Protein 7Y9O (pdb70)

Solvent-accessible surface area: 17390 Å² total; per-residue (Å²): 183,60,75,14,8,66,9,0,12,26,12,11,37,175,47,83,53,18,63,0,19,83,34,0,85,112,14,11,121,124,30,34,19,88,68,11,136,92,8,129,2,24,8,0,0,19,23,95,8,0,55,64,0,7,32,32,102,92,48,3,6,12,88,83,160,63,86,92,2,11,86,29,12,34,57,123,68,5,79,95,2,45,61,10,0,40,162,16,8,51,91,206,70,1,135,126,51,32,86,95,0,88,67,1,0,97,85,20,4,34,168,3,112,74,86,98,74,1,7,0,2,98,31,1,0,7,4,0,0,0,40,0,3,0,49,8,0,23,8,64,25,131,59,51,97,98,0,26,84,21,0,42,36,5,14,18,4,1,143,38,42,141,122,84,17,15,121,105,39,72,89,100,38,73,116,3,55,117,46,0,24,47,33,0,103,80,13,9,126,124,26,61,192,112,80,38,157,24,10,0,2,64,0,1,80,0,26,70,120,44,130,108,2,41,92,78,3,3,17,24,3,0,7,18,12,0,2,39,12,0,0,39,3,0,0,4,0,0,0,0,3,52,0,2,41,90,72,128,44,2,21,79,67,0,35,127,83,42,102,14,0,63,74,0,1,39,0,0,3,2,10,17,10,11,34,1,18,43,27,8,19,2,88,85,69,24,43,8,133,73,48,91,0,99,132,51,44,8,0,0,0,2,8,9,0,0,1,18,4,84,100,44,16,140,107,5,138,53,6,17,6,78,21,166,84,34,181,26,4,7,25,14,73,38,55,32,72,44,24,23,0,28,6,9,86,20,0,0,47,2,0,2,25,20,1,13,123,20,1,48,49,14,113,58,86,54,50,75,41,19,49,57,5,70,15,4,0,0,106,63,0,88,0,80,5,92,48,20,156,172

InterPro domains:
  IPR001128 Cytochrome P450 [PF00067] (19-375)
  IPR002397 Cytochrome P450, B-class [PR00359] (86-97)
  IPR002397 Cytochrome P450, B-class [PR00359] (132-148)
  IPR002397 Cytochrome P450, B-class [PR00359] (149-164)
  IPR002397 Cytochrome P450, B-class [PR00359] (195-217)
  IPR002397 Cytochrome P450, B-class [PR00359] (276-287)
  IPR002397 Cytochrome P450, B-class [PR00359] (293-320)
  IPR002397 Cytochrome P450, B-class [PR00359] (321-336)
  IPR002397 Cytochrome P450, B-class [PR00359] (342-351)
  IPR002397 Cytochrome P450, B-class [PR00359] (351-362)
  IPR017972 Cytochrome P450, conserved site [PS00086] (344-353)
  IPR036396 Cytochrome P450 superfamily [G3DSA:1.10.630.10] (1-402)
  IPR036396 Cytochrome P450 superfamily [SSF48264] (23-398)

Secondary structure (DSSP, 8-state):
--HHHHHHHHTGGGS-TT--HHHHHHHHHH-SEEEETTTTEEEE-SHHHHHHHHH-TTTEES----TTSGGG--TTHHHHHHHHHTGGGSHHHHHTTHHHHHHHHHHHHHHHTT-SEEEHIIIIITHHHHHHHHHHHTS-GGGHHHHHHHHHHHTB--SSSSHHHHHHHHHHHHHHHHHHHHHHHHHHHHHHTS--SSHHHHHHHHHHSSSSS-GGGHHHHHHHHHHHHHHHHHHHHHHHHHHHHHSTTHHHHHHH-GGGHHHHHHHHHHHH-S---EEEEESS-EEETTEEE-TT-EEEE-HHHHTT-TTTSTTTTS--TT-SS----TT-SSTT--TTHHHHHHHHHHHHHHHHHHEEEEEEEEEEE--SBSS-SEEEEEEEEEEPP-

Structure (mmCIF, N/CA/C/O backbone):
data_7Y9O
#
_entry.id   7Y9O
#
_cell.length_a   47.870
_cell.length_b   62.602
_cell.length_c   140.526
_cell.angle_alpha   90.000
_cell.angle_beta   90.000
_cell.angle_gamma   90.000
#
_symmetry.space_group_name_H-M   'P 21 21 21'
#
loop_
_entity.id
_entity.type
_entity.pdbx_description
1 polymer 'Cytochrome P450 monooxygenase YjiB'
2 non-polymer 'PROTOPORPHYRIN IX CONTAINING FE'
3 non-polymer IMIDAZOLE
4 non-polymer 'CALCIUM ION'
5 water water
#
loop_
_atom_site.group_PDB
_atom_site.id
_atom_site.type_symbol
_atom_site.label_atom_id
_atom_site.label_alt_id
_atom_site.label_comp_id
_atom_site.label_asym_id
_atom_site.label_entity_id
_atom_site.label_seq_id
_atom_site.pdbx_PDB_ins_code
_atom_site.Cartn_x
_atom_site.Cartn_y
_atom_site.Cartn_z
_atom_site.occupancy
_atom_site.B_iso_or_equiv
_atom_site.auth_seq_id
_atom_site.auth_comp_id
_atom_site.auth_asym_id
_atom_site.auth_atom_id
_atom_site.pdbx_PDB_model_num
ATOM 1 N N . GLN A 1 8 ? -7.728 -21.633 -25.540 1.00 66.14 7 GLN A N 1
ATOM 2 C CA . GLN A 1 8 ? -8.799 -22.471 -24.898 1.00 62.99 7 GLN A CA 1
ATOM 3 C C . GLN A 1 8 ? -9.662 -21.629 -23.938 1.00 57.36 7 GLN A C 1
ATOM 4 O O . GLN A 1 8 ? -10.546 -22.211 -23.275 1.00 58.77 7 GLN A O 1
ATOM 10 N N . ASN A 1 9 ? -9.396 -20.325 -23.819 1.00 49.02 8 ASN A N 1
ATOM 11 C CA . ASN A 1 9 ? -10.251 -19.351 -23.100 1.00 42.88 8 ASN A CA 1
ATOM 12 C C . ASN A 1 9 ? -11.229 -18.812 -24.135 1.00 38.46 8 ASN A C 1
ATOM 13 O O . ASN A 1 9 ? -10.814 -18.083 -25.017 1.00 31.17 8 ASN A O 1
ATOM 18 N N . PRO A 1 10 ? -12.534 -19.149 -24.084 1.00 33.19 9 PRO A N 1
ATOM 19 C CA . PRO A 1 10 ? -13.470 -18.644 -25.086 1.00 31.39 9 PRO A CA 1
ATOM 20 C C . PRO A 1 10 ? -13.491 -17.107 -25.141 1.00 30.73 9 PRO A C 1
ATOM 21 O O . PRO A 1 10 ? -13.466 -16.608 -26.235 1.00 27.40 9 PRO A O 1
ATOM 25 N N . ILE A 1 11 ? -13.426 -16.387 -24.017 1.00 26.66 10 ILE A N 1
ATOM 26 C CA . ILE A 1 11 ? -13.450 -14.891 -24.013 1.00 28.98 10 ILE A CA 1
ATOM 27 C C . ILE A 1 11 ? -12.223 -14.373 -24.743 1.00 28.51 10 ILE A C 1
ATOM 28 O O . ILE A 1 11 ? -12.357 -13.456 -25.534 1.00 25.20 10 ILE A O 1
ATOM 33 N N . GLN A 1 12 ? -11.073 -14.962 -24.470 1.00 31.31 11 GLN A N 1
ATOM 34 C CA . GLN A 1 12 ? -9.813 -14.586 -25.150 1.00 30.75 11 GLN A CA 1
ATOM 35 C C . GLN A 1 12 ? -9.984 -14.838 -26.655 1.00 28.93 11 GLN A C 1
ATOM 36 O O . GLN A 1 12 ? -9.639 -13.941 -27.465 1.00 24.67 11 GLN A O 1
ATOM 42 N N . LYS A 1 13 ? -10.483 -16.008 -27.051 1.00 28.75 12 LYS A N 1
ATOM 43 C CA . LYS A 1 13 ? -10.643 -16.287 -28.504 1.00 27.03 12 LYS A CA 1
ATOM 44 C C . LYS A 1 13 ? -11.524 -15.211 -29.143 1.00 25.33 12 LYS A C 1
ATOM 45 O O . LYS A 1 13 ? -11.214 -14.756 -30.261 1.00 25.49 12 LYS A O 1
ATOM 51 N N . ALA A 1 14 ? -12.647 -14.858 -28.501 1.00 26.07 13 ALA A N 1
ATOM 52 C CA . ALA A 1 14 ? -13.639 -13.887 -29.018 1.00 23.65 13 ALA A CA 1
ATOM 53 C C . ALA A 1 14 ? -12.988 -12.518 -29.236 1.00 23.77 13 ALA A C 1
ATOM 54 O O . ALA A 1 14 ? -13.276 -11.882 -30.264 1.00 22.42 13 ALA A O 1
ATOM 56 N N . LEU A 1 15 ? -12.110 -12.084 -28.321 1.00 23.77 14 LEU A N 1
ATOM 57 C CA . LEU A 1 15 ? -11.334 -10.820 -28.473 1.00 23.89 14 LEU A CA 1
ATOM 58 C C . LEU A 1 15 ? -10.351 -10.961 -29.660 1.00 25.84 14 LEU A C 1
ATOM 59 O O . LEU A 1 15 ? -10.296 -10.037 -30.489 1.00 26.03 14 LEU A O 1
ATOM 64 N N . LEU A 1 16 ? -9.635 -12.089 -29.758 1.00 26.30 15 LEU A N 1
ATOM 65 C CA . LEU A 1 16 ? -8.676 -12.372 -30.872 1.00 28.45 15 LEU A CA 1
ATOM 66 C C . LEU A 1 16 ? -9.441 -12.420 -32.201 1.00 30.26 15 LEU A C 1
ATOM 67 O O . LEU A 1 16 ? -8.904 -11.923 -33.216 1.00 28.32 15 LEU A O 1
ATOM 72 N N . ASN A 1 17 ? -10.694 -12.893 -32.197 1.00 34.51 16 ASN A N 1
ATOM 73 C CA . ASN A 1 17 ? -11.534 -12.968 -33.425 1.00 31.26 16 ASN A CA 1
ATOM 74 C C . ASN A 1 17 ? -12.165 -11.637 -33.798 1.00 29.42 16 ASN A C 1
ATOM 75 O O . ASN A 1 17 ? -12.699 -11.560 -34.936 1.00 28.85 16 ASN A O 1
ATOM 80 N N . GLY A 1 18 ? -12.197 -10.644 -32.908 1.00 27.57 17 GLY A N 1
ATOM 81 C CA . GLY A 1 18 ? -12.964 -9.413 -33.182 1.00 28.55 17 GLY A CA 1
ATOM 82 C C . GLY A 1 18 ? -12.189 -8.150 -32.872 1.00 29.73 17 GLY A C 1
ATOM 83 O O . GLY A 1 18 ? -11.462 -7.626 -33.756 1.00 31.04 17 GLY A O 1
ATOM 84 N N . LYS A 1 19 ? -12.357 -7.671 -31.646 1.00 26.98 18 LYS A N 1
ATOM 85 C CA . LYS A 1 19 ? -11.672 -6.480 -31.096 1.00 27.23 18 LYS A CA 1
ATOM 86 C C . LYS A 1 19 ? -10.217 -6.430 -31.592 1.00 25.07 18 LYS A C 1
ATOM 87 O O . LYS A 1 19 ? -9.792 -5.358 -32.132 1.00 23.19 18 LYS A O 1
ATOM 93 N N . ASN A 1 20 ? -9.496 -7.534 -31.421 1.00 23.36 19 ASN A N 1
ATOM 94 C CA . ASN A 1 20 ? -8.011 -7.558 -31.521 1.00 27.74 19 ASN A CA 1
ATOM 95 C C . ASN A 1 20 ? -7.571 -7.635 -32.993 1.00 28.57 19 ASN A C 1
ATOM 96 O O . ASN A 1 20 ? -6.391 -7.424 -33.263 1.00 28.88 19 ASN A O 1
ATOM 101 N N . ARG A 1 21 ? -8.505 -7.854 -33.910 1.00 31.96 20 ARG A N 1
ATOM 102 C CA . ARG A 1 21 ? -8.278 -7.772 -35.376 1.00 30.48 20 ARG A CA 1
ATOM 103 C C . ARG A 1 21 ? -8.376 -6.339 -35.875 1.00 30.33 20 ARG A C 1
ATOM 104 O O . ARG A 1 21 ? -8.026 -6.120 -37.062 1.00 33.53 20 ARG A O 1
ATOM 112 N N . GLN A 1 22 ? -8.803 -5.390 -35.036 1.00 29.39 21 GLN A N 1
ATOM 113 C CA . GLN A 1 22 ? -8.949 -3.968 -35.439 1.00 27.94 21 GLN A CA 1
ATOM 114 C C . GLN A 1 22 ? -7.676 -3.195 -35.103 1.00 31.88 21 GLN A C 1
ATOM 115 O O . GLN A 1 22 ? -6.918 -3.641 -34.208 1.00 30.06 21 GLN A O 1
ATOM 121 N N . ASP A 1 23 ? -7.502 -2.022 -35.723 1.00 26.49 22 ASP A N 1
ATOM 122 C CA . ASP A 1 23 ? -6.418 -1.075 -35.370 1.00 30.97 22 ASP A CA 1
ATOM 123 C C . ASP A 1 23 ? -6.364 -0.973 -33.846 1.00 27.22 22 ASP A C 1
ATOM 124 O O . ASP A 1 23 ? -7.374 -0.677 -33.220 1.00 24.24 22 ASP A O 1
ATOM 129 N N . PRO A 1 24 ? -5.210 -1.226 -33.203 1.00 29.88 23 PRO A N 1
ATOM 130 C CA . PRO A 1 24 ? -5.151 -1.246 -31.735 1.00 28.09 23 PRO A CA 1
ATOM 131 C C . PRO A 1 24 ? -5.552 0.085 -31.079 1.00 27.83 23 PRO A C 1
ATOM 132 O O . PRO A 1 24 ? -6.086 0.019 -29.993 1.00 28.89 23 PRO A O 1
ATOM 136 N N . TYR A 1 25 ? -5.268 1.237 -31.706 1.00 22.10 24 TYR A N 1
ATOM 137 C CA . TYR A 1 25 ? -5.631 2.562 -31.155 1.00 20.93 24 TYR A CA 1
ATOM 138 C C . TYR A 1 25 ? -6.873 3.135 -31.855 1.00 23.29 24 TYR A C 1
ATOM 139 O O . TYR A 1 25 ? -7.339 4.192 -31.449 1.00 19.41 24 TYR A O 1
ATOM 148 N N . ASP A 1 26 ? -7.448 2.424 -32.821 1.00 25.61 25 ASP A N 1
ATOM 149 C CA . ASP A 1 26 ? -8.691 2.923 -33.469 1.00 26.48 25 ASP A CA 1
ATOM 150 C C . ASP A 1 26 ? -9.651 1.778 -33.759 1.00 27.15 25 ASP A C 1
ATOM 151 O O . ASP A 1 26 ? -9.915 1.443 -34.920 1.00 22.74 25 ASP A O 1
ATOM 156 N N . PRO A 1 27 ? -10.239 1.188 -32.685 1.00 25.08 26 PRO A N 1
ATOM 157 C CA . PRO A 1 27 ? -11.340 0.211 -32.802 1.00 24.25 26 PRO A CA 1
ATOM 158 C C . PRO A 1 27 ? -12.731 0.818 -33.075 1.00 22.93 26 PRO A C 1
ATOM 159 O O . PRO A 1 27 ? -13.712 0.088 -33.211 1.00 23.07 26 PRO A O 1
ATOM 163 N N . PHE A 1 28 ? -12.809 2.140 -33.156 1.00 21.64 27 PHE A N 1
ATOM 164 C CA . PHE A 1 28 ? -14.079 2.898 -33.071 1.00 23.99 27 PHE A CA 1
ATOM 165 C C . PHE A 1 28 ? -14.924 2.747 -34.333 1.00 26.41 27 PHE A C 1
ATOM 166 O O . PHE A 1 28 ? -16.130 2.585 -34.186 1.00 28.02 27 PHE A O 1
ATOM 174 N N . PRO A 1 29 ? -14.371 2.777 -35.571 1.00 29.17 28 PRO A N 1
ATOM 175 C CA . PRO A 1 29 ? -15.148 2.435 -36.763 1.00 30.01 28 PRO A CA 1
ATOM 176 C C . PRO A 1 29 ? -15.702 1.011 -36.655 1.00 27.91 28 PRO A C 1
ATOM 177 O O . PRO A 1 29 ? -16.821 0.796 -37.114 1.00 26.90 28 PRO A O 1
ATOM 181 N N . TRP A 1 30 ? -14.944 0.087 -36.065 1.00 25.64 29 TRP A N 1
ATOM 182 C CA . TRP A 1 30 ? -15.399 -1.315 -35.915 1.00 26.09 29 TRP A CA 1
ATOM 183 C C . TRP A 1 30 ? -16.579 -1.356 -34.959 1.00 24.91 29 TRP A C 1
ATOM 184 O O . TRP A 1 30 ? -17.587 -2.024 -35.302 1.00 23.11 29 TRP A O 1
ATOM 195 N N . TYR A 1 31 ? -16.457 -0.695 -33.808 1.00 25.78 30 TYR A N 1
ATOM 196 C CA . TYR A 1 31 ? -17.592 -0.575 -32.853 1.00 24.49 30 TYR A CA 1
ATOM 197 C C . TYR A 1 31 ? -18.825 0.020 -33.540 1.00 23.92 30 TYR A C 1
ATOM 198 O O . TYR A 1 31 ? -19.956 -0.375 -33.253 1.00 21.13 30 TYR A O 1
ATOM 207 N N . GLU A 1 32 ? -18.644 1.088 -34.312 1.00 26.51 31 GLU A N 1
ATOM 208 C CA . GLU A 1 32 ? -19.777 1.706 -35.056 1.00 27.17 31 GLU A CA 1
ATOM 209 C C . GLU A 1 32 ? -20.435 0.682 -35.989 1.00 25.82 31 GLU A C 1
ATOM 210 O O . GLU A 1 32 ? -21.720 0.613 -36.013 1.00 27.01 31 GLU A O 1
ATOM 216 N N . LYS A 1 33 ? -19.615 -0.032 -36.769 1.00 25.41 32 LYS A N 1
ATOM 217 C CA . LYS A 1 33 ? -20.059 -1.089 -37.710 1.00 30.24 32 LYS A CA 1
ATOM 218 C C . LYS A 1 33 ? -20.873 -2.129 -36.925 1.00 30.92 32 LYS A C 1
ATOM 219 O O . LYS A 1 33 ? -21.943 -2.543 -37.406 1.00 32.03 32 LYS A O 1
ATOM 225 N N . MET A 1 34 ? -20.423 -2.509 -35.729 1.00 27.22 33 MET A N 1
ATOM 226 C CA . MET A 1 34 ? -21.118 -3.553 -34.938 1.00 27.00 33 MET A CA 1
ATOM 227 C C . MET A 1 34 ? -22.423 -2.996 -34.358 1.00 22.31 33 MET A C 1
ATOM 228 O O . MET A 1 34 ? -23.443 -3.730 -34.353 1.00 24.38 33 MET A O 1
ATOM 233 N N . ARG A 1 35 ? -22.406 -1.755 -33.88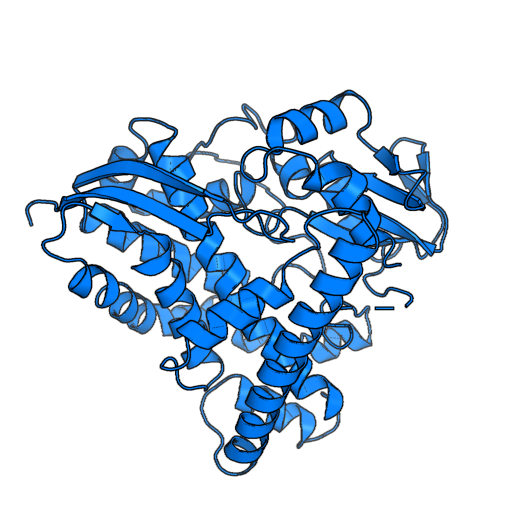7 1.00 20.15 34 ARG A N 1
ATOM 234 C CA . ARG A 1 35 ? -23.588 -1.079 -33.331 1.00 22.79 34 ARG A CA 1
ATOM 235 C C . ARG A 1 35 ? -24.693 -1.123 -34.383 1.00 26.65 34 ARG A C 1
ATOM 236 O O . ARG A 1 35 ? -25.875 -1.267 -33.991 1.00 26.06 34 ARG A O 1
ATOM 244 N N . LYS A 1 36 ? -24.323 -0.862 -35.639 1.00 27.12 35 LYS A N 1
ATOM 245 C CA . LYS A 1 36 ? -25.284 -0.525 -36.720 1.00 31.17 35 LYS A CA 1
ATOM 246 C C . LYS A 1 36 ? -25.774 -1.814 -37.360 1.00 27.99 35 LYS A C 1
ATOM 247 O O . LYS A 1 36 ? -26.960 -1.865 -37.677 1.00 32.52 35 LYS A O 1
ATOM 253 N N . GLU A 1 37 ? -24.906 -2.815 -37.476 1.00 26.78 36 GLU A N 1
ATOM 254 C CA . GLU A 1 37 ? -25.147 -4.032 -38.284 1.00 31.50 36 GLU A CA 1
ATOM 255 C C . GLU A 1 37 ? -25.381 -5.244 -37.387 1.00 32.99 36 GLU A C 1
ATOM 256 O O . GLU A 1 37 ? -26.156 -6.100 -37.828 1.00 30.92 36 GLU A O 1
ATOM 262 N N . SER A 1 38 ? -24.681 -5.375 -36.241 1.00 31.19 37 SER A N 1
ATOM 263 C CA . SER A 1 38 ? -24.757 -6.585 -35.378 1.00 32.21 37 SER A CA 1
ATOM 264 C C . SER A 1 38 ? -24.540 -6.198 -33.913 1.00 30.60 37 SER A C 1
ATOM 265 O O . SER A 1 38 ? -23.519 -6.544 -33.311 1.00 28.99 37 SER A O 1
ATOM 268 N N . PRO A 1 39 ? -25.473 -5.405 -33.338 1.00 30.98 38 PRO A N 1
ATOM 269 C CA . PRO A 1 39 ? -25.327 -4.907 -31.976 1.00 27.62 38 PRO A CA 1
ATOM 270 C C . PRO A 1 39 ? -25.323 -6.041 -30.949 1.00 26.58 38 PRO A C 1
ATOM 271 O O . PRO A 1 39 ? -24.761 -5.815 -29.885 1.00 24.42 38 PRO A O 1
ATOM 275 N N . VAL A 1 40 ? -25.922 -7.190 -31.270 1.00 23.34 39 VAL A N 1
ATOM 276 C CA . VAL A 1 40 ? -25.846 -8.418 -30.427 1.00 25.29 39 VAL A CA 1
ATOM 277 C C . VAL A 1 40 ? -25.329 -9.568 -31.271 1.00 28.11 39 VAL A C 1
ATOM 278 O O . VAL A 1 40 ? -26.122 -10.166 -32.016 1.00 30.59 39 VAL A O 1
ATOM 282 N N . TYR A 1 41 ? -24.042 -9.863 -31.127 1.00 24.96 40 TYR A N 1
ATOM 283 C CA . TYR A 1 41 ? -23.250 -10.609 -32.116 1.00 26.51 40 TYR A CA 1
ATOM 284 C C . TYR A 1 41 ? -22.801 -11.915 -31.467 1.00 27.16 40 TYR A C 1
ATOM 285 O O . TYR A 1 41 ? -22.139 -11.901 -30.407 1.00 23.15 40 TYR A O 1
ATOM 294 N N . TYR A 1 42 ? -23.112 -13.025 -32.107 1.00 26.64 41 TYR A N 1
ATOM 295 C CA . TYR A 1 42 ? -22.578 -14.346 -31.723 1.00 28.79 41 TYR A CA 1
ATOM 296 C C . TYR A 1 42 ? -21.337 -14.640 -32.562 1.00 33.55 41 TYR A C 1
ATOM 297 O O . TYR A 1 42 ? -21.441 -14.728 -33.829 1.00 35.95 41 TYR A O 1
ATOM 306 N N . ASP A 1 43 ? -20.192 -14.796 -31.881 1.00 32.69 42 ASP A N 1
ATOM 307 C CA . ASP A 1 43 ? -18.961 -15.354 -32.478 1.00 31.96 42 ASP A CA 1
ATOM 308 C C . ASP A 1 43 ? -19.083 -16.871 -32.478 1.00 34.17 42 ASP A C 1
ATOM 309 O O . ASP A 1 43 ? -18.938 -17.469 -31.425 1.00 36.46 42 ASP A O 1
ATOM 314 N N . GLU A 1 44 ? -19.296 -17.468 -33.645 1.00 41.04 43 GLU A N 1
ATOM 315 C CA . GLU A 1 44 ? -19.543 -18.920 -33.778 1.00 42.00 43 GLU A CA 1
ATOM 316 C C . GLU A 1 44 ? -18.255 -19.671 -33.480 1.00 44.85 43 GLU A C 1
ATOM 317 O O . GLU A 1 44 ? -18.317 -20.804 -32.946 1.00 46.10 43 GLU A O 1
ATOM 323 N N . ASP A 1 45 ? -17.127 -19.072 -33.825 1.00 38.46 44 ASP A N 1
ATOM 324 C CA . ASP A 1 45 ? -15.823 -19.714 -33.555 1.00 41.17 44 ASP A CA 1
ATOM 325 C C . ASP A 1 45 ? -15.646 -19.894 -32.039 1.00 36.75 44 ASP A C 1
ATOM 326 O O . ASP A 1 45 ? -15.328 -20.987 -31.589 1.00 36.55 44 ASP A O 1
ATOM 331 N N . SER A 1 46 ? -15.856 -18.837 -31.266 1.00 32.18 45 SER A N 1
ATOM 332 C CA . SER A 1 46 ? -15.517 -18.801 -29.824 1.00 33.54 45 SER A CA 1
ATOM 333 C C . SER A 1 46 ? -16.716 -19.244 -28.979 1.00 33.87 45 SER A C 1
ATOM 334 O O . SER A 1 46 ? -16.507 -19.601 -27.799 1.00 33.11 45 SER A O 1
ATOM 337 N N . LYS A 1 47 ? -17.928 -19.222 -29.541 1.00 32.80 46 LYS A N 1
ATOM 338 C CA . LYS A 1 47 ? -19.175 -19.469 -28.770 1.00 36.07 46 LYS A CA 1
ATOM 339 C C . LYS A 1 47 ? -19.443 -18.309 -27.791 1.00 29.98 46 LYS A C 1
ATOM 340 O O . LYS A 1 47 ? -20.004 -18.570 -26.754 1.00 33.92 46 LYS A O 1
ATOM 346 N N . VAL A 1 48 ? -19.123 -17.061 -28.126 1.00 27.82 47 VAL A N 1
ATOM 347 C CA . VAL A 1 48 ? -19.219 -15.914 -27.180 1.00 23.30 47 VAL A CA 1
ATOM 348 C C . VAL A 1 48 ? -20.004 -14.811 -27.837 1.00 20.92 47 VAL A C 1
ATOM 349 O O . VAL A 1 48 ? -19.736 -14.509 -28.991 1.00 21.58 47 VAL A O 1
ATOM 353 N N . TRP A 1 49 ? -20.881 -14.184 -27.069 1.00 19.47 48 TRP A N 1
ATOM 354 C CA . TRP A 1 49 ? -21.681 -13.018 -27.479 1.00 20.72 48 TRP A CA 1
ATOM 355 C C . TRP A 1 49 ? -20.857 -11.776 -27.259 1.00 21.47 48 TRP A C 1
ATOM 356 O O . TRP A 1 49 ? -20.184 -11.719 -26.242 1.00 19.81 48 TRP A O 1
ATOM 367 N N . SER A 1 50 ? -21.083 -10.780 -28.111 1.00 20.23 49 SER A N 1
ATOM 368 C CA . SER A 1 50 ? -20.608 -9.395 -27.907 1.00 21.19 49 SER A CA 1
ATOM 369 C C . SER A 1 50 ? -21.787 -8.458 -28.015 1.00 21.65 49 SER A C 1
ATOM 370 O O . SER A 1 50 ? -22.616 -8.686 -28.910 1.00 25.29 49 SER A O 1
ATOM 373 N N . VAL A 1 51 ? -21.875 -7.461 -27.133 1.00 22.05 50 VAL A N 1
ATOM 374 C CA . VAL A 1 51 ? -22.933 -6.415 -27.176 1.00 23.17 50 VAL A CA 1
ATOM 375 C C . VAL A 1 51 ? -22.253 -5.050 -27.246 1.00 20.45 50 VAL A C 1
ATOM 376 O O . VAL A 1 51 ? -21.203 -4.832 -26.598 1.00 20.27 50 VAL A O 1
ATOM 380 N N . PHE A 1 52 ? -22.848 -4.152 -28.030 1.00 20.53 51 PHE A N 1
ATOM 381 C CA . PHE A 1 52 ? -22.192 -2.909 -28.501 1.00 19.94 51 PHE A CA 1
ATOM 382 C C . PHE A 1 52 ? -23.005 -1.692 -28.104 1.00 19.50 51 PHE A C 1
ATOM 383 O O . PHE A 1 52 ? -22.434 -0.581 -28.073 1.00 21.21 51 PHE A O 1
ATOM 391 N N . LEU A 1 53 ? -24.316 -1.831 -27.924 1.00 19.20 52 LEU A N 1
ATOM 392 C CA . LEU A 1 53 ? -25.196 -0.652 -27.692 1.00 20.66 52 LEU A CA 1
ATOM 393 C C . LEU A 1 53 ? -25.277 -0.366 -26.198 1.00 22.93 52 LEU A C 1
ATOM 394 O O . LEU A 1 53 ? -25.120 -1.325 -25.424 1.00 22.15 52 LEU A O 1
ATOM 399 N N . TYR A 1 54 ? -25.458 0.908 -25.841 1.00 20.79 53 TYR A N 1
ATOM 400 C CA . TYR A 1 54 ? -25.364 1.447 -24.479 1.00 20.30 53 TYR A CA 1
ATOM 401 C C . TYR A 1 54 ? -26.310 0.665 -23.566 1.00 23.84 53 TYR A C 1
ATOM 402 O O . TYR A 1 54 ? -25.909 0.290 -22.487 1.00 18.76 53 TYR A O 1
ATOM 411 N N . ASP A 1 55 ? -27.565 0.496 -23.960 1.00 21.73 54 ASP A N 1
ATOM 412 C CA . ASP A 1 55 ? -28.568 -0.094 -23.051 1.00 23.50 54 ASP A CA 1
ATOM 413 C C . ASP A 1 55 ? -28.213 -1.561 -22.825 1.00 19.36 54 ASP A C 1
ATOM 414 O O . ASP A 1 55 ? -28.493 -2.077 -21.696 1.00 21.61 54 ASP A O 1
ATOM 419 N N . ASP A 1 56 ? -27.658 -2.239 -23.816 1.00 19.46 55 ASP A N 1
ATOM 420 C CA . ASP A 1 56 ? -27.454 -3.705 -23.723 1.00 19.56 55 ASP A CA 1
ATOM 421 C C . ASP A 1 56 ? -26.152 -3.963 -22.942 1.00 20.04 55 ASP A C 1
ATOM 422 O O . ASP A 1 56 ? -26.158 -4.812 -22.033 1.00 18.30 55 ASP A O 1
ATOM 427 N N . VAL A 1 57 ? -25.125 -3.157 -23.182 1.00 20.22 56 VAL A N 1
ATOM 428 C CA . VAL A 1 57 ? -23.869 -3.210 -22.393 1.00 19.68 56 VAL A CA 1
ATOM 429 C C . VAL A 1 57 ? -24.190 -2.876 -20.943 1.00 21.99 56 VAL A C 1
ATOM 430 O O . VAL A 1 57 ? -23.814 -3.667 -20.051 1.00 18.85 56 VAL A O 1
ATOM 434 N N . LYS A 1 58 ? -24.905 -1.780 -20.715 1.00 21.59 57 LYS A N 1
ATOM 435 C CA . LYS A 1 58 ? -25.260 -1.348 -19.350 1.00 21.52 57 LYS A CA 1
ATOM 436 C C . LYS A 1 58 ? -26.006 -2.481 -18.637 1.00 21.22 57 LYS A C 1
ATOM 437 O O . LYS A 1 58 ? -25.729 -2.713 -17.449 1.00 19.95 57 LYS A O 1
ATOM 443 N N . ARG A 1 59 ? -26.925 -3.161 -19.322 1.00 19.15 58 ARG A N 1
ATOM 444 C CA . ARG A 1 59 ? -27.711 -4.282 -18.724 1.00 20.65 58 ARG A CA 1
ATOM 445 C C . ARG A 1 59 ? -26.803 -5.480 -18.426 1.00 17.73 58 ARG A C 1
ATOM 446 O O . ARG A 1 59 ? -26.903 -6.071 -17.343 1.00 18.96 58 ARG A O 1
ATOM 454 N N . VAL A 1 60 ? -26.009 -5.878 -19.369 1.00 16.48 59 VAL A N 1
ATOM 455 C CA . VAL A 1 60 ? -25.099 -7.041 -19.194 1.00 17.54 59 VAL A CA 1
ATOM 456 C C . VAL A 1 60 ? -24.196 -6.800 -17.968 1.00 15.09 59 VAL A C 1
ATOM 457 O O . VAL A 1 60 ? -23.990 -7.752 -17.197 1.00 15.26 59 VAL A O 1
ATOM 461 N N . ILE A 1 61 ? -23.585 -5.643 -17.826 1.00 14.67 60 ILE A N 1
ATOM 462 C CA . ILE A 1 61 ? -22.608 -5.426 -16.700 1.00 16.67 60 ILE A CA 1
ATOM 463 C C . ILE A 1 61 ? -23.326 -5.273 -15.343 1.00 16.45 60 ILE A C 1
ATOM 464 O O . ILE A 1 61 ? -22.659 -5.423 -14.325 1.00 14.76 60 ILE A O 1
ATOM 469 N N . SER A 1 62 ? -24.618 -4.910 -15.307 1.00 16.19 61 SER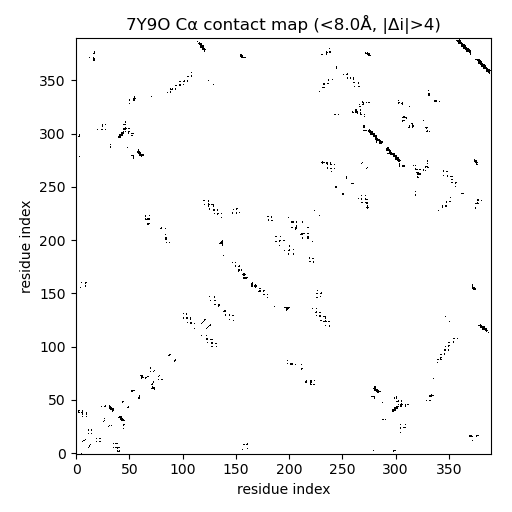 A N 1
ATOM 470 C CA . SER A 1 62 ? -25.298 -4.505 -14.046 1.00 16.70 61 SER A CA 1
ATOM 471 C C . SER A 1 62 ? -26.398 -5.510 -13.674 1.00 18.17 61 SER A C 1
ATOM 472 O O . SER A 1 62 ? -26.721 -5.616 -12.465 1.00 18.61 61 SER A O 1
ATOM 475 N N . ASP A 1 63 ? -26.923 -6.256 -14.642 1.00 17.80 62 ASP A N 1
ATOM 476 C CA . ASP A 1 63 ? -28.106 -7.116 -14.375 1.00 17.58 62 ASP A CA 1
ATOM 477 C C . ASP A 1 63 ? -27.603 -8.449 -13.823 1.00 16.55 62 ASP A C 1
ATOM 478 O O . ASP A 1 63 ? -27.570 -9.421 -14.546 1.00 15.64 62 ASP A O 1
ATOM 483 N N . LYS A 1 64 ? -27.153 -8.437 -12.576 1.00 19.04 63 LYS A N 1
ATOM 484 C CA . LYS A 1 64 ? -26.505 -9.602 -11.919 1.00 20.15 63 LYS A CA 1
ATOM 485 C C . LYS A 1 64 ? -27.470 -10.778 -11.760 1.00 19.89 63 LYS A C 1
ATOM 486 O O . LYS A 1 64 ? -26.979 -11.886 -11.609 1.00 17.12 63 LYS A O 1
ATOM 492 N N . ASP A 1 65 ? -28.790 -10.543 -11.801 1.00 22.53 64 ASP A N 1
ATOM 493 C CA . ASP A 1 65 ? -29.805 -11.627 -11.814 1.00 22.94 64 ASP A CA 1
ATOM 494 C C . ASP A 1 65 ? -29.558 -12.550 -13.001 1.00 21.43 64 ASP A C 1
ATOM 495 O O . ASP A 1 65 ? -29.865 -13.718 -12.880 1.00 18.54 64 ASP A O 1
ATOM 500 N N . PHE A 1 66 ? -29.039 -12.036 -14.123 1.00 20.34 65 PHE A N 1
ATOM 501 C CA . PHE A 1 66 ? -28.874 -12.816 -15.374 1.00 19.18 65 PHE A CA 1
ATOM 502 C C . PHE A 1 66 ? -27.393 -12.960 -15.738 1.00 18.24 65 PHE A C 1
ATOM 503 O O . PHE A 1 66 ? -27.047 -13.970 -16.340 1.00 18.40 65 PHE A O 1
ATOM 511 N N . PHE A 1 67 ? -26.545 -11.999 -15.362 1.00 16.30 66 PHE A N 1
ATOM 512 C CA . PHE A 1 67 ? -25.139 -11.942 -15.852 1.00 16.33 66 PHE A CA 1
ATOM 513 C C . PHE A 1 67 ? -24.153 -11.937 -14.685 1.00 14.50 66 PHE A C 1
ATOM 514 O O . PHE A 1 67 ? -24.060 -10.942 -13.965 1.00 15.33 66 PHE A O 1
ATOM 522 N N . SER A 1 68 ? -23.468 -13.063 -14.573 1.00 14.22 67 SER A N 1
ATOM 523 C CA . SER A 1 68 ? -22.524 -13.443 -13.493 1.00 15.43 67 SER A CA 1
ATOM 524 C C . SER A 1 68 ? -21.103 -13.034 -13.881 1.00 15.11 67 SER A C 1
ATOM 525 O O . SER A 1 68 ? -20.743 -12.975 -15.128 1.00 14.05 67 SER A O 1
ATOM 528 N N . ASN A 1 69 ? -20.309 -12.738 -12.858 1.00 14.47 68 ASN A N 1
ATOM 529 C CA . ASN A 1 69 ? -18.859 -12.482 -13.011 1.00 15.97 68 ASN A CA 1
ATOM 530 C C . ASN A 1 69 ? -17.997 -13.743 -12.900 1.00 16.74 68 ASN A C 1
ATOM 531 O O . ASN A 1 69 ? -16.777 -13.581 -12.975 1.00 18.25 68 ASN A O 1
ATOM 536 N N . GLN A 1 70 ? -18.569 -14.935 -12.745 1.00 20.64 69 GLN A N 1
ATOM 537 C CA . GLN A 1 70 ? -17.824 -16.144 -12.324 1.00 23.99 69 GLN A CA 1
ATOM 538 C C . GLN A 1 70 ? -17.829 -17.152 -13.441 1.00 28.28 69 GLN A C 1
ATOM 539 O O . GLN A 1 70 ? -18.876 -17.702 -13.651 1.00 28.95 69 GLN A O 1
ATOM 545 N N . PHE A 1 71 ? -16.668 -17.392 -14.063 1.00 36.91 70 PHE A N 1
ATOM 546 C CA . PHE A 1 71 ? -16.443 -18.320 -15.207 1.00 34.39 70 PHE A CA 1
ATOM 547 C C . PHE A 1 71 ? -15.955 -19.679 -14.697 1.00 38.01 70 PHE A C 1
ATOM 548 O O . PHE A 1 71 ? -15.418 -19.802 -13.596 1.00 37.14 70 PHE A O 1
ATOM 556 N N . PRO A 1 72 ? -16.288 -20.780 -15.406 1.00 38.37 71 PRO A N 1
ATOM 557 C CA . PRO A 1 72 ? -15.641 -22.072 -15.156 1.00 40.42 71 PRO A CA 1
ATOM 558 C C . PRO A 1 72 ? -14.108 -21.955 -15.260 1.00 45.01 71 PRO A C 1
ATOM 559 O O . PRO A 1 72 ? -13.659 -21.098 -16.020 1.00 47.43 71 PRO A O 1
ATOM 563 N N . PHE A 1 80 ? -6.256 -13.437 -10.688 1.00 32.70 79 PHE A N 1
ATOM 564 C CA . PHE A 1 80 ? -7.438 -12.556 -10.974 1.00 32.83 79 PHE A CA 1
ATOM 565 C C . PHE A 1 80 ? -8.748 -13.340 -10.825 1.00 25.99 79 PHE A C 1
ATOM 566 O O . PHE A 1 80 ? -9.746 -12.729 -10.393 1.00 20.82 79 PHE A O 1
ATOM 574 N N . ALA A 1 81 ? -8.725 -14.647 -11.118 1.00 23.16 80 ALA A N 1
ATOM 575 C CA . ALA A 1 81 ? -9.788 -15.631 -10.806 1.00 28.36 80 ALA A CA 1
ATOM 576 C C . ALA A 1 81 ? -10.157 -15.640 -9.309 1.00 29.10 80 ALA A C 1
ATOM 577 O O . ALA A 1 81 ? -11.279 -16.078 -8.949 1.00 34.46 80 ALA A O 1
ATOM 579 N N . LYS A 1 82 ? -9.222 -15.292 -8.441 1.00 23.31 81 LYS A N 1
ATOM 580 C CA . LYS A 1 82 ? -9.418 -15.334 -6.968 1.00 22.16 81 LYS A CA 1
ATOM 581 C C . LYS A 1 82 ? -9.459 -13.888 -6.463 1.00 19.21 81 LYS A C 1
ATOM 582 O O . LYS A 1 82 ? -9.014 -13.646 -5.345 1.00 18.06 81 LYS A O 1
ATOM 588 N N . THR A 1 83 ? -10.129 -13.028 -7.207 1.00 17.17 82 THR A N 1
ATOM 589 C CA . THR A 1 83 ? -10.333 -11.623 -6.828 1.00 16.95 82 THR A CA 1
ATOM 590 C C . THR A 1 83 ? -11.809 -11.275 -6.947 1.00 15.45 82 THR A C 1
ATOM 591 O O . THR A 1 83 ? -12.518 -12.002 -7.656 1.00 14.42 82 THR A O 1
ATOM 595 N N . MET A 1 84 ? -12.180 -10.106 -6.427 1.00 14.09 83 MET A N 1
ATOM 596 C CA . MET A 1 84 ? -13.605 -9.660 -6.402 1.00 15.99 83 MET A CA 1
ATOM 597 C C . MET A 1 84 ? -14.118 -9.564 -7.854 1.00 16.95 83 MET A C 1
ATOM 598 O O . MET A 1 84 ? -15.328 -9.828 -8.127 1.00 16.18 83 MET A O 1
ATOM 603 N N . LEU A 1 85 ? -13.221 -9.347 -8.801 1.00 16.98 84 LEU A N 1
ATOM 604 C CA . LEU A 1 85 ? -13.597 -9.180 -10.230 1.00 18.57 84 LEU A CA 1
ATOM 605 C C . LEU A 1 85 ? -14.303 -10.448 -10.725 1.00 18.70 84 LEU A C 1
ATOM 606 O O . LEU A 1 85 ? -15.130 -10.305 -11.632 1.00 17.54 84 LEU A O 1
ATOM 611 N N . SER A 1 86 ? -13.913 -11.638 -10.250 1.00 16.26 85 SER A N 1
ATOM 612 C CA . SER A 1 86 ? -14.436 -12.944 -10.724 1.00 18.57 85 SER A CA 1
ATOM 613 C C . SER A 1 86 ? -15.390 -13.547 -9.697 1.00 19.25 85 SER A C 1
ATOM 614 O O . SER A 1 86 ? -15.557 -14.782 -9.709 1.00 18.49 85 SER A O 1
ATOM 617 N N . MET A 1 87 ? -15.984 -12.727 -8.846 1.00 15.64 86 MET A N 1
ATOM 618 C CA . MET A 1 87 ? -16.853 -13.259 -7.778 1.00 15.74 86 MET A CA 1
ATOM 619 C C . MET A 1 87 ? -18.253 -12.640 -7.864 1.00 15.19 86 MET A C 1
ATOM 620 O O . MET A 1 87 ? -18.400 -11.445 -8.234 1.00 12.69 86 MET A O 1
ATOM 625 N N . ASP A 1 88 ? -19.239 -13.414 -7.433 1.00 15.13 87 ASP A N 1
ATOM 626 C CA . ASP A 1 88 ? -20.646 -12.975 -7.261 1.00 16.07 87 ASP A CA 1
ATOM 627 C C . ASP A 1 88 ? -20.935 -12.905 -5.769 1.00 17.40 87 ASP A C 1
ATOM 628 O O . ASP A 1 88 ? -20.253 -13.596 -4.991 1.00 15.94 87 ASP A O 1
ATOM 633 N N . PRO A 1 89 ? -21.935 -12.091 -5.363 1.00 17.95 88 PRO A N 1
ATOM 634 C CA . PRO A 1 89 ? -22.477 -12.164 -4.003 1.00 16.26 88 PRO A CA 1
ATOM 635 C C . PRO A 1 89 ? -22.850 -13.617 -3.726 1.00 16.00 88 PRO A C 1
ATOM 636 O O . PRO A 1 89 ? -23.138 -14.375 -4.635 1.00 16.85 88 PRO A O 1
ATOM 640 N N . PRO A 1 90 ? -22.877 -14.041 -2.449 1.00 14.33 89 PRO A N 1
ATOM 641 C CA . PRO A 1 90 ? -22.545 -13.162 -1.313 1.00 15.10 89 PRO A CA 1
ATOM 642 C C . PRO A 1 90 ? -21.035 -12.900 -1.086 1.00 15.21 89 PRO A C 1
ATOM 643 O O . PRO A 1 90 ? -20.673 -11.891 -0.493 1.00 16.95 89 PRO A O 1
ATOM 647 N N . LYS A 1 91 ? -20.174 -13.816 -1.526 1.00 14.23 90 LYS A N 1
ATOM 648 C CA . LYS A 1 91 ? -18.721 -13.648 -1.286 1.00 14.97 90 LYS A CA 1
ATOM 649 C C . LYS A 1 91 ? -18.185 -12.315 -1.851 1.00 14.69 90 LYS A C 1
ATOM 650 O O . LYS A 1 91 ? -17.383 -11.675 -1.173 1.00 14.23 90 LYS A O 1
ATOM 656 N N . HIS A 1 92 ? -18.618 -11.908 -3.044 1.00 15.94 91 HIS A N 1
ATOM 657 C CA . HIS A 1 92 ? -18.164 -10.607 -3.605 1.00 14.32 91 HIS A CA 1
ATOM 658 C C . HIS A 1 92 ? -18.322 -9.475 -2.586 1.00 13.97 91 HIS A C 1
ATOM 659 O O . HIS A 1 92 ? -17.377 -8.691 -2.428 1.00 13.95 91 HIS A O 1
ATOM 666 N N . THR A 1 93 ? -19.476 -9.401 -1.924 1.00 14.78 92 THR A N 1
ATOM 667 C CA . THR A 1 93 ? -19.743 -8.257 -1.019 1.00 15.07 92 THR A CA 1
ATOM 668 C C . THR A 1 93 ? -18.727 -8.230 0.127 1.00 15.46 92 THR A C 1
ATOM 669 O O . THR A 1 93 ? -18.243 -7.141 0.459 1.00 13.44 92 THR A O 1
ATOM 673 N N . ARG A 1 94 ? -18.427 -9.395 0.703 1.00 15.07 93 ARG A N 1
ATOM 674 C CA . ARG A 1 94 ? -17.464 -9.465 1.835 1.00 16.96 93 ARG A CA 1
ATOM 675 C C . ARG A 1 94 ? -16.062 -9.043 1.389 1.00 14.49 93 ARG A C 1
ATOM 676 O O . ARG A 1 94 ? -15.412 -8.291 2.126 1.00 16.65 93 ARG A O 1
ATOM 684 N N . ILE A 1 95 ? -15.641 -9.484 0.206 1.00 14.60 94 ILE A N 1
ATOM 685 C CA . ILE A 1 95 ? -14.245 -9.217 -0.244 1.00 14.75 94 ILE A CA 1
ATOM 686 C C . ILE A 1 95 ? -14.110 -7.728 -0.556 1.00 15.67 94 ILE A C 1
ATOM 687 O O . ILE A 1 95 ? -13.146 -7.113 -0.092 1.00 15.36 94 ILE A O 1
ATOM 692 N N . ARG A 1 96 ? -15.063 -7.195 -1.313 1.00 17.34 95 ARG A N 1
ATOM 693 C CA . ARG A 1 96 ? -15.035 -5.764 -1.689 1.00 17.97 95 ARG A CA 1
ATOM 694 C C . ARG A 1 96 ? -15.088 -4.888 -0.419 1.00 16.71 95 ARG A C 1
ATOM 695 O O . ARG A 1 96 ? -14.337 -3.880 -0.356 1.00 17.15 95 ARG A O 1
ATOM 703 N N . SER A 1 97 ? -15.877 -5.266 0.591 1.00 18.37 96 SER A N 1
ATOM 704 C CA A SER A 1 97 ? -16.048 -4.457 1.832 0.53 17.57 96 SER A CA 1
ATOM 705 C CA B SER A 1 97 ? -16.048 -4.456 1.831 0.47 16.85 96 SER A CA 1
ATOM 706 C C . SER A 1 97 ? -14.729 -4.383 2.600 1.00 17.98 96 SER A C 1
ATOM 707 O O . SER A 1 97 ? -14.594 -3.476 3.447 1.00 16.59 96 SER A O 1
ATOM 712 N N . ILE A 1 98 ? -13.785 -5.271 2.309 1.00 16.82 97 ILE A N 1
ATOM 713 C CA . ILE A 1 98 ? -12.474 -5.236 3.004 1.00 16.74 97 ILE A CA 1
ATOM 714 C C . ILE A 1 98 ? -11.813 -3.901 2.681 1.00 17.43 97 ILE A C 1
ATOM 715 O O . ILE A 1 98 ? -11.264 -3.317 3.600 1.00 16.72 97 ILE A O 1
ATOM 720 N N . VAL A 1 99 ? -11.920 -3.424 1.434 1.00 18.21 98 VAL A N 1
ATOM 721 C CA . VAL A 1 99 ? -11.200 -2.215 0.981 1.00 19.35 98 VAL A CA 1
ATOM 722 C C . VAL A 1 99 ? -12.156 -1.093 0.552 1.00 19.87 98 VAL A C 1
ATOM 723 O O . VAL A 1 99 ? -11.599 -0.049 0.178 1.00 19.41 98 VAL A O 1
ATOM 727 N N . SER A 1 100 ? -13.480 -1.289 0.550 1.00 22.07 99 SER A N 1
ATOM 728 C CA . SER A 1 100 ? -14.442 -0.276 0.048 1.00 23.92 99 SER A CA 1
ATOM 729 C C . SER A 1 100 ? -14.142 1.074 0.713 1.00 22.53 99 SER A C 1
ATOM 730 O O . SER A 1 100 ? -13.962 2.056 -0.013 1.00 24.28 99 SER A O 1
ATOM 733 N N . LYS A 1 101 ? -14.080 1.119 2.042 1.00 26.15 100 LYS A N 1
ATOM 734 C CA . LYS A 1 101 ? -13.869 2.384 2.803 1.00 27.71 100 LYS A CA 1
ATOM 735 C C . LYS A 1 101 ? -12.549 3.052 2.389 1.00 26.43 100 LYS A C 1
ATOM 736 O O . LYS A 1 101 ? -12.531 4.272 2.243 1.00 27.00 100 LYS A O 1
ATOM 742 N N . ALA A 1 102 ? -11.498 2.261 2.183 1.00 24.13 101 ALA A N 1
ATOM 743 C CA . ALA A 1 102 ? -10.130 2.731 1.895 1.00 23.89 101 ALA A CA 1
ATOM 744 C C . ALA A 1 102 ? -10.045 3.448 0.540 1.00 22.22 101 ALA A C 1
ATOM 745 O O . ALA A 1 102 ? -9.057 4.137 0.348 1.00 22.83 101 ALA A O 1
ATOM 747 N N . PHE A 1 103 ? -11.017 3.269 -0.368 1.00 19.57 102 PHE A N 1
ATOM 748 C CA . PHE A 1 103 ? -10.951 3.776 -1.759 1.00 19.82 102 PHE A CA 1
ATOM 749 C C . PHE A 1 103 ? -11.995 4.870 -1.985 1.00 19.34 102 PHE A C 1
ATOM 750 O O . PHE A 1 103 ? -12.160 5.265 -3.165 1.00 19.05 102 PHE A O 1
ATOM 758 N N . THR A 1 104 ? -12.649 5.340 -0.918 1.00 18.95 103 THR A N 1
ATOM 759 C CA . THR A 1 104 ? -13.734 6.349 -1.024 1.00 21.21 103 THR A CA 1
ATOM 760 C C . THR A 1 104 ? -13.129 7.666 -1.504 1.00 20.44 103 THR A C 1
ATOM 761 O O . THR A 1 104 ? -11.934 7.931 -1.309 1.00 22.38 103 THR A O 1
ATOM 765 N N . PRO A 1 105 ? -13.919 8.538 -2.154 1.00 21.13 104 PRO A N 1
ATOM 766 C CA . PRO A 1 105 ? -13.403 9.849 -2.539 1.00 22.81 104 PRO A CA 1
ATOM 767 C C . PRO A 1 105 ? -12.725 10.567 -1.369 1.00 21.36 104 PRO A C 1
ATOM 768 O O . PRO A 1 105 ? -11.681 11.140 -1.581 1.00 23.58 104 PRO A O 1
ATOM 772 N N . ARG A 1 106 ? -13.317 10.511 -0.180 1.00 22.57 105 ARG A N 1
ATOM 773 C CA . ARG A 1 106 ? -12.854 11.307 0.979 1.00 27.00 105 ARG A CA 1
ATOM 774 C C . ARG A 1 106 ? -11.506 10.796 1.471 1.00 28.14 105 ARG A C 1
ATOM 775 O O . ARG A 1 106 ? -10.680 11.639 1.817 1.00 22.91 105 ARG A O 1
ATOM 783 N N . ILE A 1 107 ? -11.281 9.471 1.469 1.00 25.70 106 ILE A N 1
ATOM 784 C CA . ILE A 1 107 ? -9.949 8.927 1.845 1.00 23.85 106 ILE A CA 1
ATOM 785 C C . ILE A 1 107 ? -8.953 9.245 0.729 1.00 22.28 106 ILE A C 1
ATOM 786 O O . ILE A 1 107 ? -7.838 9.668 1.040 1.00 22.88 106 ILE A O 1
ATOM 791 N N . MET A 1 108 ? -9.315 9.044 -0.533 1.00 22.92 107 MET A N 1
ATOM 792 C CA . MET A 1 108 ? -8.355 9.315 -1.623 1.00 23.49 107 MET A CA 1
ATOM 793 C C . MET A 1 108 ? -8.042 10.818 -1.601 1.00 26.74 107 MET A C 1
ATOM 794 O O . MET A 1 108 ? -6.890 11.156 -1.836 1.00 26.48 107 MET A O 1
ATOM 799 N N . LYS A 1 109 ? -8.975 11.691 -1.219 1.00 27.11 108 LYS A N 1
ATOM 800 C CA . LYS A 1 109 ? -8.668 13.156 -1.172 1.00 29.67 108 LYS A CA 1
ATOM 801 C C . LYS A 1 109 ? -7.454 13.440 -0.288 1.00 31.59 108 LYS A C 1
ATOM 802 O O . LYS A 1 109 ? -6.750 14.430 -0.592 1.00 28.45 108 LYS A O 1
ATOM 808 N N . GLU A 1 110 ? -7.215 12.645 0.769 1.00 28.65 109 GLU A N 1
ATOM 809 C CA . GLU A 1 110 ? -6.032 12.842 1.656 1.00 30.38 109 GLU A CA 1
ATOM 810 C C . GLU A 1 110 ? -4.726 12.682 0.872 1.00 24.98 109 GLU A C 1
ATOM 811 O O . GLU A 1 110 ? -3.689 13.146 1.321 1.00 27.06 109 GLU A O 1
ATOM 817 N N . TRP A 1 111 ? -4.757 12.002 -0.260 1.00 26.19 110 TRP A N 1
ATOM 818 C CA . TRP A 1 111 ? -3.553 11.786 -1.101 1.00 24.26 110 TRP A CA 1
ATOM 819 C C . TRP A 1 111 ? -3.279 12.949 -2.070 1.00 22.15 110 TRP A C 1
ATOM 820 O O . TRP A 1 111 ? -2.205 12.932 -2.679 1.00 21.58 110 TRP A O 1
ATOM 831 N N . GLU A 1 112 ? -4.205 13.892 -2.257 1.00 25.78 111 GLU A N 1
ATOM 832 C CA . GLU A 1 112 ? -4.082 14.956 -3.307 1.00 26.71 111 GLU A CA 1
ATOM 833 C C . GLU A 1 112 ? -2.728 15.673 -3.153 1.00 25.04 111 GLU A C 1
ATOM 834 O O . GLU A 1 112 ? -2.022 15.892 -4.138 1.00 25.97 111 GLU A O 1
ATOM 840 N N . PRO A 1 113 ? -2.298 16.053 -1.928 1.00 25.52 112 PRO A N 1
ATOM 841 C CA . PRO A 1 113 ? -0.988 16.676 -1.733 1.00 26.85 112 PRO A CA 1
ATOM 842 C C . PRO A 1 113 ? 0.191 15.824 -2.224 1.00 24.82 112 PRO A C 1
ATOM 843 O O . PRO A 1 113 ? 1.034 16.337 -2.909 1.00 23.04 112 PRO A O 1
ATOM 847 N N . ARG A 1 114 ? 0.209 14.539 -1.862 1.00 22.99 113 ARG A N 1
ATOM 848 C CA . ARG A 1 114 ? 1.294 13.611 -2.223 1.00 21.77 113 ARG A CA 1
ATOM 849 C C . ARG A 1 114 ? 1.280 13.406 -3.736 1.00 20.94 113 ARG A C 1
ATOM 850 O O . ARG A 1 114 ? 2.351 13.401 -4.296 1.00 22.16 113 ARG A O 1
ATOM 858 N N . ILE A 1 115 ? 0.108 13.239 -4.356 1.00 21.85 114 ILE A N 1
ATOM 859 C CA . ILE A 1 115 ? -0.028 13.034 -5.834 1.00 22.39 114 ILE A CA 1
ATOM 860 C C . ILE A 1 115 ? 0.466 14.301 -6.564 1.00 21.77 114 ILE A C 1
ATOM 861 O O . ILE A 1 115 ? 1.136 14.164 -7.601 1.00 19.41 114 ILE A O 1
ATOM 866 N N . ARG A 1 116 ? 0.144 15.491 -6.047 1.00 21.03 115 ARG A N 1
ATOM 867 C CA . ARG A 1 116 ? 0.694 16.775 -6.592 1.00 22.32 115 ARG A CA 1
ATOM 868 C C . ARG A 1 116 ? 2.229 16.779 -6.565 1.00 22.45 115 ARG A C 1
ATOM 869 O O . ARG A 1 116 ? 2.874 17.131 -7.596 1.00 26.54 115 ARG A O 1
ATOM 877 N N . VAL A 1 117 ? 2.823 16.400 -5.446 1.00 22.04 116 VAL A N 1
ATOM 878 C CA . VAL A 1 117 ? 4.301 16.336 -5.279 1.00 23.06 116 VAL A CA 1
ATOM 879 C C . VAL A 1 117 ? 4.908 15.339 -6.288 1.00 23.53 116 VAL A C 1
ATOM 880 O O . VAL A 1 117 ? 5.879 15.673 -7.005 1.00 20.25 116 VAL A O 1
ATOM 884 N N . LEU A 1 118 ? 4.356 14.136 -6.374 1.00 22.35 117 LEU A N 1
ATOM 885 C CA . LEU A 1 118 ? 4.870 13.086 -7.300 1.00 23.44 117 LEU A CA 1
ATOM 886 C C . LEU A 1 118 ? 4.803 13.577 -8.751 1.00 23.73 117 LEU A C 1
ATOM 887 O O . LEU A 1 118 ? 5.795 13.362 -9.475 1.00 22.75 117 LEU A O 1
ATOM 892 N N . THR A 1 119 ? 3.690 14.216 -9.116 1.00 23.83 118 THR A N 1
ATOM 893 C CA . THR A 1 119 ? 3.387 14.787 -10.455 1.00 24.14 118 THR A CA 1
ATOM 894 C C . THR A 1 119 ? 4.398 15.911 -10.720 1.00 22.98 118 THR A C 1
ATOM 895 O O . THR A 1 119 ? 4.985 15.951 -11.799 1.00 24.66 118 THR A O 1
ATOM 899 N N . ASP A 1 120 ? 4.619 16.768 -9.734 1.00 23.05 119 ASP A N 1
ATOM 900 C CA A ASP A 1 120 ? 5.579 17.911 -9.784 0.51 25.42 119 ASP A CA 1
ATOM 901 C CA B ASP A 1 120 ? 5.554 17.913 -9.885 0.49 22.98 119 ASP A CA 1
ATOM 902 C C . ASP A 1 120 ? 6.991 17.393 -10.039 1.00 24.87 119 ASP A C 1
ATOM 903 O O . ASP A 1 120 ? 7.687 17.917 -10.903 1.00 27.16 119 ASP A O 1
ATOM 912 N N . GLU A 1 121 ? 7.390 16.387 -9.262 1.00 26.50 120 GLU A N 1
ATOM 913 C CA . GLU A 1 121 ? 8.744 15.790 -9.330 1.00 27.73 120 GLU A CA 1
ATOM 914 C C . GLU A 1 121 ? 8.996 15.220 -10.719 1.00 27.67 120 GLU A C 1
ATOM 915 O O . GLU A 1 121 ? 10.122 15.422 -11.261 1.00 25.51 120 GLU A O 1
ATOM 921 N N . LEU A 1 122 ? 8.010 14.528 -11.275 1.00 24.50 121 LEU A N 1
ATOM 922 C CA . LEU A 1 122 ? 8.163 13.960 -12.634 1.00 26.25 121 LEU A CA 1
ATOM 923 C C . LEU A 1 122 ? 8.335 15.087 -13.665 1.00 25.65 121 LEU A C 1
ATOM 924 O O . LEU A 1 122 ? 9.254 14.972 -14.521 1.00 27.51 121 LEU A O 1
ATOM 929 N N . LEU A 1 123 ? 7.487 16.112 -13.639 1.00 27.21 122 LEU A N 1
ATOM 930 C CA . LEU A 1 123 ? 7.581 17.190 -14.660 1.00 28.95 122 LEU A CA 1
ATOM 931 C C . LEU A 1 123 ? 8.861 17.987 -14.381 1.00 29.26 122 LEU A C 1
ATOM 932 O O . LEU A 1 123 ? 9.502 18.407 -15.328 1.00 31.38 122 LEU A O 1
ATOM 937 N N . GLY A 1 124 ? 9.238 18.108 -13.113 1.00 29.98 123 GLY A N 1
ATOM 938 C CA . GLY A 1 124 ? 10.557 18.606 -12.692 1.00 33.65 123 GLY A CA 1
ATOM 939 C C . GLY A 1 124 ? 11.680 17.995 -13.516 1.00 34.13 123 GLY A C 1
ATOM 940 O O . GLY A 1 124 ? 12.490 18.774 -14.026 1.00 30.54 123 GLY A O 1
ATOM 941 N N . LYS A 1 125 ? 11.732 16.658 -13.638 1.00 32.17 124 LYS A N 1
ATOM 942 C CA . LYS A 1 125 ? 12.863 15.898 -14.245 1.00 36.12 124 LYS A CA 1
ATOM 943 C C . LYS A 1 125 ? 12.824 16.026 -15.765 1.00 37.53 124 LYS A C 1
ATOM 944 O O . LYS A 1 125 ? 13.892 15.932 -16.379 1.00 35.09 124 LYS A O 1
ATOM 950 N N . ALA A 1 126 ? 11.630 16.240 -16.319 1.00 37.04 125 ALA A N 1
ATOM 951 C CA . ALA A 1 126 ? 11.396 16.524 -17.754 1.00 39.61 125 ALA A CA 1
ATOM 952 C C . ALA A 1 126 ? 11.860 17.945 -18.123 1.00 38.12 125 ALA A C 1
ATOM 953 O O . ALA A 1 126 ? 12.064 18.171 -19.329 1.00 38.19 125 ALA A O 1
ATOM 955 N N . ARG A 1 127 ? 12.009 18.864 -17.154 1.00 38.46 126 ARG A N 1
ATOM 956 C CA . ARG A 1 127 ? 12.364 20.300 -17.386 1.00 42.02 126 ARG A CA 1
ATOM 957 C C . ARG A 1 127 ? 13.549 20.429 -18.349 1.00 41.75 126 ARG A C 1
ATOM 958 O O . ARG A 1 127 ? 14.498 19.623 -18.256 1.00 40.85 126 ARG A O 1
ATOM 966 N N . GLY A 1 128 ? 13.484 21.415 -19.250 1.00 45.18 127 GLY A N 1
ATOM 967 C CA . GLY A 1 128 ? 14.582 21.745 -20.177 1.00 45.54 127 GLY A CA 1
ATOM 968 C C . GLY A 1 128 ? 14.602 20.844 -21.399 1.00 44.51 127 GLY A C 1
ATOM 969 O O . GLY A 1 128 ? 15.539 20.981 -22.196 1.00 48.85 127 GLY A O 1
ATOM 970 N N . ARG A 1 129 ? 13.612 19.961 -21.570 1.00 35.70 128 ARG A N 1
ATOM 971 C CA . ARG A 1 129 ? 13.551 19.060 -22.755 1.00 39.28 128 ARG A CA 1
ATOM 972 C C . ARG A 1 129 ? 12.511 19.582 -23.759 1.00 35.97 128 ARG A C 1
ATOM 973 O O . ARG A 1 129 ? 11.435 19.979 -23.320 1.00 39.55 128 ARG A O 1
ATOM 981 N N . ASP A 1 130 ? 12.813 19.553 -25.063 1.00 36.72 129 ASP A N 1
ATOM 982 C CA . ASP A 1 130 ? 11.869 19.958 -26.153 1.00 37.38 129 ASP A CA 1
ATOM 983 C C . ASP A 1 130 ? 11.026 18.760 -26.631 1.00 34.28 129 ASP A C 1
ATOM 984 O O . ASP A 1 130 ? 10.022 18.995 -27.320 1.00 31.56 129 ASP A O 1
ATOM 989 N N . GLU A 1 131 ? 11.401 17.520 -26.294 1.00 32.95 130 GLU A N 1
ATOM 990 C CA . GLU A 1 131 ? 10.565 16.313 -26.543 1.00 34.42 130 GLU A CA 1
ATOM 991 C C . GLU A 1 131 ? 10.487 15.460 -25.265 1.00 36.04 130 GLU A C 1
ATOM 992 O O . GLU A 1 131 ? 11.527 15.224 -24.656 1.00 32.33 130 GLU A O 1
ATOM 998 N N . ILE A 1 132 ? 9.290 14.975 -24.927 1.00 34.39 131 ILE A N 1
ATOM 999 C CA . ILE A 1 132 ? 9.057 14.005 -23.819 1.00 31.53 131 ILE A CA 1
ATOM 1000 C C . ILE A 1 132 ? 8.330 12.767 -24.357 1.00 27.89 131 ILE A C 1
ATOM 1001 O O . ILE A 1 132 ? 7.662 12.869 -25.448 1.00 24.76 131 ILE A O 1
ATOM 1006 N N . ASP A 1 133 ? 8.557 11.622 -23.705 1.00 23.62 132 ASP A N 1
ATOM 1007 C CA . ASP A 1 133 ? 7.713 10.413 -23.920 1.00 24.96 132 ASP A CA 1
ATOM 1008 C C . ASP A 1 133 ? 6.719 10.463 -22.773 1.00 22.31 132 ASP A C 1
ATOM 1009 O O . ASP A 1 133 ? 7.131 10.212 -21.618 1.00 23.15 132 ASP A O 1
ATOM 1014 N N . LEU A 1 134 ? 5.508 10.904 -23.055 1.00 20.22 133 LEU A N 1
ATOM 1015 C CA . LEU A 1 134 ? 4.504 11.066 -21.985 1.00 20.00 133 LEU A CA 1
ATOM 1016 C C . LEU A 1 134 ? 4.421 9.808 -21.134 1.00 18.66 133 LEU A C 1
ATOM 1017 O O . LEU A 1 134 ? 4.259 9.938 -19.923 1.00 21.08 133 LEU A O 1
ATOM 1022 N N . VAL A 1 135 ? 4.462 8.649 -21.764 1.00 18.71 134 VAL A N 1
ATOM 1023 C CA . VAL A 1 135 ? 4.203 7.380 -21.038 1.00 20.76 134 VAL A CA 1
ATOM 1024 C C . VAL A 1 135 ? 5.409 7.081 -20.143 1.00 22.70 134 VAL A C 1
ATOM 1025 O O . VAL A 1 135 ? 5.210 6.908 -18.924 1.00 24.40 134 VAL A O 1
ATOM 1029 N N . GLN A 1 136 ? 6.619 7.035 -20.708 1.00 21.87 135 GLN A N 1
ATOM 1030 C CA . GLN A 1 136 ? 7.871 6.718 -19.952 1.00 25.46 135 GLN A CA 1
ATOM 1031 C C . GLN A 1 136 ? 8.147 7.777 -18.878 1.00 22.82 135 GLN A C 1
ATOM 1032 O O . GLN A 1 136 ? 8.537 7.383 -17.738 1.00 23.04 135 GLN A O 1
ATOM 1038 N N . ASP A 1 137 ? 7.983 9.067 -19.224 1.00 23.24 136 ASP A N 1
ATOM 1039 C CA . ASP A 1 137 ? 8.414 10.233 -18.395 1.00 24.63 136 ASP A CA 1
ATOM 1040 C C . ASP A 1 137 ? 7.367 10.634 -17.362 1.00 25.33 136 ASP A C 1
ATOM 1041 O O . ASP A 1 137 ? 7.699 11.495 -16.500 1.00 25.91 136 ASP A O 1
ATOM 1046 N N . PHE A 1 138 ? 6.130 10.139 -17.457 1.00 20.65 137 PHE A N 1
ATOM 1047 C CA . PHE A 1 138 ? 5.020 10.806 -16.728 1.00 23.27 137 PHE A CA 1
ATOM 1048 C C . PHE A 1 138 ? 3.828 9.874 -16.460 1.00 22.85 137 PHE A C 1
ATOM 1049 O O . PHE A 1 138 ? 3.484 9.673 -15.288 1.00 22.27 137 PHE A O 1
ATOM 1057 N N . SER A 1 139 ? 3.120 9.424 -17.488 1.00 20.84 138 SER A N 1
ATOM 1058 C CA . SER A 1 139 ? 1.779 8.811 -17.277 1.00 21.24 138 SER A CA 1
ATOM 1059 C C . SER A 1 139 ? 1.918 7.382 -16.697 1.00 19.78 138 SER A C 1
ATOM 1060 O O . SER A 1 139 ? 0.986 6.987 -15.993 1.00 21.15 138 SER A O 1
ATOM 1063 N N . TYR A 1 140 ? 3.035 6.701 -16.913 1.00 18.85 139 TYR A N 1
ATOM 1064 C CA . TYR A 1 140 ? 3.334 5.380 -16.287 1.00 21.43 139 TYR A CA 1
ATOM 1065 C C . TYR A 1 140 ? 3.885 5.630 -14.876 1.00 21.45 139 TYR A C 1
ATOM 1066 O O . TYR A 1 140 ? 3.352 5.082 -13.932 1.00 20.74 139 TYR A O 1
ATOM 1075 N N . PRO A 1 141 ? 4.961 6.418 -14.643 1.00 22.46 140 PRO A N 1
ATOM 1076 C CA . PRO A 1 141 ? 5.547 6.494 -13.300 1.00 21.24 140 PRO A CA 1
ATOM 1077 C C . PRO A 1 141 ? 4.595 7.023 -12.209 1.00 24.51 140 PRO A C 1
ATOM 1078 O O . PRO A 1 141 ? 4.576 6.434 -11.132 1.00 20.47 140 PRO A O 1
ATOM 1082 N N . LEU A 1 142 ? 3.762 8.031 -12.500 1.00 20.82 141 LEU A N 1
ATOM 1083 C CA . LEU A 1 142 ? 2.924 8.651 -11.453 1.00 20.00 141 LEU A CA 1
ATOM 1084 C C . LEU A 1 142 ? 1.931 7.630 -10.866 1.00 18.13 141 LEU A C 1
ATOM 1085 O O . LEU A 1 142 ? 1.866 7.469 -9.663 1.00 16.34 141 LEU A O 1
ATOM 1090 N N . PRO A 1 143 ? 1.067 6.963 -11.660 1.00 17.96 142 PRO A N 1
ATOM 1091 C CA . PRO A 1 143 ? 0.137 5.973 -11.099 1.00 17.41 142 PRO A CA 1
ATOM 1092 C C . PRO A 1 143 ? 0.803 4.760 -10.411 1.00 17.33 142 PRO A C 1
ATOM 1093 O O . PRO A 1 143 ? 0.249 4.297 -9.396 1.00 16.28 142 PRO A O 1
ATOM 1097 N N . VAL A 1 144 ? 1.981 4.319 -10.905 1.00 19.29 143 VAL A N 1
ATOM 1098 C CA . VAL A 1 144 ? 2.737 3.168 -10.335 1.00 18.78 143 VAL A CA 1
ATOM 1099 C C . VAL A 1 144 ? 3.262 3.630 -8.978 1.00 18.61 143 VAL A C 1
ATOM 1100 O O . VAL A 1 144 ? 3.169 2.874 -8.012 1.00 15.67 143 VAL A O 1
ATOM 1104 N N . MET A 1 145 ? 3.688 4.896 -8.870 1.00 20.90 144 MET A N 1
ATOM 1105 C CA . MET A 1 145 ? 4.238 5.404 -7.602 1.00 19.86 144 MET A CA 1
ATOM 1106 C C . MET A 1 145 ? 3.122 5.588 -6.582 1.00 18.46 144 MET A C 1
ATOM 1107 O O . MET A 1 145 ? 3.310 5.190 -5.431 1.00 19.38 144 MET A O 1
ATOM 1112 N N . VAL A 1 146 ? 2.008 6.184 -6.969 1.00 19.37 145 VAL A N 1
ATOM 1113 C CA . VAL A 1 146 ? 0.839 6.377 -6.063 1.00 17.99 145 VAL A CA 1
ATOM 1114 C C . VAL A 1 146 ? 0.344 5.001 -5.577 1.00 16.70 145 VAL A C 1
ATOM 1115 O O . VAL A 1 146 ? 0.145 4.851 -4.345 1.00 16.10 145 VAL A O 1
ATOM 1119 N N . ILE A 1 147 ? 0.184 4.044 -6.486 1.00 17.18 146 ILE A N 1
ATOM 1120 C CA . ILE A 1 147 ? -0.407 2.718 -6.114 1.00 17.32 146 ILE A CA 1
ATOM 1121 C C . ILE A 1 147 ? 0.585 1.943 -5.227 1.00 16.60 146 ILE A C 1
ATOM 1122 O O . ILE A 1 147 ? 0.135 1.316 -4.241 1.00 16.77 146 ILE A O 1
ATOM 1127 N N . SER A 1 148 ? 1.883 2.044 -5.502 1.00 16.43 147 SER A N 1
ATOM 1128 C CA . SER A 1 148 ? 2.971 1.528 -4.628 1.00 18.18 147 SER A CA 1
ATOM 1129 C C . SER A 1 148 ? 2.863 2.115 -3.221 1.00 16.64 147 SER A C 1
ATOM 1130 O O . SER A 1 148 ? 2.906 1.352 -2.237 1.00 14.83 147 SER A O 1
ATOM 1133 N N . GLU A 1 149 ? 2.728 3.429 -3.092 1.00 18.05 148 GLU A N 1
ATOM 1134 C CA . GLU A 1 149 ? 2.655 4.048 -1.744 1.00 17.83 148 GLU A CA 1
ATOM 1135 C C . GLU A 1 149 ? 1.346 3.653 -1.039 1.00 19.32 148 GLU A C 1
ATOM 1136 O O . GLU A 1 149 ? 1.344 3.549 0.191 1.00 19.33 148 GLU A O 1
ATOM 1142 N N . LEU A 1 150 ? 0.235 3.531 -1.758 1.00 18.09 149 LEU A N 1
ATOM 1143 C CA . LEU A 1 150 ? -1.055 3.179 -1.131 1.00 18.98 149 LEU A CA 1
ATOM 1144 C C . LEU A 1 150 ? -0.971 1.735 -0.645 1.00 17.95 149 LEU A C 1
ATOM 1145 O O . LEU A 1 150 ? -1.430 1.467 0.459 1.00 17.50 149 LEU A O 1
ATOM 1150 N N . LEU A 1 151 ? -0.458 0.848 -1.479 1.00 17.88 150 LEU A N 1
ATOM 1151 C CA . LEU A 1 151 ? -0.380 -0.591 -1.139 1.00 18.85 150 LEU A CA 1
ATOM 1152 C C . LEU A 1 151 ? 0.601 -0.778 0.007 1.00 21.16 150 LEU A C 1
ATOM 1153 O O . LEU A 1 151 ? 0.324 -1.624 0.871 1.00 19.35 150 LEU A O 1
ATOM 1158 N N . GLY A 1 152 ? 1.729 -0.062 -0.040 1.00 21.31 151 GLY A N 1
ATOM 1159 C CA . GLY A 1 152 ? 2.809 -0.221 0.943 1.00 20.56 151 GLY A CA 1
ATOM 1160 C C . GLY A 1 152 ? 3.979 -1.020 0.431 1.00 21.93 151 GLY A C 1
ATOM 1161 O O . GLY A 1 152 ? 4.614 -1.698 1.279 1.00 23.24 151 GLY A O 1
ATOM 1162 N N . VAL A 1 153 ? 4.333 -0.873 -0.847 1.00 22.07 152 VAL A N 1
ATOM 1163 C CA . VAL A 1 153 ? 5.543 -1.481 -1.460 1.00 21.80 152 VAL A CA 1
ATOM 1164 C C . VAL A 1 153 ? 6.445 -0.356 -1.925 1.00 26.02 152 VAL A C 1
ATOM 1165 O O . VAL A 1 153 ? 5.969 0.745 -2.233 1.00 24.16 152 VAL A O 1
ATOM 1169 N N . PRO A 1 154 ? 7.765 -0.621 -2.041 1.00 27.10 153 PRO A N 1
ATOM 1170 C CA . PRO A 1 154 ? 8.695 0.379 -2.568 1.00 28.29 153 PRO A CA 1
ATOM 1171 C C . PRO A 1 154 ? 8.395 0.722 -4.033 1.00 25.59 153 PRO A C 1
ATOM 1172 O O . PRO A 1 154 ? 8.358 -0.160 -4.831 1.00 24.30 153 PRO A O 1
ATOM 1176 N N . SER A 1 155 ? 8.263 2.004 -4.368 1.00 28.37 154 SER A N 1
ATOM 1177 C CA . SER A 1 155 ? 8.006 2.459 -5.764 1.00 29.80 154 SER A CA 1
ATOM 1178 C C . SER A 1 155 ? 9.276 2.377 -6.620 1.00 27.37 154 SER A C 1
ATOM 1179 O O . SER A 1 155 ? 9.167 2.543 -7.870 1.00 27.68 154 SER A O 1
ATOM 1182 N N . GLU A 1 156 ? 10.422 2.071 -6.002 1.00 28.40 155 GLU A N 1
ATOM 1183 C CA . GLU A 1 156 ? 11.702 1.901 -6.748 1.00 30.31 155 GLU A CA 1
ATOM 1184 C C . GLU A 1 156 ? 11.595 0.695 -7.684 1.00 27.55 155 GLU A C 1
ATOM 1185 O O . GLU A 1 156 ? 12.476 0.540 -8.541 1.00 25.25 155 GLU A O 1
ATOM 1191 N N . HIS A 1 157 ? 10.531 -0.089 -7.551 1.00 26.57 156 HIS A N 1
ATOM 1192 C CA . HIS A 1 157 ? 10.331 -1.321 -8.360 1.00 26.93 156 HIS A CA 1
ATOM 1193 C C . HIS A 1 157 ? 9.399 -1.003 -9.533 1.00 22.38 156 HIS A C 1
ATOM 1194 O O . HIS A 1 157 ? 8.964 -1.952 -10.208 1.00 21.77 156 HIS A O 1
ATOM 1201 N N . LYS A 1 158 ? 9.152 0.277 -9.808 1.00 21.92 157 LYS A N 1
ATOM 1202 C CA . LYS A 1 158 ? 8.113 0.638 -10.810 1.00 23.62 157 LYS A CA 1
ATOM 1203 C C . LYS A 1 158 ? 8.435 0.035 -12.184 1.00 21.90 157 LYS A C 1
ATOM 1204 O O . LYS A 1 158 ? 7.484 -0.406 -12.843 1.00 19.27 157 LYS A O 1
ATOM 1210 N N . GLU A 1 159 ? 9.693 0.013 -12.613 1.00 21.42 158 GLU A N 1
ATOM 1211 C CA . GLU A 1 159 ? 9.962 -0.518 -13.972 1.00 23.71 158 GLU A CA 1
ATOM 1212 C C . GLU A 1 159 ? 9.550 -1.997 -14.044 1.00 20.95 158 GLU A C 1
ATOM 1213 O O . GLU A 1 159 ? 8.925 -2.389 -15.038 1.00 18.78 158 GLU A O 1
ATOM 1219 N N . LYS A 1 160 ? 9.849 -2.773 -13.001 1.00 22.57 159 LYS A N 1
ATOM 1220 C CA . LYS A 1 160 ? 9.435 -4.201 -12.979 1.00 20.23 159 LYS A CA 1
ATOM 1221 C C . LYS A 1 160 ? 7.912 -4.278 -12.835 1.00 17.98 159 LYS A C 1
ATOM 1222 O O . LYS A 1 160 ? 7.306 -5.173 -13.440 1.00 17.33 159 LYS A O 1
ATOM 1228 N N . PHE A 1 161 ? 7.335 -3.368 -12.049 1.00 16.75 160 PHE A N 1
ATOM 1229 C CA . PHE A 1 161 ? 5.863 -3.356 -11.840 1.00 17.93 160 PHE A CA 1
ATOM 1230 C C . PHE A 1 161 ? 5.196 -3.173 -13.206 1.00 20.14 160 PHE A C 1
ATOM 1231 O O . PHE A 1 161 ? 4.232 -3.890 -13.579 1.00 20.17 160 PHE A O 1
ATOM 1239 N N . LYS A 1 162 ? 5.708 -2.208 -13.961 1.00 20.11 161 LYS A N 1
ATOM 1240 C CA . LYS A 1 162 ? 5.194 -1.887 -15.296 1.00 21.41 161 LYS A CA 1
ATOM 1241 C C . LYS A 1 162 ? 5.324 -3.111 -16.210 1.00 20.32 161 LYS A C 1
ATOM 1242 O O . LYS A 1 162 ? 4.378 -3.424 -16.929 1.00 19.78 161 LYS A O 1
ATOM 1248 N N . GLU A 1 163 ? 6.475 -3.783 -16.196 1.00 19.44 162 GLU A N 1
ATOM 1249 C CA . GLU A 1 163 ? 6.731 -4.954 -17.052 1.00 18.40 162 GLU A CA 1
ATOM 1250 C C . GLU A 1 163 ? 5.703 -6.064 -16.734 1.00 16.99 162 GLU A C 1
ATOM 1251 O O . GLU A 1 163 ? 5.119 -6.674 -17.674 1.00 15.92 162 GLU A O 1
ATOM 1257 N N . TRP A 1 164 ? 5.549 -6.388 -15.459 1.00 16.68 163 TRP A N 1
ATOM 1258 C CA . TRP A 1 164 ? 4.586 -7.410 -14.979 1.00 16.79 163 TRP A CA 1
ATOM 1259 C C . TRP A 1 164 ? 3.136 -7.021 -15.291 1.00 16.87 163 TRP A C 1
ATOM 1260 O O . TRP A 1 164 ? 2.372 -7.912 -15.707 1.00 17.24 163 TRP A O 1
ATOM 1271 N N . SER A 1 165 ? 2.783 -5.754 -15.073 1.00 16.67 164 SER A N 1
ATOM 1272 C CA . SER A 1 165 ? 1.400 -5.239 -15.263 1.00 17.53 164 SER A CA 1
ATOM 1273 C C . SER A 1 165 ? 1.040 -5.397 -16.742 1.00 16.83 164 SER A C 1
ATOM 1274 O O . SER A 1 165 ? -0.083 -5.868 -17.039 1.00 17.64 164 SER A O 1
ATOM 1277 N N . ASP A 1 166 ? 1.972 -5.030 -17.631 1.00 16.94 165 ASP A N 1
ATOM 1278 C CA . ASP A 1 166 ? 1.766 -5.054 -19.094 1.00 18.72 165 ASP A CA 1
ATOM 1279 C C . ASP A 1 166 ? 1.545 -6.502 -19.541 1.00 20.58 165 ASP A C 1
ATOM 1280 O O . ASP A 1 166 ? 0.695 -6.736 -20.410 1.00 22.00 165 ASP A O 1
ATOM 1285 N N . LEU A 1 167 ? 2.243 -7.460 -18.947 1.00 20.18 166 LEU A N 1
ATOM 1286 C CA . LEU A 1 167 ? 2.036 -8.891 -19.209 1.00 21.43 166 LEU A CA 1
ATOM 1287 C C . LEU A 1 167 ? 0.681 -9.366 -18.703 1.00 19.45 166 LEU A C 1
ATOM 1288 O O . LEU A 1 167 ? 0.014 -10.105 -19.417 1.00 17.59 166 LEU A O 1
ATOM 1293 N N . LEU A 1 168 ? 0.310 -9.002 -17.483 1.00 19.27 167 LEU A N 1
ATOM 1294 C CA . LEU A 1 168 ? -0.919 -9.529 -16.848 1.00 22.96 167 LEU A CA 1
ATOM 1295 C C . LEU A 1 168 ? -2.186 -9.002 -17.558 1.00 21.09 167 LEU A C 1
ATOM 1296 O O . LEU A 1 168 ? -3.205 -9.649 -17.441 1.00 23.33 167 LEU A O 1
ATOM 1301 N N . VAL A 1 169 ? -2.105 -7.930 -18.329 1.00 19.66 168 VAL A N 1
ATOM 1302 C CA . VAL A 1 169 ? -3.278 -7.438 -19.115 1.00 20.66 168 VAL A CA 1
ATOM 1303 C C . VAL A 1 169 ? -3.049 -7.678 -20.619 1.00 20.81 168 VAL A C 1
ATOM 1304 O O . VAL A 1 169 ? -3.852 -7.171 -21.407 1.00 19.92 168 VAL A O 1
ATOM 1308 N N . SER A 1 170 ? -2.036 -8.444 -21.006 1.00 19.88 169 SER A N 1
ATOM 1309 C CA . SER A 1 170 ? -1.712 -8.697 -22.443 1.00 21.00 169 SER A CA 1
ATOM 1310 C C . SER A 1 170 ? -2.593 -9.824 -22.988 1.00 19.31 169 SER A C 1
ATOM 1311 O O . SER A 1 170 ? -3.216 -10.566 -22.221 1.00 17.75 169 SER A O 1
ATOM 1314 N N . LEU A 1 171 ? -2.617 -9.929 -24.300 1.00 20.60 170 LEU A N 1
ATOM 1315 C CA . LEU A 1 171 ? -3.291 -11.011 -25.039 1.00 24.50 170 LEU A CA 1
ATOM 1316 C C . LEU A 1 171 ? -2.284 -11.546 -26.034 1.00 22.93 170 LEU A C 1
ATOM 1317 O O . LEU A 1 171 ? -1.372 -10.820 -26.399 1.00 25.82 170 LEU A O 1
ATOM 1322 N N . PRO A 1 172 ? -2.427 -12.804 -26.494 1.00 24.32 171 PRO A N 1
ATOM 1323 C CA . PRO A 1 172 ? -1.519 -13.351 -27.491 1.00 23.72 171 PRO A CA 1
ATOM 1324 C C . PRO A 1 172 ? -1.614 -12.476 -28.744 1.00 24.26 171 PRO A C 1
ATOM 1325 O O . PRO A 1 172 ? -2.613 -11.810 -28.925 1.00 21.83 171 PRO A O 1
ATOM 1329 N N . LYS A 1 173 ? -0.585 -12.513 -29.595 1.00 24.27 172 LYS A N 1
ATOM 1330 C CA . LYS A 1 173 ? -0.498 -11.610 -30.781 1.00 28.51 172 LYS A CA 1
ATOM 1331 C C . LYS A 1 173 ? -1.492 -12.095 -31.844 1.00 27.24 172 LYS A C 1
ATOM 1332 O O . LYS A 1 173 ? -1.850 -11.314 -32.703 1.00 25.75 172 LYS A O 1
ATOM 1338 N N . SER A 1 174 ? -1.984 -13.330 -31.726 1.00 28.19 173 SER A N 1
ATOM 1339 C CA . SER A 1 174 ? -2.973 -13.905 -32.664 1.00 28.60 173 SER A CA 1
ATOM 1340 C C . SER A 1 174 ? -3.609 -15.134 -32.053 1.00 28.57 173 SER A C 1
ATOM 1341 O O . SER A 1 174 ? -3.101 -15.646 -31.036 1.00 29.45 173 SER A O 1
ATOM 1344 N N . ALA A 1 175 ? -4.588 -15.665 -32.765 1.00 29.55 174 ALA A N 1
ATOM 1345 C CA . ALA A 1 175 ? -5.329 -16.881 -32.389 1.00 27.74 174 ALA A CA 1
ATOM 1346 C C . ALA A 1 175 ? -4.487 -18.120 -32.683 1.00 29.54 174 ALA A C 1
ATOM 1347 O O . ALA A 1 175 ? -4.912 -19.227 -32.252 1.00 35.07 174 ALA A O 1
ATOM 1349 N N . TYR A 1 176 ? -3.336 -17.972 -33.349 1.00 31.18 175 TYR A N 1
ATOM 1350 C CA . TYR A 1 176 ? -2.477 -19.116 -33.766 1.00 32.43 175 TYR A CA 1
ATOM 1351 C C . TYR A 1 176 ? -1.886 -19.824 -32.531 1.00 34.53 175 TYR A C 1
ATOM 1352 O O . TYR A 1 176 ? -1.364 -19.151 -31.620 1.00 29.35 175 TYR A O 1
ATOM 1361 N N . GLU A 1 177 ? -1.952 -21.162 -32.501 1.00 34.80 176 GLU A N 1
ATOM 1362 C CA . GLU A 1 177 ? -1.689 -21.951 -31.267 1.00 41.04 176 GLU A CA 1
ATOM 1363 C C . GLU A 1 177 ? -0.273 -21.638 -30.755 1.00 37.06 176 GLU A C 1
ATOM 1364 O O . GLU A 1 177 ? -0.113 -21.580 -29.518 1.00 31.62 176 GLU A O 1
ATOM 1370 N N . GLU A 1 178 ? 0.700 -21.415 -31.652 1.00 34.00 177 GLU A N 1
ATOM 1371 C CA . GLU A 1 178 ? 2.127 -21.167 -31.286 1.00 33.19 177 GLU A CA 1
ATOM 1372 C C . GLU A 1 178 ? 2.240 -19.801 -30.578 1.00 31.83 177 GLU A C 1
ATOM 1373 O O . GLU A 1 178 ? 2.951 -19.708 -29.551 1.00 29.24 177 GLU A O 1
ATOM 1379 N N . ASP A 1 179 ? 1.578 -18.775 -31.109 1.00 31.81 178 ASP A N 1
ATOM 1380 C CA . ASP A 1 179 ? 1.527 -17.414 -30.510 1.00 29.55 178 ASP A CA 1
ATOM 1381 C C . ASP A 1 179 ? 0.848 -17.512 -29.130 1.00 29.61 178 ASP A C 1
ATOM 1382 O O . ASP A 1 179 ? 1.395 -16.990 -28.159 1.00 26.07 178 ASP A O 1
ATOM 1387 N N . VAL A 1 180 ? -0.294 -18.193 -29.052 1.00 28.62 179 VAL A N 1
ATOM 1388 C CA . VAL A 1 180 ? -1.023 -18.429 -27.767 1.00 32.71 179 VAL A CA 1
ATOM 1389 C C . VAL A 1 180 ? -0.101 -19.143 -26.766 1.00 32.77 179 VAL A C 1
ATOM 1390 O O . VAL A 1 180 ? -0.123 -18.757 -25.590 1.00 31.17 179 VAL A O 1
ATOM 1394 N N . MET A 1 181 ? 0.603 -20.212 -27.167 1.00 31.50 180 MET A N 1
ATOM 1395 C CA . MET A 1 181 ? 1.511 -20.961 -26.253 1.00 35.46 180 MET A CA 1
ATOM 1396 C C . MET A 1 181 ? 2.666 -20.062 -25.808 1.00 31.14 180 MET A C 1
ATOM 1397 O O . MET A 1 181 ? 2.933 -20.034 -24.598 1.00 35.80 180 MET A O 1
ATOM 1402 N N . GLU A 1 182 ? 3.357 -19.412 -26.745 1.00 29.27 181 GLU A N 1
ATOM 1403 C CA . GLU A 1 182 ? 4.436 -18.428 -26.462 1.00 33.29 181 GLU A CA 1
ATOM 1404 C C . GLU A 1 182 ? 3.911 -17.426 -25.430 1.00 32.13 181 GLU A C 1
ATOM 1405 O O . GLU A 1 182 ? 4.597 -17.155 -24.419 1.00 27.45 181 GLU A O 1
ATOM 1411 N N . TRP A 1 183 ? 2.706 -16.932 -25.658 1.00 28.67 182 TRP A N 1
ATOM 1412 C CA . TRP A 1 183 ? 2.113 -15.880 -24.814 1.00 29.20 182 TRP A CA 1
ATOM 1413 C C . TRP A 1 183 ? 1.834 -16.461 -23.419 1.00 32.00 182 TRP A C 1
ATOM 1414 O O . TRP A 1 183 ? 2.212 -15.807 -22.424 1.00 27.16 182 TRP A O 1
ATOM 1425 N N . ARG A 1 184 ? 1.246 -17.660 -23.353 1.00 28.28 183 ARG A N 1
ATOM 1426 C CA . ARG A 1 184 ? 0.940 -18.308 -22.064 1.00 30.38 183 ARG A CA 1
ATOM 1427 C C . ARG A 1 184 ? 2.222 -18.435 -21.241 1.00 31.53 183 ARG A C 1
ATOM 1428 O O . ARG A 1 184 ? 2.153 -18.145 -20.026 1.00 28.64 183 ARG A O 1
ATOM 1436 N N . THR A 1 185 ? 3.333 -18.816 -21.871 1.00 29.51 184 THR A N 1
ATOM 1437 C CA . THR A 1 185 ? 4.606 -19.084 -21.166 1.00 31.30 184 THR A CA 1
ATOM 1438 C C . THR A 1 185 ? 5.065 -17.787 -20.515 1.00 31.13 184 THR A C 1
ATOM 1439 O O . THR A 1 185 ? 5.351 -17.815 -19.305 1.00 29.46 184 THR A O 1
ATOM 1443 N N . ILE A 1 186 ? 5.137 -16.713 -21.301 1.00 28.29 185 ILE A N 1
ATOM 1444 C CA . ILE A 1 186 ? 5.702 -15.417 -20.852 1.00 30.93 185 ILE A CA 1
ATOM 1445 C C . ILE A 1 186 ? 4.769 -14.850 -19.787 1.00 26.05 185 ILE A C 1
ATOM 1446 O O . ILE A 1 186 ? 5.288 -14.355 -18.786 1.00 28.43 185 ILE A O 1
ATOM 1451 N N . ARG A 1 187 ? 3.462 -14.879 -20.007 1.00 24.83 186 ARG A N 1
ATOM 1452 C CA . ARG A 1 187 ? 2.496 -14.271 -19.052 1.00 25.83 186 ARG A CA 1
ATOM 1453 C C . ARG A 1 187 ? 2.572 -15.030 -17.722 1.00 24.79 186 ARG A C 1
ATOM 1454 O O . ARG A 1 187 ? 2.574 -14.382 -16.643 1.00 20.30 186 ARG A O 1
ATOM 1462 N N . ASN A 1 188 ? 2.588 -16.359 -17.794 1.00 24.99 187 ASN A N 1
ATOM 1463 C CA . ASN A 1 188 ? 2.615 -17.232 -16.585 1.00 27.10 187 ASN A CA 1
ATOM 1464 C C . ASN A 1 188 ? 3.851 -16.915 -15.756 1.00 25.35 187 ASN A C 1
ATOM 1465 O O . ASN A 1 188 ? 3.737 -16.811 -14.535 1.00 25.35 187 ASN A O 1
ATOM 1470 N N . LYS A 1 189 ? 4.986 -16.692 -16.411 1.00 25.60 188 LYS A N 1
ATOM 1471 C CA . LYS A 1 189 ? 6.253 -16.384 -15.730 1.00 24.07 188 LYS A CA 1
ATOM 1472 C C . LYS A 1 189 ? 6.132 -15.017 -15.049 1.00 21.24 188 LYS A C 1
ATOM 1473 O O . LYS A 1 189 ? 6.608 -14.893 -13.898 1.00 20.36 188 LYS A O 1
ATOM 1479 N N . GLY A 1 190 ? 5.514 -14.031 -15.702 1.00 19.20 189 GLY A N 1
ATOM 1480 C CA . GLY A 1 190 ? 5.234 -12.711 -15.086 1.00 19.29 189 GLY A CA 1
ATOM 1481 C C . GLY A 1 190 ? 4.375 -12.859 -13.855 1.00 18.10 189 GLY A C 1
ATOM 1482 O O . GLY A 1 190 ? 4.700 -12.281 -12.763 1.00 18.17 189 GLY A O 1
ATOM 1483 N N . GLU A 1 191 ? 3.334 -13.661 -13.980 1.00 19.56 190 GLU A N 1
ATOM 1484 C CA . GLU A 1 191 ? 2.365 -13.872 -12.895 1.00 22.14 190 GLU A CA 1
ATOM 1485 C C . GLU A 1 191 ? 3.083 -14.545 -11.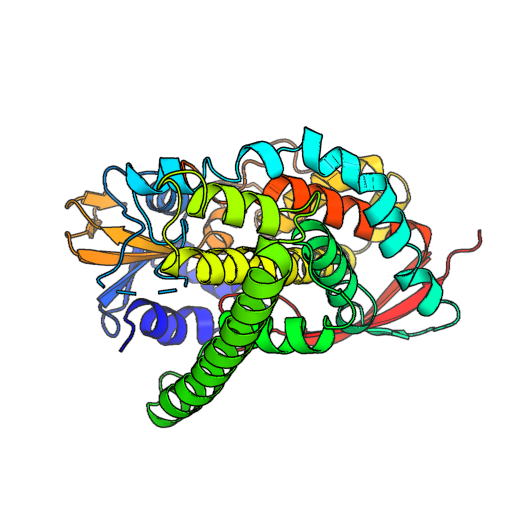715 1.00 21.93 190 GLU A C 1
ATOM 1486 O O . GLU A 1 191 ? 2.901 -14.058 -10.559 1.00 18.75 190 GLU A O 1
ATOM 1492 N N . GLU A 1 192 ? 3.862 -15.607 -11.968 1.00 23.35 191 GLU A N 1
ATOM 1493 C CA . GLU A 1 192 ? 4.672 -16.279 -10.906 1.00 22.94 191 GLU A CA 1
ATOM 1494 C C . GLU A 1 192 ? 5.575 -15.280 -10.156 1.00 19.85 191 GLU A C 1
ATOM 1495 O O . GLU A 1 192 ? 5.659 -15.379 -8.944 1.00 19.15 191 GLU A O 1
ATOM 1501 N N . ASP A 1 193 ? 6.326 -14.421 -10.855 1.00 20.03 192 ASP A N 1
ATOM 1502 C CA . ASP A 1 193 ? 7.374 -13.557 -10.269 1.00 18.17 192 ASP A CA 1
ATOM 1503 C C . ASP A 1 193 ? 6.701 -12.409 -9.510 1.00 17.06 192 ASP A C 1
ATOM 1504 O O . ASP A 1 193 ? 7.141 -12.104 -8.395 1.00 14.42 192 ASP A O 1
ATOM 1509 N N . LEU A 1 194 ? 5.614 -11.847 -10.052 1.00 15.50 193 LEU A N 1
ATOM 1510 C CA . LEU A 1 194 ? 4.870 -10.790 -9.345 1.00 16.48 193 LEU A CA 1
ATOM 1511 C C . LEU A 1 194 ? 4.250 -11.398 -8.087 1.00 14.98 193 LEU A C 1
ATOM 1512 O O . LEU A 1 194 ? 4.263 -10.738 -7.031 1.00 15.25 193 LEU A O 1
ATOM 1517 N N . SER A 1 195 ? 3.747 -12.626 -8.196 1.00 13.75 194 SER A N 1
ATOM 1518 C CA . SER A 1 195 ? 3.098 -13.276 -7.035 1.00 16.06 194 SER A CA 1
ATOM 1519 C C . SER A 1 195 ? 4.150 -13.524 -5.950 1.00 14.84 194 SER A C 1
ATOM 1520 O O . SER A 1 195 ? 3.817 -13.323 -4.775 1.00 13.79 194 SER A O 1
ATOM 1523 N N . ALA A 1 196 ? 5.321 -14.060 -6.312 1.00 15.30 195 ALA A N 1
ATOM 1524 C CA . ALA A 1 196 ? 6.455 -14.288 -5.374 1.00 15.09 195 ALA A CA 1
ATOM 1525 C C . ALA A 1 196 ? 6.817 -12.984 -4.660 1.00 14.89 195 ALA A C 1
ATOM 1526 O O . ALA A 1 196 ? 6.924 -12.951 -3.413 1.00 13.04 195 ALA A O 1
ATOM 1528 N N . PHE A 1 197 ? 6.879 -11.898 -5.416 1.00 16.10 196 PHE A N 1
ATOM 1529 C CA . PHE A 1 197 ? 7.125 -10.537 -4.911 1.00 14.59 196 PHE A CA 1
ATOM 1530 C C . PHE A 1 197 ? 6.142 -10.240 -3.789 1.00 14.92 196 PHE A C 1
ATOM 1531 O O . PHE A 1 197 ? 6.562 -9.874 -2.704 1.00 13.11 196 PHE A O 1
ATOM 1539 N N . PHE A 1 198 ? 4.834 -10.375 -4.054 1.00 15.23 197 PHE A N 1
ATOM 1540 C CA . PHE A 1 198 ? 3.830 -9.965 -3.053 1.00 14.12 197 PHE A CA 1
ATOM 1541 C C . PHE A 1 198 ? 3.893 -10.929 -1.871 1.00 13.29 197 PHE A C 1
ATOM 1542 O O . PHE A 1 198 ? 3.684 -10.467 -0.739 1.00 14.52 197 PHE A O 1
ATOM 1550 N N . GLU A 1 199 ? 4.138 -12.218 -2.127 1.00 13.48 198 GLU A N 1
ATOM 1551 C CA . GLU A 1 199 ? 4.297 -13.212 -1.043 1.00 14.60 198 GLU A CA 1
ATOM 1552 C C . GLU A 1 199 ? 5.420 -12.718 -0.112 1.00 14.30 198 GLU A C 1
ATOM 1553 O O . GLU A 1 199 ? 5.293 -12.747 1.166 1.00 13.13 198 GLU A O 1
ATOM 1559 N N . ASN A 1 200 ? 6.514 -12.243 -0.696 1.00 14.24 199 ASN A N 1
ATOM 1560 C CA . ASN A 1 200 ? 7.669 -11.732 0.110 1.00 16.89 199 ASN A CA 1
ATOM 1561 C C . ASN A 1 200 ? 7.226 -10.496 0.888 1.00 16.18 199 ASN A C 1
ATOM 1562 O O . ASN A 1 200 ? 7.526 -10.384 2.095 1.00 15.76 199 ASN A O 1
ATOM 1567 N N . VAL A 1 201 ? 6.474 -9.624 0.237 1.00 17.05 200 VAL A N 1
ATOM 1568 C CA . VAL A 1 201 ? 6.011 -8.366 0.893 1.00 17.81 200 VAL A CA 1
ATOM 1569 C C . VAL A 1 201 ? 5.110 -8.702 2.082 1.00 15.76 200 VAL A C 1
ATOM 1570 O O . VAL A 1 201 ? 5.265 -8.088 3.166 1.00 16.09 200 VAL A O 1
ATOM 1574 N N . ILE A 1 202 ? 4.161 -9.612 1.874 1.00 18.30 201 ILE A N 1
ATOM 1575 C CA . ILE A 1 202 ? 3.188 -10.042 2.920 1.00 17.03 201 ILE A CA 1
ATOM 1576 C C . ILE A 1 202 ? 3.974 -10.578 4.125 1.00 18.10 201 ILE A C 1
ATOM 1577 O O . ILE A 1 202 ? 3.702 -10.168 5.296 1.00 14.73 201 ILE A O 1
ATOM 1582 N N . GLU A 1 203 ? 4.899 -11.487 3.852 1.00 20.07 202 GLU A N 1
ATOM 1583 C CA . GLU A 1 203 ? 5.708 -12.163 4.902 1.00 22.96 202 GLU A CA 1
ATOM 1584 C C . GLU A 1 203 ? 6.369 -11.061 5.716 1.00 21.51 202 GLU A C 1
ATOM 1585 O O . GLU A 1 203 ? 6.315 -11.144 6.954 1.00 21.28 202 GLU A O 1
ATOM 1591 N N . GLU A 1 204 ? 6.931 -10.045 5.063 1.00 20.43 203 GLU A N 1
ATOM 1592 C CA . GLU A 1 204 ? 7.609 -8.932 5.754 1.00 24.14 203 GLU A CA 1
ATOM 1593 C C . GLU A 1 204 ? 6.570 -8.111 6.534 1.00 24.20 203 GLU A C 1
ATOM 1594 O O . GLU A 1 204 ? 6.796 -7.798 7.724 1.00 24.27 203 GLU A O 1
ATOM 1600 N N . LYS A 1 205 ? 5.444 -7.790 5.922 1.00 19.60 204 LYS A N 1
ATOM 1601 C CA . LYS A 1 205 ? 4.475 -6.867 6.551 1.00 21.41 204 LYS A CA 1
ATOM 1602 C C . LYS A 1 205 ? 3.730 -7.511 7.740 1.00 19.10 204 LYS A C 1
ATOM 1603 O O . LYS A 1 205 ? 3.209 -6.740 8.562 1.00 17.30 204 LYS A O 1
ATOM 1609 N N . ARG A 1 206 ? 3.645 -8.854 7.867 1.00 17.43 205 ARG A N 1
ATOM 1610 C CA . ARG A 1 206 ? 2.813 -9.480 8.919 1.00 19.08 205 ARG A CA 1
ATOM 1611 C C . ARG A 1 206 ? 3.245 -8.959 10.304 1.00 21.94 205 ARG A C 1
ATOM 1612 O O . ARG A 1 206 ? 2.354 -8.583 11.083 1.00 23.27 205 ARG A O 1
ATOM 1620 N N . ARG A 1 207 ? 4.532 -8.789 10.573 1.00 22.06 206 ARG A N 1
ATOM 1621 C CA . ARG A 1 207 ? 4.921 -8.246 11.903 1.00 26.97 206 ARG A CA 1
ATOM 1622 C C . ARG A 1 207 ? 5.512 -6.850 11.772 1.00 27.95 206 ARG A C 1
ATOM 1623 O O . ARG A 1 207 ? 6.212 -6.419 12.679 1.00 27.98 206 ARG A O 1
ATOM 1631 N N . ASN A 1 208 ? 5.126 -6.122 10.737 1.00 28.67 207 ASN A N 1
ATOM 1632 C CA . ASN A 1 208 ? 5.582 -4.726 10.562 1.00 33.18 207 ASN A CA 1
ATOM 1633 C C . ASN A 1 208 ? 4.504 -4.019 9.759 1.00 32.59 207 ASN A C 1
ATOM 1634 O O . ASN A 1 208 ? 4.792 -3.590 8.645 1.00 34.13 207 ASN A O 1
ATOM 1639 N N . LEU A 1 209 ? 3.290 -3.987 10.300 1.00 28.89 208 LEU A N 1
ATOM 1640 C CA . LEU A 1 209 ? 2.130 -3.401 9.604 1.00 33.06 208 LEU A CA 1
ATOM 1641 C C . LEU A 1 209 ? 2.410 -1.915 9.364 1.00 37.89 208 LEU A C 1
ATOM 1642 O O . LEU A 1 209 ? 3.234 -1.323 10.109 1.00 42.00 208 LEU A O 1
ATOM 1647 N N . GLY A 1 210 ? 1.798 -1.356 8.326 1.00 34.78 209 GLY A N 1
ATOM 1648 C CA . GLY A 1 210 ? 1.809 0.091 8.068 1.00 34.23 209 GLY A CA 1
ATOM 1649 C C . GLY A 1 210 ? 0.400 0.638 7.966 1.00 37.61 209 GLY A C 1
ATOM 1650 O O . GLY A 1 210 ? -0.581 -0.136 8.105 1.00 33.71 209 GLY A O 1
ATOM 1651 N N . ASP A 1 211 ? 0.315 1.946 7.727 1.00 37.54 210 ASP A N 1
ATOM 1652 C CA . ASP A 1 211 ? -0.899 2.669 7.280 1.00 34.51 210 ASP A CA 1
ATOM 1653 C C . ASP A 1 211 ? -0.992 2.444 5.780 1.00 30.42 210 ASP A C 1
ATOM 1654 O O . ASP A 1 211 ? -0.537 3.323 4.984 1.00 30.28 210 ASP A O 1
ATOM 1659 N N . ASP A 1 212 ? -1.405 1.249 5.383 1.00 23.30 211 ASP A N 1
ATOM 1660 C CA . ASP A 1 212 ? -1.388 0.912 3.945 1.00 20.56 211 ASP A CA 1
ATOM 1661 C C . ASP A 1 212 ? -2.364 -0.235 3.671 1.00 18.36 211 ASP A C 1
ATOM 1662 O O . ASP A 1 212 ? -2.776 -0.916 4.609 1.00 18.25 211 ASP A O 1
ATOM 1667 N N . ILE A 1 213 ? -2.673 -0.443 2.399 1.00 18.40 212 ILE A N 1
ATOM 1668 C CA . ILE A 1 213 ? -3.775 -1.358 1.990 1.00 18.89 212 ILE A CA 1
ATOM 1669 C C . ILE A 1 213 ? -3.301 -2.802 2.203 1.00 16.39 212 ILE A C 1
ATOM 1670 O O . ILE A 1 213 ? -4.100 -3.588 2.599 1.00 15.10 212 ILE A O 1
ATOM 1675 N N . ILE A 1 214 ? -2.046 -3.130 1.933 1.00 16.86 213 ILE A N 1
ATOM 1676 C CA . ILE A 1 214 ? -1.604 -4.554 2.149 1.00 16.32 213 ILE A CA 1
ATOM 1677 C C . ILE A 1 214 ? -1.769 -4.866 3.645 1.00 16.45 213 ILE A C 1
ATOM 1678 O O . ILE A 1 214 ? -2.233 -5.959 3.957 1.00 16.70 213 ILE A O 1
ATOM 1683 N N . SER A 1 215 ? -1.541 -3.904 4.534 1.00 16.27 214 SER A N 1
ATOM 1684 C CA . SER A 1 215 ? -1.689 -4.156 5.993 1.00 17.56 214 SER A CA 1
ATOM 1685 C C . SER A 1 215 ? -3.158 -4.446 6.304 1.00 19.07 214 SER A C 1
ATOM 1686 O O . SER A 1 215 ? -3.472 -5.390 7.057 1.00 19.66 214 SER A O 1
ATOM 1689 N N . LEU A 1 216 ? -4.050 -3.671 5.695 1.00 18.20 215 LEU A N 1
ATOM 1690 C CA . LEU A 1 216 ? -5.503 -3.854 5.800 1.00 19.39 215 LEU A CA 1
ATOM 1691 C C . LEU A 1 216 ? -5.853 -5.281 5.344 1.00 19.09 215 LEU A C 1
ATOM 1692 O O . LEU A 1 216 ? -6.594 -5.979 6.050 1.00 19.13 215 LEU A O 1
ATOM 1697 N N . LEU A 1 217 ? -5.362 -5.717 4.187 1.00 15.96 216 LEU A N 1
ATOM 1698 C CA . LEU A 1 217 ? -5.649 -7.084 3.708 1.00 15.51 216 LEU A CA 1
ATOM 1699 C C . LEU A 1 217 ? -5.135 -8.130 4.713 1.00 17.25 216 LEU A C 1
ATOM 1700 O O . LEU A 1 217 ? -5.838 -9.111 4.962 1.00 16.04 216 LEU A O 1
ATOM 1705 N N . ILE A 1 218 ? -3.878 -8.024 5.152 1.00 17.59 217 ILE A N 1
ATOM 1706 C CA . ILE A 1 218 ? -3.285 -9.002 6.085 1.00 17.85 217 ILE A CA 1
ATOM 1707 C C . ILE A 1 218 ? -4.176 -9.083 7.336 1.00 18.88 217 ILE A C 1
ATOM 1708 O O . ILE A 1 218 ? -4.457 -10.233 7.782 1.00 15.97 217 ILE A O 1
ATOM 1713 N N . GLN A 1 219 ? -4.603 -7.932 7.854 1.00 18.04 218 GLN A N 1
ATOM 1714 C CA . GLN A 1 219 ? -5.462 -7.915 9.063 1.00 19.63 218 GLN A CA 1
ATOM 1715 C C . GLN A 1 219 ? -6.747 -8.694 8.765 1.00 18.19 218 GLN A C 1
ATOM 1716 O O . GLN A 1 219 ? -7.184 -9.471 9.622 1.00 18.08 218 GLN A O 1
ATOM 1722 N N . ALA A 1 220 ? -7.319 -8.478 7.582 1.00 18.32 219 ALA A N 1
ATOM 1723 C CA . ALA A 1 220 ? -8.540 -9.223 7.225 1.00 18.56 219 ALA A CA 1
ATOM 1724 C C . ALA A 1 220 ? -8.266 -10.734 7.147 1.00 18.77 219 ALA A C 1
ATOM 1725 O O . ALA A 1 220 ? -9.156 -11.498 7.532 1.00 17.30 219 ALA A O 1
ATOM 1727 N N . GLU A 1 221 ? -7.156 -11.161 6.538 1.00 17.52 220 GLU A N 1
ATOM 1728 C CA . GLU A 1 221 ? -6.864 -12.621 6.558 1.00 20.02 220 GLU A CA 1
ATOM 1729 C C . GLU A 1 221 ? -6.508 -13.169 7.955 1.00 18.78 220 GLU A C 1
ATOM 1730 O O . GLU A 1 221 ? -7.011 -14.245 8.297 1.00 18.36 220 GLU A O 1
ATOM 1736 N N . GLU A 1 222 ? -5.623 -12.487 8.695 1.00 18.80 221 GLU A N 1
ATOM 1737 C CA . GLU A 1 222 ? -5.211 -12.906 10.070 1.00 19.39 221 GLU A CA 1
ATOM 1738 C C . GLU A 1 222 ? -6.299 -12.773 11.139 1.00 20.59 221 GLU A C 1
ATOM 1739 O O . GLU A 1 222 ? -6.455 -13.708 11.937 1.00 21.62 221 GLU A O 1
ATOM 1745 N N . ASP A 1 223 ? -7.032 -11.660 11.125 1.00 18.71 222 ASP A N 1
ATOM 1746 C CA . ASP A 1 223 ? -8.005 -11.386 12.217 1.00 21.79 222 ASP A CA 1
ATOM 1747 C C . ASP A 1 223 ? -9.371 -11.845 11.732 1.00 21.02 222 ASP A C 1
ATOM 1748 O O . ASP A 1 223 ? -10.180 -10.993 11.346 1.00 21.50 222 ASP A O 1
ATOM 1753 N N . GLY A 1 224 ? -9.589 -13.146 11.786 1.00 21.29 223 GLY A N 1
ATOM 1754 C CA . GLY A 1 224 ? -10.830 -13.772 11.289 1.00 23.30 223 GLY A CA 1
ATOM 1755 C C . GLY A 1 224 ? -10.660 -14.372 9.908 1.00 21.65 223 GLY A C 1
ATOM 1756 O O . GLY A 1 224 ? -9.484 -14.698 9.512 1.00 19.49 223 GLY A O 1
ATOM 1757 N N . ASP A 1 225 ? -11.781 -14.541 9.200 1.00 20.51 224 ASP A N 1
ATOM 1758 C CA . ASP A 1 225 ? -11.820 -15.258 7.903 1.00 21.29 224 ASP A CA 1
ATOM 1759 C C . ASP A 1 225 ? -12.440 -14.426 6.784 1.00 18.14 224 ASP A C 1
ATOM 1760 O O . ASP A 1 225 ? -12.868 -15.033 5.785 1.00 19.30 224 ASP A O 1
ATOM 1765 N N . ARG A 1 226 ? -12.407 -13.099 6.885 1.00 18.85 225 ARG A N 1
ATOM 1766 C CA . ARG A 1 226 ? -12.863 -12.208 5.785 1.00 19.28 225 ARG A CA 1
ATOM 1767 C C . ARG A 1 226 ? -12.108 -12.510 4.498 1.00 16.87 225 ARG A C 1
ATOM 1768 O O . ARG A 1 226 ? -12.715 -12.437 3.398 1.00 15.48 225 ARG A O 1
ATOM 1776 N N . LEU A 1 227 ? -10.819 -12.835 4.586 1.00 17.45 226 LEU A N 1
ATOM 1777 C CA . LEU A 1 227 ? -9.955 -13.052 3.388 1.00 17.52 226 LEU A CA 1
ATOM 1778 C C . LEU A 1 227 ? -9.132 -14.323 3.585 1.00 17.17 226 LEU A C 1
ATOM 1779 O O . LEU A 1 227 ? -8.537 -14.453 4.647 1.00 16.72 226 LEU A O 1
ATOM 1784 N N . SER A 1 228 ? -9.098 -15.196 2.595 1.00 19.81 227 SER A N 1
ATOM 1785 C CA . SER A 1 228 ? -8.280 -16.438 2.624 1.00 22.61 227 SER A CA 1
ATOM 1786 C C . SER A 1 228 ? -6.816 -16.089 2.392 1.00 21.27 227 SER A C 1
ATOM 1787 O O . SER A 1 228 ? -6.507 -15.195 1.602 1.00 19.12 227 SER A O 1
ATOM 1790 N N . PRO A 1 229 ? -5.872 -16.830 3.011 1.00 18.67 228 PRO A N 1
ATOM 1791 C CA . PRO A 1 229 ? -4.461 -16.712 2.636 1.00 19.94 228 PRO A CA 1
ATOM 1792 C C . PRO A 1 229 ? -4.136 -16.815 1.136 1.00 20.60 228 PRO A C 1
ATOM 1793 O O . PRO A 1 229 ? -3.209 -16.111 0.722 1.00 24.77 228 PRO A O 1
ATOM 1797 N N . ASP A 1 230 ? -4.861 -17.634 0.367 1.00 19.72 229 ASP A N 1
ATOM 1798 C CA . ASP A 1 230 ? -4.651 -17.770 -1.100 1.00 20.18 229 ASP A CA 1
ATOM 1799 C C . ASP A 1 230 ? -5.313 -16.628 -1.893 1.00 18.78 229 ASP A C 1
ATOM 1800 O O . ASP A 1 230 ? -5.197 -16.666 -3.127 1.00 16.52 229 ASP A O 1
ATOM 1805 N N . GLU A 1 231 ? -5.939 -15.653 -1.233 1.00 17.61 230 GLU A N 1
ATOM 1806 C CA . GLU A 1 231 ? -6.546 -14.469 -1.900 1.00 16.45 230 GLU A CA 1
ATOM 1807 C C . GLU A 1 231 ? -5.787 -13.194 -1.600 1.00 16.08 230 GLU A C 1
ATOM 1808 O O . GLU A 1 231 ? -6.149 -12.197 -2.216 1.00 16.12 230 GLU A O 1
ATOM 1814 N N . LEU A 1 232 ? -4.777 -13.199 -0.722 1.00 17.16 231 LEU A N 1
ATOM 1815 C CA . LEU A 1 232 ? -3.947 -12.004 -0.469 1.00 16.53 231 LEU A CA 1
ATOM 1816 C C . LEU A 1 232 ? -3.219 -11.617 -1.729 1.00 16.24 231 LEU A C 1
ATOM 1817 O O . LEU A 1 232 ? -3.295 -10.447 -2.106 1.00 15.52 231 LEU A O 1
ATOM 1822 N N . VAL A 1 233 ? -2.468 -12.543 -2.329 1.00 16.86 232 VAL A N 1
ATOM 1823 C CA . VAL A 1 233 ? -1.603 -12.142 -3.469 1.00 16.81 232 VAL A CA 1
ATOM 1824 C C . VAL A 1 233 ? -2.476 -11.787 -4.671 1.00 14.49 232 VAL A C 1
ATOM 1825 O O . VAL A 1 233 ? -2.293 -10.740 -5.280 1.00 14.93 232 VAL A O 1
ATOM 1829 N N . PRO A 1 234 ? -3.525 -12.562 -5.003 1.00 14.50 233 PRO A N 1
ATOM 1830 C CA . PRO A 1 234 ? -4.467 -12.099 -6.044 1.00 13.92 233 PRO A CA 1
ATOM 1831 C C . PRO A 1 234 ? -4.944 -10.645 -5.840 1.00 12.82 233 PRO A C 1
ATOM 1832 O O . PRO A 1 234 ? -4.962 -9.840 -6.746 1.00 12.09 233 PRO A O 1
ATOM 1836 N N . PHE A 1 235 ? -5.329 -10.326 -4.623 1.00 14.58 234 PHE A N 1
ATOM 1837 C CA . PHE A 1 235 ? -5.820 -8.981 -4.242 1.00 13.78 234 PHE A CA 1
ATOM 1838 C C . PHE A 1 235 ? -4.754 -7.935 -4.526 1.00 13.81 234 PHE A C 1
ATOM 1839 O O . PHE A 1 235 ? -5.086 -6.897 -5.117 1.00 14.10 234 PHE A O 1
ATOM 1847 N N . CYS A 1 236 ? -3.527 -8.181 -4.082 1.00 13.61 235 CYS A N 1
ATOM 1848 C CA . CYS A 1 236 ? -2.365 -7.317 -4.363 1.00 14.47 235 CYS A CA 1
ATOM 1849 C C . CYS A 1 236 ? -2.180 -7.177 -5.855 1.00 14.40 235 CYS A C 1
ATOM 1850 O O . CYS A 1 236 ? -1.950 -6.015 -6.312 1.00 12.66 235 CYS A O 1
ATOM 1853 N N . ASN A 1 237 ? -2.187 -8.295 -6.591 1.00 14.02 236 ASN A N 1
ATOM 1854 C CA . ASN A 1 237 ? -1.933 -8.256 -8.066 1.00 15.57 236 ASN A CA 1
ATOM 1855 C C . ASN A 1 237 ? -2.988 -7.386 -8.732 1.00 15.24 236 ASN A C 1
ATOM 1856 O O . ASN A 1 237 ? -2.636 -6.486 -9.571 1.00 15.82 236 ASN A O 1
ATOM 1861 N N . LEU A 1 238 ? -4.237 -7.560 -8.321 1.00 14.85 237 LEU A N 1
ATOM 1862 C CA . LEU A 1 238 ? -5.353 -6.808 -8.945 1.00 16.38 237 LEU A CA 1
ATOM 1863 C C . LEU A 1 238 ? -5.195 -5.306 -8.658 1.00 15.92 237 LEU A C 1
ATOM 1864 O O . LEU A 1 238 ? -5.304 -4.503 -9.612 1.00 13.27 237 LEU A O 1
ATOM 1869 N N . LEU A 1 239 ? -4.936 -4.912 -7.418 1.00 14.13 238 LEU A N 1
ATOM 1870 C CA . LEU A 1 239 ? -4.855 -3.467 -7.118 1.00 15.04 238 LEU A CA 1
ATOM 1871 C C . LEU A 1 239 ? -3.599 -2.883 -7.777 1.00 15.48 238 LEU A C 1
ATOM 1872 O O . LEU A 1 239 ? -3.684 -1.703 -8.248 1.00 15.64 238 LEU A O 1
ATOM 1877 N N . LEU A 1 240 ? -2.462 -3.597 -7.750 1.00 13.49 239 LEU A N 1
ATOM 1878 C CA . LEU A 1 240 ? -1.215 -3.054 -8.368 1.00 15.39 239 LEU A CA 1
ATOM 1879 C C . LEU A 1 240 ? -1.496 -2.819 -9.861 1.00 15.17 239 LEU A C 1
ATOM 1880 O O . LEU A 1 240 ? -1.237 -1.713 -10.399 1.00 15.80 239 LEU A O 1
ATOM 1885 N N . VAL A 1 241 ? -1.974 -3.843 -10.526 1.00 16.21 240 VAL A N 1
ATOM 1886 C CA . VAL A 1 241 ? -2.063 -3.851 -12.010 1.00 16.64 240 VAL A CA 1
ATOM 1887 C C . VAL A 1 241 ? -3.146 -2.889 -12.490 1.00 16.70 240 VAL A C 1
ATOM 1888 O O . VAL A 1 241 ? -2.839 -2.056 -13.382 1.00 16.24 240 VAL A O 1
ATOM 1892 N N . ALA A 1 242 ? -4.357 -2.993 -11.952 1.00 17.23 241 ALA A N 1
ATOM 1893 C CA . ALA A 1 242 ? -5.450 -2.049 -12.259 1.00 18.20 241 ALA A CA 1
ATOM 1894 C C . ALA A 1 242 ? -4.996 -0.610 -11.913 1.00 18.13 241 ALA A C 1
ATOM 1895 O O . ALA A 1 242 ? -5.246 0.305 -12.718 1.00 18.29 241 ALA A O 1
ATOM 1897 N N . GLY A 1 243 ? -4.316 -0.439 -10.787 1.00 17.08 242 GLY A N 1
ATOM 1898 C CA . GLY A 1 243 ? -3.956 0.865 -10.208 1.00 18.07 242 GLY A CA 1
ATOM 1899 C C . GLY A 1 243 ? -3.066 1.665 -11.125 1.00 20.01 242 GLY A C 1
ATOM 1900 O O . GLY A 1 243 ? -3.146 2.925 -11.077 1.00 23.63 242 GLY A O 1
ATOM 1901 N N . ASN A 1 244 ? -2.271 0.985 -11.946 1.00 19.22 243 ASN A N 1
ATOM 1902 C CA . ASN A 1 244 ? -1.392 1.684 -12.906 1.00 21.11 243 ASN A CA 1
ATOM 1903 C C . ASN A 1 244 ? -1.911 1.518 -14.337 1.00 20.73 243 ASN A C 1
ATOM 1904 O O . ASN A 1 244 ? -1.906 2.539 -15.016 1.00 20.58 243 ASN A O 1
ATOM 1909 N N . GLU A 1 245 ? -2.311 0.323 -14.801 1.00 18.98 244 GLU A N 1
ATOM 1910 C CA . GLU A 1 245 ? -2.633 0.127 -16.233 1.00 17.47 244 GLU A CA 1
ATOM 1911 C C . GLU A 1 245 ? -3.800 1.034 -16.637 1.00 18.30 244 GLU A C 1
ATOM 1912 O O . GLU A 1 245 ? -3.812 1.489 -17.802 1.00 21.79 244 GLU A O 1
ATOM 1918 N N . THR A 1 246 ? -4.758 1.281 -15.740 1.00 16.25 245 THR A N 1
ATOM 1919 C CA . THR A 1 246 ? -5.957 2.093 -16.026 1.00 16.21 245 THR A CA 1
ATOM 1920 C C . THR A 1 246 ? -5.545 3.561 -16.094 1.00 16.25 245 THR A C 1
ATOM 1921 O O . THR A 1 246 ? -5.691 4.153 -17.186 1.00 16.72 245 THR A O 1
ATOM 1925 N N . THR A 1 247 ? -5.043 4.112 -14.997 1.00 16.07 246 THR A N 1
ATOM 1926 C CA . THR A 1 247 ? -4.739 5.554 -14.869 1.00 17.24 246 THR A CA 1
ATOM 1927 C C . THR A 1 247 ? -3.630 5.965 -15.850 1.00 18.09 246 THR A C 1
ATOM 1928 O O . THR A 1 247 ? -3.746 7.071 -16.405 1.00 19.13 246 THR A O 1
ATOM 1932 N N . THR A 1 248 ? -2.628 5.107 -16.103 1.00 18.05 247 THR A N 1
ATOM 1933 C CA . THR A 1 248 ? -1.553 5.417 -17.100 1.00 17.85 247 THR A CA 1
ATOM 1934 C C . THR A 1 248 ? -2.209 5.765 -18.442 1.00 17.39 247 THR A C 1
ATOM 1935 O O . THR A 1 248 ? -1.970 6.875 -19.022 1.00 16.73 247 THR A O 1
ATOM 1939 N N . ASN A 1 249 ? -3.044 4.845 -18.899 1.00 17.11 248 ASN A N 1
ATOM 1940 C CA . ASN A 1 249 ? -3.675 4.879 -20.238 1.00 17.26 248 ASN A CA 1
ATOM 1941 C C . ASN A 1 249 ? -4.767 5.936 -20.247 1.00 16.99 248 ASN A C 1
ATOM 1942 O O . ASN A 1 249 ? -4.951 6.507 -21.330 1.00 19.53 248 ASN A O 1
ATOM 1947 N N . LEU A 1 250 ? -5.466 6.189 -19.136 1.00 15.34 249 LEU A N 1
ATOM 1948 C CA . LEU A 1 250 ? -6.467 7.296 -19.092 1.00 16.76 249 LEU A CA 1
ATOM 1949 C C . LEU A 1 250 ? -5.779 8.675 -19.227 1.00 17.03 249 LEU A C 1
ATOM 1950 O O . LEU A 1 250 ? -6.326 9.578 -19.977 1.00 17.48 249 LEU A O 1
ATOM 1955 N N . ILE A 1 251 ? -4.659 8.906 -18.567 1.00 18.68 250 ILE A N 1
ATOM 1956 C CA . ILE A 1 251 ? -3.883 10.179 -18.746 1.00 18.62 250 ILE A CA 1
ATOM 1957 C C . ILE A 1 251 ? -3.437 10.309 -20.210 1.00 19.26 250 ILE A C 1
ATOM 1958 O O . ILE A 1 251 ? -3.776 11.346 -20.876 1.00 18.65 250 ILE A O 1
ATOM 1963 N N . SER A 1 252 ? -2.727 9.306 -20.720 1.00 18.67 251 SER A N 1
ATOM 1964 C CA . SER A 1 252 ? -2.219 9.293 -22.111 1.00 21.61 251 SER A CA 1
ATOM 1965 C C . SER A 1 252 ? -3.362 9.520 -23.096 1.00 20.90 251 SER A C 1
ATOM 1966 O O . SER A 1 252 ? -3.223 10.350 -24.025 1.00 19.88 251 SER A O 1
ATOM 1969 N N . ASN A 1 253 ? -4.454 8.788 -22.901 1.00 20.95 252 ASN A N 1
ATOM 1970 C CA . ASN A 1 253 ? -5.572 8.793 -23.863 1.00 19.36 252 ASN A CA 1
ATOM 1971 C C . ASN A 1 253 ? -6.242 10.145 -23.819 1.00 19.57 252 ASN A C 1
ATOM 1972 O O . ASN A 1 253 ? -6.769 10.580 -24.863 1.00 19.59 252 ASN A O 1
ATOM 1977 N N . MET A 1 254 ? -6.306 10.720 -22.629 1.00 20.76 253 MET A N 1
ATOM 1978 C CA . MET A 1 254 ? -6.946 12.039 -22.427 1.00 21.80 253 MET A CA 1
ATOM 1979 C C . MET A 1 254 ? -6.117 13.138 -23.131 1.00 21.83 253 MET A C 1
ATOM 1980 O O . MET A 1 254 ? -6.695 13.995 -23.845 1.00 22.05 253 MET A O 1
ATOM 1985 N N . VAL A 1 255 ? -4.812 13.169 -22.899 1.00 22.01 254 VAL A N 1
ATOM 1986 C CA . VAL A 1 255 ? -3.918 14.157 -23.582 1.00 23.11 254 VAL A CA 1
ATOM 1987 C C . VAL A 1 255 ? -4.067 13.957 -25.099 1.00 21.93 254 VAL A C 1
ATOM 1988 O O . VAL A 1 255 ? -4.346 14.934 -25.793 1.00 25.69 254 VAL A O 1
ATOM 1992 N N . TYR A 1 256 ? -4.033 12.732 -25.601 1.00 20.81 255 TYR A N 1
ATOM 1993 C CA . TYR A 1 256 ? -4.213 12.436 -27.036 1.00 22.99 255 TYR A CA 1
ATOM 1994 C C . TYR A 1 256 ? -5.554 12.993 -27.517 1.00 23.97 255 TYR A C 1
ATOM 1995 O O . TYR A 1 256 ? -5.533 13.640 -28.597 1.00 22.94 255 TYR A O 1
ATOM 2004 N N . SER A 1 257 ? -6.642 12.757 -26.759 1.00 22.11 256 SER A N 1
ATOM 2005 C CA . SER A 1 257 ? -8.019 13.232 -27.095 1.00 22.74 256 SER A CA 1
ATOM 2006 C C . SER A 1 257 ? -8.036 14.760 -27.186 1.00 26.00 256 SER A C 1
ATOM 2007 O O . SER A 1 257 ? -8.570 15.300 -28.208 1.00 29.11 256 SER A O 1
ATOM 2010 N N . ILE A 1 258 ? -7.414 15.416 -26.209 1.00 25.52 257 ILE A N 1
ATOM 2011 C CA . ILE A 1 258 ? -7.270 16.904 -26.156 1.00 27.41 257 ILE A CA 1
ATOM 2012 C C . ILE A 1 258 ? -6.536 17.417 -27.407 1.00 26.16 257 ILE A C 1
ATOM 2013 O O . ILE A 1 258 ? -7.050 18.356 -28.057 1.00 27.74 257 ILE A O 1
ATOM 2018 N N . LEU A 1 259 ? -5.367 16.857 -27.724 1.00 25.42 258 LEU A N 1
ATOM 2019 C CA . LEU A 1 259 ? -4.511 17.363 -28.829 1.00 28.74 258 LEU A CA 1
ATOM 2020 C C . LEU A 1 259 ? -5.124 17.026 -30.196 1.00 32.31 258 LEU A C 1
ATOM 2021 O O . LEU A 1 259 ? -4.820 17.768 -31.174 1.00 29.62 258 LEU A O 1
ATOM 2026 N N . GLU A 1 260 ? -5.959 15.978 -30.260 1.00 26.01 259 GLU A N 1
ATOM 2027 C CA . GLU A 1 260 ? -6.724 15.579 -31.465 1.00 29.11 259 GLU A CA 1
ATOM 2028 C C . GLU A 1 260 ? -7.742 16.654 -31.863 1.00 26.78 259 GLU A C 1
ATOM 2029 O O . GLU A 1 260 ? -8.152 16.655 -33.009 1.00 24.38 259 GLU A O 1
ATOM 2035 N N . LYS A 1 261 ? -8.184 17.477 -30.923 1.00 31.37 260 LYS A N 1
ATOM 2036 C CA . LYS A 1 261 ? -9.264 18.467 -31.138 1.00 32.66 260 LYS A CA 1
ATOM 2037 C C . LYS A 1 261 ? -8.637 19.836 -30.899 1.00 36.18 260 LYS A C 1
ATOM 2038 O O . LYS A 1 261 ? -8.510 20.269 -29.756 1.00 31.36 260 LYS A O 1
ATOM 2044 N N . PRO A 1 262 ? -8.202 20.536 -31.977 1.00 40.10 261 PRO A N 1
ATOM 2045 C CA . PRO A 1 262 ? -7.438 21.778 -31.839 1.00 40.72 261 PRO A CA 1
ATOM 2046 C C . PRO A 1 262 ? -8.156 22.799 -30.953 1.00 38.36 261 PRO A C 1
ATOM 2047 O O . PRO A 1 262 ? -9.353 22.916 -31.063 1.00 38.62 261 PRO A O 1
ATOM 2051 N N . GLY A 1 263 ? -7.415 23.488 -30.085 1.00 37.22 262 GLY A N 1
ATOM 2052 C CA . GLY A 1 263 ? -7.976 24.480 -29.152 1.00 35.43 262 GLY A CA 1
ATOM 2053 C C . GLY A 1 263 ? -8.389 23.901 -27.810 1.00 35.43 262 GLY A C 1
ATOM 2054 O O . GLY A 1 263 ? -8.632 24.698 -26.883 1.00 31.00 262 GLY A O 1
ATOM 2055 N N . THR A 1 264 ? -8.550 22.574 -27.693 1.00 32.86 263 THR A N 1
ATOM 2056 C CA . THR A 1 264 ? -9.013 21.958 -26.420 1.00 31.15 263 THR A CA 1
ATOM 2057 C C . THR A 1 264 ? -7.978 22.248 -25.325 1.00 28.06 263 THR A C 1
ATOM 2058 O O . THR A 1 264 ? -8.394 22.649 -24.219 1.00 25.37 263 THR A O 1
ATOM 2062 N N . PHE A 1 265 ? -6.692 22.093 -25.651 1.00 28.40 264 PHE A N 1
ATOM 2063 C CA . PHE A 1 265 ? -5.551 22.308 -24.726 1.00 28.99 264 PHE A CA 1
ATOM 2064 C C . PHE A 1 265 ? -5.707 23.693 -24.090 1.00 34.05 264 PHE A C 1
ATOM 2065 O O . PHE A 1 265 ? -5.750 23.804 -22.853 1.00 31.39 264 PHE A O 1
ATOM 2073 N N . ASP A 1 266 ? -5.873 24.728 -24.921 1.00 37.84 265 ASP A N 1
ATOM 2074 C CA . ASP A 1 266 ? -5.908 26.140 -24.453 1.00 39.67 265 ASP A CA 1
ATOM 2075 C C . ASP A 1 266 ? -7.184 26.373 -23.639 1.00 33.49 265 ASP A C 1
ATOM 2076 O O . ASP A 1 266 ? -7.080 27.076 -22.632 1.00 33.62 265 ASP A O 1
ATOM 2081 N N . GLU A 1 267 ? -8.341 25.846 -24.066 1.00 33.95 266 GLU A N 1
ATOM 2082 C CA . GLU A 1 267 ? -9.603 25.920 -23.276 1.00 32.51 266 GLU A CA 1
ATOM 2083 C C . GLU A 1 267 ? -9.312 25.417 -21.858 1.00 31.01 266 GLU A C 1
ATOM 2084 O O . GLU A 1 267 ? -9.536 26.147 -20.855 1.00 29.85 266 GLU A O 1
ATOM 2090 N N . LEU A 1 268 ? -8.831 24.175 -21.754 1.00 29.28 267 LEU A N 1
ATOM 2091 C CA . LEU A 1 268 ? -8.634 23.568 -20.416 1.00 27.38 267 LEU A CA 1
ATOM 2092 C C . LEU A 1 268 ? -7.602 24.378 -19.650 1.00 24.27 267 LEU A C 1
ATOM 2093 O O . LEU A 1 268 ? -7.826 24.582 -18.467 1.00 29.45 267 LEU A O 1
ATOM 2098 N N . ALA A 1 269 ? -6.488 24.765 -20.269 1.00 30.27 268 ALA A N 1
ATOM 2099 C CA . ALA A 1 269 ? -5.428 25.536 -19.577 1.00 30.54 268 ALA A CA 1
ATOM 2100 C C . ALA A 1 269 ? -6.023 26.855 -19.069 1.00 35.59 268 ALA A C 1
ATOM 2101 O O . ALA A 1 269 ? -5.750 27.222 -17.899 1.00 32.50 268 ALA A O 1
ATOM 2103 N N . ASN A 1 270 ? -6.812 27.527 -19.924 1.00 35.02 269 ASN A N 1
ATOM 2104 C CA . ASN A 1 270 ? -7.409 28.857 -19.623 1.00 39.57 269 ASN A CA 1
ATOM 2105 C C . ASN A 1 270 ? -8.488 28.739 -18.533 1.00 39.61 269 ASN A C 1
ATOM 2106 O O . ASN A 1 270 ? -8.782 29.751 -17.900 1.00 34.67 269 ASN A O 1
ATOM 2111 N N . GLN A 1 271 ? -9.073 27.552 -18.324 1.00 38.97 270 GLN A N 1
ATOM 2112 C CA . GLN A 1 271 ? -10.130 27.350 -17.297 1.00 39.15 270 GLN A CA 1
ATOM 2113 C C . GLN A 1 271 ? -10.021 25.929 -16.751 1.00 38.65 270 GLN A C 1
ATOM 2114 O O . GLN A 1 271 ? -10.781 25.047 -17.163 1.00 32.18 270 GLN A O 1
ATOM 2120 N N . PRO A 1 272 ? -9.035 25.674 -15.862 1.00 37.93 271 PRO A N 1
ATOM 2121 C CA . PRO A 1 272 ? -8.770 24.320 -15.369 1.00 39.49 271 PRO A CA 1
ATOM 2122 C C . PRO A 1 272 ? -9.884 23.716 -14.497 1.00 36.90 271 PRO A C 1
ATOM 2123 O O . PRO A 1 272 ? -9.828 22.507 -14.232 1.00 34.10 271 PRO A O 1
ATOM 2127 N N . ASP A 1 273 ? -10.880 24.512 -14.094 1.00 32.15 272 ASP A N 1
ATOM 2128 C CA . ASP A 1 273 ? -12.069 23.999 -13.358 1.00 33.00 272 ASP A CA 1
ATOM 2129 C C . ASP A 1 273 ? -12.865 23.031 -14.260 1.00 30.38 272 ASP A C 1
ATOM 2130 O O . ASP A 1 273 ? -13.678 22.234 -13.715 1.00 30.22 272 ASP A O 1
ATOM 2135 N N . LEU A 1 274 ? -12.674 23.096 -15.585 1.00 25.63 273 LEU A N 1
ATOM 2136 C CA . LEU A 1 274 ? -13.293 22.155 -16.575 1.00 31.31 273 LEU A CA 1
ATOM 2137 C C . LEU A 1 274 ? -12.637 20.761 -16.530 1.00 29.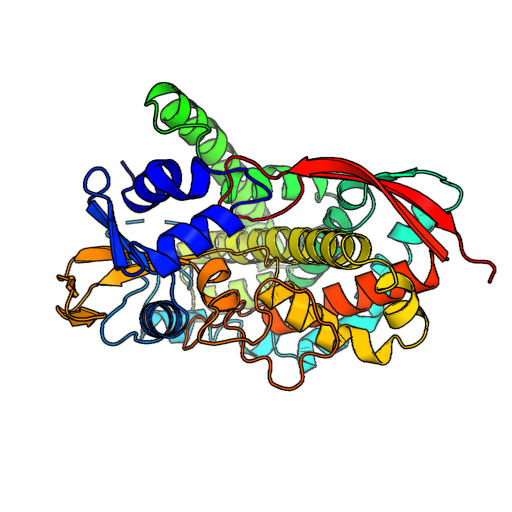12 273 LEU A C 1
ATOM 2138 O O . LEU A 1 274 ? -13.171 19.801 -17.124 1.00 28.08 273 LEU A O 1
ATOM 2143 N N . ILE A 1 275 ? -11.498 20.627 -15.877 1.00 29.74 274 ILE A N 1
ATOM 2144 C CA . ILE A 1 275 ? -10.685 19.390 -16.076 1.00 27.91 274 ILE A CA 1
ATOM 2145 C C . ILE A 1 275 ? -11.461 18.172 -15.560 1.00 27.17 274 ILE A C 1
ATOM 2146 O O . ILE A 1 275 ? -11.543 17.169 -16.268 1.00 27.48 274 ILE A O 1
ATOM 2151 N N . PRO A 1 276 ? -12.044 18.179 -14.344 1.00 26.48 275 PRO A N 1
ATOM 2152 C CA . PRO A 1 276 ? -12.871 17.052 -13.895 1.00 28.47 275 PRO A CA 1
ATOM 2153 C C . PRO A 1 276 ? -13.923 16.554 -14.906 1.00 29.07 275 PRO A C 1
ATOM 2154 O O . PRO A 1 276 ? -14.030 15.309 -15.135 1.00 25.74 275 PRO A O 1
ATOM 2158 N N . GLN A 1 277 ? -14.678 17.467 -15.536 1.00 28.25 276 GLN A N 1
ATOM 2159 C CA . GLN A 1 277 ? -15.612 17.103 -16.646 1.00 28.42 276 GLN A CA 1
ATOM 2160 C C . GLN A 1 277 ? -14.860 16.425 -17.789 1.00 26.18 276 GLN A C 1
ATOM 2161 O O . GLN A 1 277 ? -15.396 15.500 -18.383 1.00 30.07 276 GLN A O 1
ATOM 2167 N N . ALA A 1 278 ? -13.705 16.981 -18.155 1.00 25.30 277 ALA A N 1
ATOM 2168 C CA . ALA A 1 278 ? -12.941 16.541 -19.326 1.00 24.31 277 ALA A CA 1
ATOM 2169 C C . ALA A 1 278 ? -12.430 15.132 -18.996 1.00 22.68 277 ALA A C 1
ATOM 2170 O O . ALA A 1 278 ? -12.412 14.314 -19.919 1.00 20.48 277 ALA A O 1
ATOM 2172 N N . VAL A 1 279 ? -12.094 14.870 -17.729 1.00 23.42 278 VAL A N 1
ATOM 2173 C CA . VAL A 1 279 ? -11.688 13.494 -17.283 1.00 22.08 278 VAL A CA 1
ATOM 2174 C C . VAL A 1 279 ? -12.872 12.545 -17.476 1.00 19.44 278 VAL A C 1
ATOM 2175 O O . VAL A 1 279 ? -12.683 11.508 -18.084 1.00 19.92 278 VAL A O 1
ATOM 2179 N N . GLU A 1 280 ? -14.082 12.917 -17.082 1.00 22.35 279 GLU A N 1
ATOM 2180 C CA . GLU A 1 280 ? -15.277 12.077 -17.340 1.00 22.82 279 GLU A CA 1
ATOM 2181 C C . GLU A 1 280 ? -15.446 11.860 -18.835 1.00 24.62 279 GLU A C 1
ATOM 2182 O O . GLU A 1 280 ? -15.792 10.731 -19.215 1.00 19.33 279 GLU A O 1
ATOM 2188 N N . GLU A 1 281 ? -15.186 12.888 -19.656 1.00 22.42 280 GLU A N 1
ATOM 2189 C CA . GLU A 1 281 ? -15.352 12.782 -21.131 1.00 23.37 280 GLU A CA 1
ATOM 2190 C C . GLU A 1 281 ? -14.290 11.822 -21.674 1.00 20.61 280 GLU A C 1
ATOM 2191 O O . GLU A 1 281 ? -14.622 11.079 -22.592 1.00 23.09 280 GLU A O 1
ATOM 2197 N N . ALA A 1 282 ? -13.062 11.842 -21.128 1.00 21.94 281 ALA A N 1
ATOM 2198 C CA . ALA A 1 282 ? -11.972 10.926 -21.527 1.00 18.52 281 ALA A CA 1
ATOM 2199 C C . ALA A 1 282 ? -12.353 9.505 -21.124 1.00 17.57 281 ALA A C 1
ATOM 2200 O O . ALA A 1 282 ? -12.030 8.573 -21.887 1.00 17.96 281 ALA A O 1
ATOM 2202 N N . VAL A 1 283 ? -13.012 9.337 -19.978 1.00 19.59 282 VAL A N 1
ATOM 2203 C CA . VAL A 1 283 ? -13.511 7.979 -19.570 1.00 17.87 282 VAL A CA 1
ATOM 2204 C C . VAL A 1 283 ? -14.593 7.517 -20.561 1.00 19.81 282 VAL A C 1
ATOM 2205 O O . VAL A 1 283 ? -14.593 6.360 -20.974 1.00 17.67 282 VAL A O 1
ATOM 2209 N N . ARG A 1 284 ? -15.443 8.423 -21.045 1.00 20.33 283 ARG A N 1
ATOM 2210 C CA . ARG A 1 284 ? -16.474 8.007 -22.031 1.00 21.01 283 ARG A CA 1
ATOM 2211 C C . ARG A 1 284 ? -15.778 7.686 -23.355 1.00 18.33 283 ARG A C 1
ATOM 2212 O O . ARG A 1 284 ? -16.146 6.694 -24.046 1.00 19.72 283 ARG A O 1
ATOM 2220 N N . PHE A 1 285 ? -14.812 8.517 -23.730 1.00 20.76 284 PHE A N 1
ATOM 2221 C CA . PHE A 1 285 ? -14.300 8.625 -25.118 1.00 20.58 284 PHE A CA 1
ATOM 2222 C C . PHE A 1 285 ? -13.144 7.661 -25.415 1.00 19.66 284 PHE A C 1
ATOM 2223 O O . PHE A 1 285 ? -13.135 7.112 -26.536 1.00 18.04 284 PHE A O 1
ATOM 2231 N N . ARG A 1 286 ? -12.171 7.531 -24.508 1.00 18.51 285 ARG A N 1
ATOM 2232 C CA . ARG A 1 286 ? -10.952 6.711 -24.705 1.00 18.38 285 ARG A CA 1
ATOM 2233 C C . ARG A 1 286 ? -10.552 6.091 -23.369 1.00 18.06 285 ARG A C 1
ATOM 2234 O O . ARG A 1 286 ? -9.392 6.295 -22.910 1.00 17.69 285 ARG A O 1
ATOM 2242 N N . ALA A 1 287 ? -11.477 5.364 -22.758 1.00 18.23 286 ALA A N 1
ATOM 2243 C CA . ALA A 1 287 ? -11.205 4.717 -21.457 1.00 18.68 286 ALA A CA 1
ATOM 2244 C C . ALA A 1 287 ? -10.084 3.703 -21.647 1.00 18.60 286 ALA A C 1
ATOM 2245 O O . ALA A 1 287 ? -9.925 3.152 -22.733 1.00 17.79 286 ALA A O 1
ATOM 2247 N N . PRO A 1 288 ? -9.272 3.421 -20.595 1.00 17.65 287 PRO A N 1
ATOM 2248 C CA . PRO A 1 288 ? -8.295 2.336 -20.664 1.00 16.90 287 PRO A CA 1
ATOM 2249 C C . PRO A 1 288 ? -8.934 0.950 -20.671 1.00 17.57 287 PRO A C 1
ATOM 2250 O O . PRO A 1 288 ? -8.212 0.021 -20.998 1.00 18.45 287 PRO A O 1
ATOM 2254 N N . ALA A 1 289 ? -10.221 0.839 -20.267 1.00 17.02 288 ALA A N 1
ATOM 2255 C CA . ALA A 1 289 ? -10.925 -0.456 -20.127 1.00 17.46 288 ALA A CA 1
ATOM 2256 C C . ALA A 1 289 ? -12.076 -0.521 -21.112 1.00 17.27 288 ALA A C 1
ATOM 2257 O O . ALA A 1 289 ? -13.210 -0.169 -20.786 1.00 19.85 288 ALA A O 1
ATOM 2259 N N . PRO A 1 290 ? -11.824 -0.981 -22.351 1.00 18.06 289 PRO A N 1
ATOM 2260 C CA . PRO A 1 290 ? -12.860 -0.937 -23.379 1.00 17.52 289 PRO A CA 1
ATOM 2261 C C . PRO A 1 290 ? -13.959 -1.986 -23.186 1.00 17.26 289 PRO A C 1
ATOM 2262 O O . PRO A 1 290 ? -15.042 -1.899 -23.797 1.00 15.71 289 PRO A O 1
ATOM 2266 N N . PHE A 1 291 ? -13.715 -3.024 -22.401 1.00 17.52 290 PHE A N 1
ATOM 2267 C CA . PHE A 1 291 ? -14.774 -4.045 -22.267 1.00 18.04 290 PHE A CA 1
ATOM 2268 C C . PHE A 1 291 ? -14.632 -4.770 -20.936 1.00 18.57 290 PHE A C 1
ATOM 2269 O O . PHE A 1 291 ? -13.567 -4.702 -20.298 1.00 17.23 290 PHE A O 1
ATOM 2277 N N . THR A 1 292 ? -15.682 -5.481 -20.567 1.00 17.90 291 THR A N 1
ATOM 2278 C CA . THR A 1 292 ? -15.609 -6.507 -19.497 1.00 16.43 291 THR A CA 1
ATOM 2279 C C . THR A 1 292 ? -16.438 -7.685 -19.973 1.00 18.48 291 THR A C 1
ATOM 2280 O O . THR A 1 292 ? -16.948 -7.638 -21.113 1.00 17.21 291 THR A O 1
ATOM 2284 N N . SER A 1 293 ? -16.507 -8.732 -19.170 1.00 18.12 292 SER A N 1
ATOM 2285 C CA . SER A 1 293 ? -17.149 -9.978 -19.605 1.00 18.92 292 SER A CA 1
ATOM 2286 C C . SER A 1 293 ? -18.085 -10.469 -18.509 1.00 19.37 292 SER A C 1
ATOM 2287 O O . SER A 1 293 ? -17.858 -10.209 -17.282 1.00 15.33 292 SER A O 1
ATOM 2290 N N . ARG A 1 294 ? -19.090 -11.216 -18.947 1.00 19.20 293 ARG A N 1
ATOM 2291 C CA . ARG A 1 294 ? -20.044 -11.865 -18.036 1.00 18.12 293 ARG A CA 1
ATOM 2292 C C . ARG A 1 294 ? -20.322 -13.271 -18.541 1.00 17.87 293 ARG A C 1
ATOM 2293 O O . ARG A 1 294 ? -19.982 -13.602 -19.736 1.00 20.83 293 ARG A O 1
ATOM 2301 N N . ILE A 1 295 ? -20.946 -14.075 -17.701 1.00 18.30 294 ILE A N 1
ATOM 2302 C CA . ILE A 1 295 ? -21.478 -15.391 -18.169 1.00 18.67 294 ILE A CA 1
ATOM 2303 C C . ILE A 1 295 ? -22.964 -15.368 -17.842 1.00 18.52 294 ILE A C 1
ATOM 2304 O O . ILE A 1 295 ? -23.337 -14.928 -16.749 1.00 17.29 294 ILE A O 1
ATOM 2309 N N . VAL A 1 296 ? -23.786 -15.768 -18.802 1.00 18.33 295 VAL A N 1
ATOM 2310 C CA . VAL A 1 296 ? -25.239 -15.920 -18.575 1.00 18.10 295 VAL A CA 1
ATOM 2311 C C . VAL A 1 296 ? -25.461 -17.005 -17.521 1.00 18.47 295 VAL A C 1
ATOM 2312 O O . VAL A 1 296 ? -25.008 -18.150 -17.720 1.00 18.68 295 VAL A O 1
ATOM 2316 N N . GLN A 1 297 ? -26.208 -16.696 -16.466 1.00 19.89 296 GLN A N 1
ATOM 2317 C CA . GLN A 1 297 ? -26.523 -17.742 -15.456 1.00 21.09 296 GLN A CA 1
ATOM 2318 C C . GLN A 1 297 ? -28.028 -18.063 -15.457 1.00 22.04 296 GLN A C 1
ATOM 2319 O O . GLN A 1 297 ? -28.444 -18.936 -14.680 1.00 20.73 296 GLN A O 1
ATOM 2325 N N . GLN A 1 298 ? -28.788 -17.427 -16.347 1.00 21.23 297 GLN A N 1
ATOM 2326 C CA . GLN A 1 298 ? -30.242 -17.611 -16.474 1.00 21.02 297 GLN A CA 1
ATOM 2327 C C . GLN A 1 298 ? -30.629 -17.213 -17.896 1.00 21.55 297 GLN A C 1
ATOM 2328 O O . GLN A 1 298 ? -30.334 -16.064 -18.282 1.00 18.99 297 GLN A O 1
ATOM 2334 N N . ASP A 1 299 ? -31.342 -18.085 -18.616 1.00 23.68 298 ASP A N 1
ATOM 2335 C CA . ASP A 1 299 ? -31.814 -17.801 -19.996 1.00 21.09 298 ASP A CA 1
ATOM 2336 C C . ASP A 1 299 ? -32.522 -16.452 -20.015 1.00 19.29 298 ASP A C 1
ATOM 2337 O O . ASP A 1 299 ? -33.302 -16.132 -19.101 1.00 20.30 298 ASP A O 1
ATOM 2342 N N . THR A 1 300 ? -32.230 -15.656 -21.036 1.00 19.01 299 THR A N 1
ATOM 2343 C CA . THR A 1 300 ? -32.782 -14.289 -21.179 1.00 21.64 299 THR A CA 1
ATOM 2344 C C . THR A 1 300 ? -32.734 -13.926 -22.668 1.00 19.52 299 THR A C 1
ATOM 2345 O O . THR A 1 300 ? -32.340 -14.758 -23.478 1.00 21.08 299 THR A O 1
ATOM 2349 N N . ALA A 1 301 ? -33.110 -12.721 -22.997 1.00 20.16 300 ALA A N 1
ATOM 2350 C CA . ALA A 1 301 ? -33.041 -12.226 -24.380 1.00 20.42 300 ALA A CA 1
ATOM 2351 C C . ALA A 1 301 ? -32.641 -10.765 -24.320 1.00 21.73 300 ALA A C 1
ATOM 2352 O O . ALA A 1 301 ? -32.895 -10.100 -23.317 1.00 21.53 300 ALA A O 1
ATOM 2354 N N . ILE A 1 302 ? -31.936 -10.335 -25.348 1.00 25.61 301 ILE A N 1
ATOM 2355 C CA . ILE A 1 302 ? -31.624 -8.902 -25.592 1.00 30.09 301 ILE A CA 1
ATOM 2356 C C . ILE A 1 302 ? -31.976 -8.681 -27.055 1.00 32.23 301 ILE A C 1
ATOM 2357 O O . ILE A 1 302 ? -31.520 -9.504 -27.893 1.00 32.43 301 ILE A O 1
ATOM 2362 N N . ARG A 1 303 ? -32.738 -7.634 -27.339 1.00 39.96 302 ARG A N 1
ATOM 2363 C CA . ARG A 1 303 ? -33.215 -7.307 -28.712 1.00 42.46 302 ARG A CA 1
ATOM 2364 C C . ARG A 1 303 ? -33.754 -8.585 -29.353 1.00 43.67 302 ARG A C 1
ATOM 2365 O O . ARG A 1 303 ? -33.374 -8.868 -30.495 1.00 44.10 302 ARG A O 1
ATOM 2373 N N . GLY A 1 304 ? -34.582 -9.333 -28.619 1.00 42.80 303 GLY A N 1
ATOM 2374 C CA . GLY A 1 304 ? -35.262 -10.554 -29.093 1.00 41.52 303 GLY A CA 1
ATOM 2375 C C . GLY A 1 304 ? -34.291 -11.686 -29.393 1.00 35.10 303 GLY A C 1
ATOM 2376 O O . GLY A 1 304 ? -34.745 -12.714 -29.894 1.00 36.42 303 GLY A O 1
ATOM 2377 N N . VAL A 1 305 ? -32.990 -11.506 -29.127 1.00 30.02 304 VAL A N 1
ATOM 2378 C CA . VAL A 1 305 ? -31.979 -12.576 -29.310 1.00 26.64 304 VAL A CA 1
ATOM 2379 C C . VAL A 1 305 ? -31.913 -13.356 -28.003 1.00 28.01 304 VAL A C 1
ATOM 2380 O O . VAL A 1 305 ? -31.799 -12.702 -26.958 1.00 28.79 304 VAL A O 1
ATOM 2384 N N . ASN A 1 306 ? -32.013 -14.681 -28.073 1.00 27.33 305 ASN A N 1
ATOM 2385 C CA . ASN A 1 306 ? -32.036 -15.586 -26.897 1.00 28.37 305 ASN A CA 1
ATOM 2386 C C . ASN A 1 306 ? -30.612 -15.917 -26.442 1.00 24.58 305 ASN A C 1
ATOM 2387 O O . ASN A 1 306 ? -29.784 -16.315 -27.293 1.00 26.67 305 ASN A O 1
ATOM 2392 N N . LEU A 1 307 ? -30.354 -15.758 -25.129 1.00 24.37 306 LEU A N 1
ATOM 2393 C CA . LEU A 1 307 ? -29.051 -16.067 -24.516 1.00 23.81 306 LEU A CA 1
ATOM 2394 C C . LEU A 1 307 ? -29.277 -17.210 -23.538 1.00 24.22 306 LEU A C 1
ATOM 2395 O O . LEU A 1 307 ? -30.315 -17.227 -22.853 1.00 23.34 306 LEU A O 1
ATOM 2400 N N . LYS A 1 308 ? -28.372 -18.161 -23.497 1.00 22.96 307 LYS A N 1
ATOM 2401 C CA . LYS A 1 308 ? -28.626 -19.378 -22.694 1.00 25.56 307 LYS A CA 1
ATOM 2402 C C . LYS A 1 308 ? -27.605 -19.404 -21.572 1.00 23.58 307 LYS A C 1
ATOM 2403 O O . LYS A 1 308 ? -26.431 -18.942 -21.789 1.00 20.38 307 LYS A O 1
ATOM 2409 N N . LYS A 1 309 ? -28.011 -20.019 -20.477 1.00 24.63 308 LYS A N 1
ATOM 2410 C CA . LYS A 1 309 ? -27.132 -20.313 -19.327 1.00 25.00 308 LYS A CA 1
ATOM 2411 C C . LYS A 1 309 ? -25.826 -20.888 -19.848 1.00 23.35 308 LYS A C 1
ATOM 2412 O O . LYS A 1 309 ? -25.846 -21.803 -20.705 1.00 24.52 308 LYS A O 1
ATOM 2418 N N . GLY A 1 310 ? -24.727 -20.349 -19.343 1.00 24.39 309 GLY A N 1
ATOM 2419 C CA . GLY A 1 310 ? -23.366 -20.825 -19.592 1.00 21.53 309 GLY A CA 1
ATOM 2420 C C . GLY A 1 310 ? -22.707 -20.124 -20.763 1.00 21.04 309 GLY A C 1
ATOM 2421 O O . GLY A 1 310 ? -21.499 -20.319 -20.904 1.00 18.95 309 GLY A O 1
ATOM 2422 N N . GLU A 1 311 ? -23.444 -19.300 -21.516 1.00 22.14 310 GLU A N 1
ATOM 2423 C CA . GLU A 1 311 ? -22.907 -18.532 -22.669 1.00 21.84 310 GLU A CA 1
ATOM 2424 C C . GLU A 1 311 ? -22.162 -17.276 -22.199 1.00 20.96 310 GLU A C 1
ATOM 2425 O O . GLU A 1 311 ? -22.657 -16.517 -21.315 1.00 18.74 310 GLU A O 1
ATOM 2431 N N . GLY A 1 312 ? -20.946 -17.116 -22.693 1.00 19.61 311 GLY A N 1
ATOM 2432 C CA . GLY A 1 312 ? -20.137 -15.949 -22.325 1.00 17.57 311 GLY A CA 1
ATOM 2433 C C . GLY A 1 312 ? -20.597 -14.734 -23.087 1.00 16.08 311 GLY A C 1
ATOM 2434 O O . GLY A 1 312 ? -21.138 -14.875 -24.214 1.00 17.10 311 GLY A O 1
ATOM 2435 N N . VAL A 1 313 ? -20.452 -13.568 -22.491 1.00 16.69 312 VAL A N 1
ATOM 2436 C CA . VAL A 1 313 ? -20.859 -12.286 -23.121 1.00 16.56 312 VAL A CA 1
ATOM 2437 C C . VAL A 1 313 ? -19.721 -11.320 -22.895 1.00 19.09 312 VAL A C 1
ATOM 2438 O O . VAL A 1 313 ? -19.355 -11.129 -21.716 1.00 19.89 312 VAL A O 1
ATOM 2442 N N . ILE A 1 314 ? -19.226 -10.706 -23.958 1.00 17.06 313 ILE A N 1
ATOM 2443 C CA . ILE A 1 314 ? -18.361 -9.506 -23.859 1.00 18.04 313 ILE A CA 1
ATOM 2444 C C . ILE A 1 314 ? -19.207 -8.238 -24.012 1.00 20.03 313 ILE A C 1
ATOM 2445 O O . ILE A 1 314 ? -19.946 -8.101 -25.021 1.00 19.58 313 ILE A O 1
ATOM 2450 N N . ALA A 1 315 ? -19.039 -7.309 -23.078 1.00 17.01 314 ALA A N 1
ATOM 2451 C CA . ALA A 1 315 ? -19.768 -6.029 -22.992 1.00 17.73 314 ALA A CA 1
ATOM 2452 C C . ALA A 1 315 ? -18.812 -4.911 -23.367 1.00 18.12 314 ALA A C 1
ATOM 2453 O O . ALA A 1 315 ? -17.911 -4.618 -22.579 1.00 17.99 314 ALA A O 1
ATOM 2455 N N . PHE A 1 316 ? -18.948 -4.351 -24.571 1.00 20.56 315 PHE A N 1
ATOM 2456 C CA . PHE A 1 316 ? -18.046 -3.281 -25.067 1.00 19.02 315 PHE A CA 1
ATOM 2457 C C . PHE A 1 316 ? -18.474 -1.940 -24.500 1.00 20.09 315 PHE A C 1
ATOM 2458 O O . PHE A 1 316 ? -19.221 -1.182 -25.151 1.00 19.68 315 PHE A O 1
ATOM 2466 N N . LEU A 1 317 ? -17.945 -1.611 -23.309 1.00 17.53 316 LEU A N 1
ATOM 2467 C CA . LEU A 1 317 ? -18.104 -0.296 -22.648 1.00 17.45 316 LEU A CA 1
ATOM 2468 C C . LEU A 1 317 ? -17.732 0.827 -23.596 1.00 19.41 316 LEU A C 1
ATOM 2469 O O . LEU A 1 317 ? -18.466 1.846 -23.613 1.00 16.08 316 LEU A O 1
ATOM 2474 N N . ALA A 1 318 ? -16.619 0.651 -24.332 1.00 18.98 317 ALA A N 1
ATOM 2475 C CA . ALA A 1 318 ? -16.129 1.701 -25.261 1.00 21.01 317 ALA A CA 1
ATOM 2476 C C . ALA A 1 318 ? -17.197 1.955 -26.342 1.00 20.35 317 ALA A C 1
ATOM 2477 O O . ALA A 1 318 ? -17.435 3.140 -26.681 1.00 21.42 317 ALA A O 1
ATOM 2479 N N . SER A 1 319 ? -17.800 0.887 -26.856 1.00 18.55 318 SER A N 1
ATOM 2480 C CA . SER A 1 319 ? -18.866 1.008 -27.878 1.00 21.12 318 SER A CA 1
ATOM 2481 C C . SER A 1 319 ? -20.122 1.615 -27.256 1.00 20.61 318 SER A C 1
ATOM 2482 O O . SER A 1 319 ? -20.639 2.591 -27.853 1.00 23.23 318 SER A O 1
ATOM 2485 N N . ALA A 1 320 ? -20.564 1.129 -26.082 1.00 18.72 319 ALA A N 1
ATOM 2486 C CA . ALA A 1 320 ? -21.709 1.697 -25.335 1.00 20.91 319 ALA A CA 1
ATOM 2487 C C . ALA A 1 320 ? -21.534 3.212 -25.217 1.00 22.74 319 ALA A C 1
ATOM 2488 O O . ALA A 1 320 ? -22.518 3.969 -25.349 1.00 21.65 319 ALA A O 1
ATOM 2490 N N . ASN A 1 321 ? -20.325 3.644 -24.898 1.00 19.38 320 ASN A N 1
ATOM 2491 C CA . ASN A 1 321 ? -20.059 5.070 -24.580 1.00 19.10 320 ASN A CA 1
ATOM 2492 C C . ASN A 1 321 ? -19.996 5.896 -25.881 1.00 17.63 320 ASN A C 1
ATOM 2493 O O . ASN A 1 321 ? -19.884 7.121 -25.785 1.00 19.12 320 ASN A O 1
ATOM 2498 N N . ARG A 1 322 ? -20.012 5.256 -27.042 1.00 19.75 321 ARG A N 1
ATOM 2499 C CA . ARG A 1 322 ? -19.998 5.991 -28.340 1.00 24.04 321 ARG A CA 1
ATOM 2500 C C . ARG A 1 322 ? -21.358 5.844 -29.031 1.00 23.96 321 ARG A C 1
ATOM 2501 O O . ARG A 1 322 ? -21.488 6.321 -30.182 1.00 25.96 321 ARG A O 1
ATOM 2509 N N . ASP A 1 323 ? -22.331 5.214 -28.353 1.00 26.29 322 ASP A N 1
ATOM 2510 C CA . ASP A 1 323 ? -23.650 4.841 -28.923 1.00 26.58 322 ASP A CA 1
ATOM 2511 C C . ASP A 1 323 ? -24.364 6.127 -29.339 1.00 25.28 322 ASP A C 1
ATOM 2512 O O . ASP A 1 323 ? -24.619 6.960 -28.483 1.00 25.92 322 ASP A O 1
ATOM 2517 N N . GLU A 1 324 ? -24.657 6.254 -30.634 1.00 31.93 323 GLU A N 1
ATOM 2518 C CA . GLU A 1 324 ? -25.389 7.405 -31.238 1.00 32.43 323 GLU A CA 1
ATOM 2519 C C . GLU A 1 324 ? -26.734 7.613 -30.509 1.00 32.66 323 GLU A C 1
ATOM 2520 O O . GLU A 1 324 ? -27.134 8.753 -30.309 1.00 34.69 323 GLU A O 1
ATOM 2526 N N . ALA A 1 325 ? -27.389 6.531 -30.082 1.00 35.46 324 ALA A N 1
ATOM 2527 C CA . ALA A 1 325 ? -28.701 6.538 -29.387 1.00 35.90 324 ALA A CA 1
ATOM 2528 C C . ALA A 1 325 ? -28.583 7.126 -27.973 1.00 35.29 324 ALA A C 1
ATOM 2529 O O . ALA A 1 325 ? -29.605 7.623 -27.482 1.00 33.88 324 ALA A O 1
ATOM 2531 N N . ALA A 1 326 ? -27.405 7.062 -27.322 1.00 32.24 325 ALA A N 1
ATOM 2532 C CA . ALA A 1 326 ? -27.215 7.482 -25.907 1.00 30.43 325 ALA A CA 1
ATOM 2533 C C . ALA A 1 326 ? -26.615 8.890 -25.791 1.00 28.72 325 ALA A C 1
ATOM 2534 O O . ALA A 1 326 ? -26.870 9.573 -24.769 1.00 28.31 325 ALA A O 1
ATOM 2536 N N . PHE A 1 327 ? -25.772 9.285 -26.750 1.00 31.23 326 PHE A N 1
ATOM 2537 C CA . PHE A 1 327 ? -25.007 10.559 -26.728 1.00 30.19 326 PHE A CA 1
ATOM 2538 C C . PHE A 1 327 ? -25.157 11.304 -28.071 1.00 31.17 326 PHE A C 1
ATOM 2539 O O . PHE A 1 327 ? -25.090 10.688 -29.120 1.00 34.30 326 PHE A O 1
ATOM 2547 N N . GLU A 1 328 ? -25.317 12.621 -28.013 1.00 36.16 327 GLU A N 1
ATOM 2548 C CA . GLU A 1 328 ? -25.285 13.523 -29.202 1.00 42.36 327 GLU A CA 1
ATOM 2549 C C . GLU A 1 328 ? -23.816 13.766 -29.556 1.00 39.31 327 GLU A C 1
ATOM 2550 O O . GLU A 1 328 ? -22.997 13.979 -28.630 1.00 38.08 327 GLU A O 1
ATOM 2556 N N . ARG A 1 329 ? -23.481 13.679 -30.837 1.00 36.62 328 ARG A N 1
ATOM 2557 C CA . ARG A 1 329 ? -22.079 13.786 -31.313 1.00 34.99 328 ARG A CA 1
ATOM 2558 C C . ARG A 1 329 ? -21.193 12.852 -30.475 1.00 32.76 328 ARG A C 1
ATOM 2559 O O . ARG A 1 329 ? -20.157 13.307 -29.965 1.00 34.12 328 ARG A O 1
ATOM 2567 N N . ALA A 1 330 ? -21.592 11.577 -30.376 1.00 34.97 329 ALA A N 1
ATOM 2568 C CA . ALA A 1 330 ? -20.935 10.510 -29.574 1.00 30.87 329 ALA A CA 1
ATOM 2569 C C . ALA A 1 330 ? -19.481 10.332 -30.019 1.00 28.10 329 ALA A C 1
ATOM 2570 O O . ALA A 1 330 ? -18.683 9.953 -29.189 1.00 27.10 329 ALA A O 1
ATOM 2572 N N . HIS A 1 331 ? -19.171 10.614 -31.295 1.00 28.79 330 HIS A N 1
ATOM 2573 C CA . HIS A 1 331 ? -17.824 10.548 -31.946 1.00 30.49 330 HIS A CA 1
ATOM 2574 C C . HIS A 1 331 ? -16.934 11.75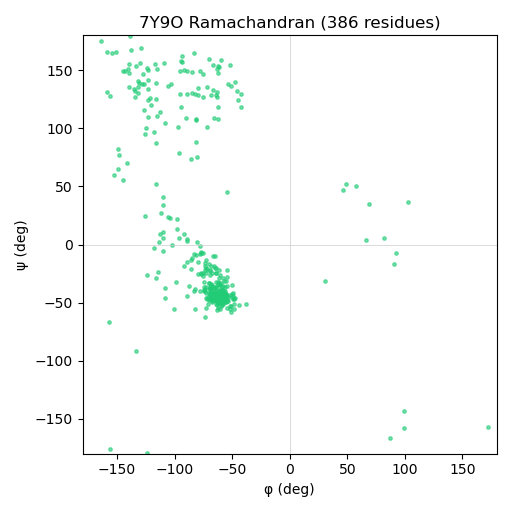5 -31.582 1.00 28.46 330 HIS A C 1
ATOM 2575 O O . HIS A 1 331 ? -15.734 11.775 -32.007 1.00 28.50 330 HIS A O 1
ATOM 2582 N N . GLU A 1 332 ? -17.467 12.746 -30.877 1.00 30.07 331 GLU A N 1
ATOM 2583 C CA . GLU A 1 332 ? -16.754 14.002 -30.553 1.00 31.20 331 GLU A CA 1
ATOM 2584 C C . GLU A 1 332 ? -16.324 14.018 -29.082 1.00 29.22 331 GLU A C 1
ATOM 2585 O O . GLU A 1 332 ? -17.177 13.709 -28.212 1.00 28.30 331 GLU A O 1
ATOM 2591 N N . PHE A 1 333 ? -15.086 14.444 -28.818 1.00 26.19 332 PHE A N 1
ATOM 2592 C CA . PHE A 1 333 ? -14.567 14.754 -27.461 1.00 27.35 332 PHE A CA 1
ATOM 2593 C C . PHE A 1 333 ? -15.023 16.152 -27.068 1.00 28.66 332 PHE A C 1
ATOM 2594 O O . PHE A 1 333 ? -14.501 17.142 -27.620 1.00 33.72 332 PHE A O 1
ATOM 2602 N N . ASP A 1 334 ? -15.958 16.230 -26.133 1.00 28.41 333 ASP A N 1
ATOM 2603 C CA . ASP A 1 334 ? -16.654 17.480 -25.754 1.00 27.63 333 ASP A CA 1
ATOM 2604 C C . ASP A 1 334 ? -16.511 17.699 -24.254 1.00 26.89 333 ASP A C 1
ATOM 2605 O O . ASP A 1 334 ? -17.320 17.165 -23.489 1.00 28.28 333 ASP A O 1
ATOM 2610 N N . ILE A 1 335 ? -15.517 18.484 -23.851 1.00 26.96 334 ILE A N 1
ATOM 2611 C CA . ILE A 1 335 ? -15.256 18.807 -22.419 1.00 27.64 334 ILE A CA 1
ATOM 2612 C C . ILE A 1 335 ? -16.509 19.388 -21.760 1.00 29.00 334 ILE A C 1
ATOM 2613 O O . ILE A 1 335 ? -16.567 19.396 -20.529 1.00 26.26 334 ILE A O 1
ATOM 2618 N N . HIS A 1 336 ? -17.440 19.938 -22.543 1.00 36.11 335 HIS A N 1
ATOM 2619 C CA . HIS A 1 336 ? -18.674 20.597 -22.035 1.00 37.68 335 HIS A CA 1
ATOM 2620 C C . HIS A 1 336 ? -19.874 19.639 -22.090 1.00 39.41 335 HIS A C 1
ATOM 2621 O O . HIS A 1 336 ? -20.998 20.128 -22.096 1.00 39.42 335 HIS A O 1
ATOM 2628 N N . ARG A 1 337 ? -19.671 18.322 -22.114 1.00 40.41 336 ARG A N 1
ATOM 2629 C CA . ARG A 1 337 ? -20.815 17.383 -22.155 1.00 40.83 336 ARG A CA 1
ATOM 2630 C C . ARG A 1 337 ? -21.562 17.542 -20.827 1.00 48.12 336 ARG A C 1
ATOM 2631 O O . ARG A 1 337 ? -20.931 17.263 -19.799 1.00 48.27 336 ARG A O 1
ATOM 2639 N N . HIS A 1 338 ? -22.766 18.151 -20.876 1.00 69.98 337 HIS A N 1
ATOM 2640 C CA . HIS A 1 338 ? -23.607 18.598 -19.718 1.00 74.39 337 HIS A CA 1
ATOM 2641 C C . HIS A 1 338 ? -24.335 17.408 -19.100 1.00 74.78 337 HIS A C 1
ATOM 2642 O O . HIS A 1 338 ? -24.501 17.348 -17.881 1.00 72.23 337 HIS A O 1
ATOM 2649 N N . PRO A 1 339 ? -24.846 16.459 -19.923 1.00 74.34 338 PRO A N 1
ATOM 2650 C CA . PRO A 1 339 ? -25.565 15.290 -19.415 1.00 70.55 338 PRO A CA 1
ATOM 2651 C C . PRO A 1 339 ? -24.834 13.931 -19.398 1.00 67.83 338 PRO A C 1
ATOM 2652 O O . PRO A 1 339 ? -25.544 12.927 -19.373 1.00 82.37 338 PRO A O 1
ATOM 2656 N N . ASN A 1 340 ? -23.495 13.893 -19.388 1.00 50.46 339 ASN A N 1
ATOM 2657 C CA . ASN A 1 340 ? -22.686 12.650 -19.620 1.00 42.93 339 ASN A CA 1
ATOM 2658 C C . ASN A 1 340 ? -22.929 11.550 -18.564 1.00 40.13 339 ASN A C 1
ATOM 2659 O O . ASN A 1 340 ? -22.388 11.654 -17.476 1.00 44.33 339 ASN A O 1
ATOM 2664 N N . ARG A 1 341 ? -23.609 10.469 -18.946 1.00 31.52 340 ARG A N 1
ATOM 2665 C CA . ARG A 1 341 ? -23.919 9.309 -18.075 1.00 30.08 340 ARG A CA 1
ATOM 2666 C C . ARG A 1 341 ? -23.199 8.116 -18.687 1.00 22.89 340 ARG A C 1
ATOM 2667 O O . ARG A 1 341 ? -23.837 7.120 -19.001 1.00 25.03 340 ARG A O 1
ATOM 2675 N N . HIS A 1 342 ? -21.900 8.271 -18.939 1.00 21.70 341 HIS A N 1
ATOM 2676 C CA . HIS A 1 342 ? -21.048 7.189 -19.460 1.00 20.62 341 HIS A CA 1
ATOM 2677 C C . HIS A 1 342 ? -21.050 6.052 -18.429 1.00 18.00 341 HIS A C 1
ATOM 2678 O O . HIS A 1 342 ? -21.283 6.344 -17.235 1.00 18.11 341 HIS A O 1
ATOM 2685 N N . ILE A 1 343 ? -20.843 4.828 -18.905 1.00 19.58 342 ILE A N 1
ATOM 2686 C CA . ILE A 1 343 ? -20.637 3.608 -18.066 1.00 18.83 342 ILE A CA 1
ATOM 2687 C C . ILE A 1 343 ? -19.177 3.133 -18.172 1.00 18.88 342 ILE A C 1
ATOM 2688 O O . ILE A 1 343 ? -18.908 1.910 -18.055 1.00 18.85 342 ILE A O 1
ATOM 2693 N N . GLY A 1 344 ? -18.248 4.074 -18.301 1.00 18.66 343 GLY A N 1
ATOM 2694 C CA . GLY A 1 344 ? -16.821 3.771 -18.518 1.00 17.12 343 GLY A CA 1
ATOM 2695 C C . GLY A 1 344 ? -16.159 3.150 -17.292 1.00 17.03 343 GLY A C 1
ATOM 2696 O O . GLY A 1 344 ? -15.147 2.451 -17.491 1.00 16.23 343 GLY A O 1
ATOM 2697 N N . PHE A 1 345 ? -16.713 3.374 -16.100 1.00 16.08 344 PHE A N 1
ATOM 2698 C CA . PHE A 1 345 ? -16.278 2.767 -14.803 1.00 17.67 344 PHE A CA 1
ATOM 2699 C C . PHE A 1 345 ? -17.128 1.537 -14.488 1.00 17.20 344 PHE A C 1
ATOM 2700 O O . PHE A 1 345 ? -17.020 0.989 -13.386 1.00 18.26 344 PHE A O 1
ATOM 2708 N N . GLY A 1 346 ? -18.008 1.137 -15.411 1.00 18.45 345 GLY A N 1
ATOM 2709 C CA . GLY A 1 346 ? -18.983 0.048 -15.209 1.00 18.21 345 GLY A CA 1
ATOM 2710 C C . GLY A 1 346 ? -20.276 0.537 -14.571 1.00 19.03 345 GLY A C 1
ATOM 2711 O O . GLY A 1 346 ? -20.564 1.748 -14.574 1.00 19.16 345 GLY A O 1
ATOM 2712 N N . HIS A 1 347 ? -21.099 -0.388 -14.094 1.00 18.88 346 HIS A N 1
ATOM 2713 C CA . HIS A 1 347 ? -22.439 -0.074 -13.517 1.00 19.05 346 HIS A CA 1
ATOM 2714 C C . HIS A 1 347 ? -22.842 -1.238 -12.614 1.00 16.13 346 HIS A C 1
ATOM 2715 O O . HIS A 1 347 ? -22.693 -2.369 -13.025 1.00 19.48 346 HIS A O 1
ATOM 2722 N N . GLY A 1 348 ? -23.282 -0.952 -11.397 1.00 17.78 347 GLY A N 1
ATOM 2723 C CA . GLY A 1 348 ? -23.853 -1.932 -10.464 1.00 17.13 347 GLY A CA 1
ATOM 2724 C C . GLY A 1 348 ? -22.771 -2.341 -9.486 1.00 16.54 347 GLY A C 1
ATOM 2725 O O . GLY A 1 348 ? -21.967 -1.506 -9.123 1.00 15.08 347 GLY A O 1
ATOM 2726 N N . ILE A 1 349 ? -22.736 -3.613 -9.080 1.00 15.80 348 ILE A N 1
ATOM 2727 C CA . ILE A 1 349 ? -21.986 -3.936 -7.835 1.00 16.31 348 ILE A CA 1
ATOM 2728 C C . ILE A 1 349 ? -20.471 -3.949 -8.112 1.00 13.52 348 ILE A C 1
ATOM 2729 O O . ILE A 1 349 ? -19.727 -3.849 -7.130 1.00 15.38 348 ILE A O 1
ATOM 2734 N N . HIS A 1 350 ? -20.040 -4.182 -9.346 1.00 13.20 349 HIS A N 1
ATOM 2735 C CA . HIS A 1 350 ? -18.607 -4.229 -9.756 1.00 13.99 349 HIS A CA 1
ATOM 2736 C C . HIS A 1 350 ? -18.126 -2.850 -10.234 1.00 16.21 349 HIS A C 1
ATOM 2737 O O . HIS A 1 350 ? -16.948 -2.728 -10.626 1.00 14.66 349 HIS A O 1
ATOM 2744 N N . PHE A 1 351 ? -18.948 -1.811 -10.041 1.00 16.33 350 PHE A N 1
ATOM 2745 C CA . PHE A 1 351 ? -18.556 -0.416 -10.366 1.00 16.54 350 PHE A CA 1
ATOM 2746 C C . PHE A 1 351 ? -17.118 -0.185 -9.894 1.00 14.44 350 PHE A C 1
ATOM 2747 O O . PHE A 1 351 ? -16.824 -0.435 -8.699 1.00 15.27 350 PHE A O 1
ATOM 2755 N N . CYS A 1 352 ? -16.248 0.331 -10.757 1.00 14.69 351 CYS A N 1
ATOM 2756 C CA . CYS A 1 352 ? -14.781 0.484 -10.455 1.00 14.58 351 CYS A CA 1
ATOM 2757 C C . CYS A 1 352 ? -14.532 1.003 -9.038 1.00 15.08 351 CYS A C 1
ATOM 2758 O O . CYS A 1 352 ? -14.902 2.132 -8.701 1.00 13.59 351 CYS A O 1
ATOM 2761 N N . LEU A 1 353 ? -13.843 0.204 -8.231 1.00 15.40 352 LEU A N 1
ATOM 2762 C CA . LEU A 1 353 ? -13.354 0.570 -6.896 1.00 17.04 352 LEU A CA 1
ATOM 2763 C C . LEU A 1 353 ? -12.364 1.725 -7.007 1.00 16.01 352 LEU A C 1
ATOM 2764 O O . LEU A 1 353 ? -12.290 2.486 -6.083 1.00 17.04 352 LEU A O 1
ATOM 2769 N N . GLY A 1 354 ? -11.596 1.814 -8.084 1.00 16.13 353 GLY A N 1
ATOM 2770 C CA . GLY A 1 354 ? -10.546 2.845 -8.187 1.00 17.81 353 GLY A CA 1
ATOM 2771 C C . GLY A 1 354 ? -11.036 4.143 -8.797 1.00 17.28 353 GLY A C 1
ATOM 2772 O O . GLY A 1 354 ? -10.178 5.040 -9.023 1.00 17.73 353 GLY A O 1
ATOM 2773 N N . ALA A 1 355 ? -12.327 4.282 -9.092 1.00 17.66 354 ALA A N 1
ATOM 2774 C CA . ALA A 1 355 ? -12.797 5.471 -9.854 1.00 17.93 354 ALA A CA 1
ATOM 2775 C C . ALA A 1 355 ? -12.414 6.759 -9.115 1.00 18.49 354 ALA A C 1
ATOM 2776 O O . ALA A 1 355 ? -11.914 7.687 -9.746 1.00 19.67 354 ALA A O 1
ATOM 2778 N N . PRO A 1 356 ? -12.619 6.883 -7.780 1.00 19.19 355 PRO A N 1
ATOM 2779 C CA . PRO A 1 356 ? -12.240 8.110 -7.077 1.00 19.04 355 PRO A CA 1
ATOM 2780 C C . PRO A 1 356 ? -10.743 8.388 -7.223 1.00 18.96 355 PRO A C 1
ATOM 2781 O O . PRO A 1 356 ? -10.379 9.520 -7.538 1.00 18.46 355 PRO A O 1
ATOM 2785 N N . LEU A 1 357 ? -9.900 7.370 -7.016 1.00 17.76 356 LEU A N 1
ATOM 2786 C CA . LEU A 1 357 ? -8.427 7.546 -7.135 1.00 18.20 356 LEU A CA 1
ATOM 2787 C C . LEU A 1 357 ? -8.074 7.988 -8.559 1.00 18.05 356 LEU A C 1
ATOM 2788 O O . LEU A 1 357 ? -7.174 8.860 -8.700 1.00 17.52 356 LEU A O 1
ATOM 2793 N N . ALA A 1 358 ? -8.640 7.292 -9.554 1.00 16.83 357 ALA A N 1
ATOM 2794 C CA . ALA A 1 358 ? -8.375 7.520 -10.985 1.00 18.33 357 ALA A CA 1
ATOM 2795 C C . ALA A 1 358 ? -8.782 8.956 -11.329 1.00 18.14 357 ALA A C 1
ATOM 2796 O O . ALA A 1 358 ? -8.010 9.657 -12.051 1.00 18.74 357 ALA A O 1
ATOM 2798 N N . ARG A 1 359 ? -9.954 9.361 -10.856 1.00 18.87 358 ARG A N 1
ATOM 2799 C CA . ARG A 1 359 ? -10.452 10.748 -11.110 1.00 20.69 358 ARG A CA 1
ATOM 2800 C C . ARG A 1 359 ? -9.449 11.736 -10.523 1.00 20.58 358 ARG A C 1
ATOM 2801 O O . ARG A 1 359 ? -9.117 12.723 -11.207 1.00 21.21 358 ARG A O 1
ATOM 2809 N N . LEU A 1 360 ? -8.944 11.453 -9.332 1.00 20.79 359 LEU A N 1
ATOM 2810 C CA . LEU A 1 360 ? -8.093 12.388 -8.552 1.00 22.69 359 LEU A CA 1
ATOM 2811 C C . LEU A 1 360 ? -6.723 12.465 -9.225 1.00 21.77 359 LEU A C 1
ATOM 2812 O O . LEU A 1 360 ? -6.272 13.583 -9.505 1.00 19.69 359 LEU A O 1
ATOM 2817 N N . GLU A 1 361 ? -6.123 11.321 -9.577 1.00 20.19 360 GLU A N 1
ATOM 2818 C CA . GLU A 1 361 ? -4.787 11.265 -10.235 1.00 19.99 360 GLU A CA 1
ATOM 2819 C C . GLU A 1 361 ? -4.827 11.978 -11.587 1.00 19.50 360 GLU A C 1
ATOM 2820 O O . GLU A 1 361 ? -3.854 12.710 -11.910 1.00 18.72 360 GLU A O 1
ATOM 2826 N N . THR A 1 362 ? -5.852 11.699 -12.385 1.00 18.67 361 THR A N 1
ATOM 2827 C CA . THR A 1 362 ? -5.971 12.187 -13.775 1.00 19.86 361 THR A CA 1
ATOM 2828 C C . THR A 1 362 ? -6.132 13.713 -13.731 1.00 23.17 361 THR A C 1
ATOM 2829 O O . THR A 1 362 ? -5.447 14.387 -14.538 1.00 22.48 361 THR A O 1
ATOM 2833 N N . LYS A 1 363 ? -7.014 14.211 -12.854 1.00 23.53 362 LYS A N 1
ATOM 2834 C CA . LYS A 1 363 ? -7.196 15.666 -12.606 1.00 25.20 362 LYS A CA 1
ATOM 2835 C C . LYS A 1 363 ? -5.848 16.340 -12.380 1.00 21.72 362 LYS A C 1
ATOM 2836 O O . LYS A 1 363 ? -5.514 17.348 -13.052 1.00 19.96 362 LYS A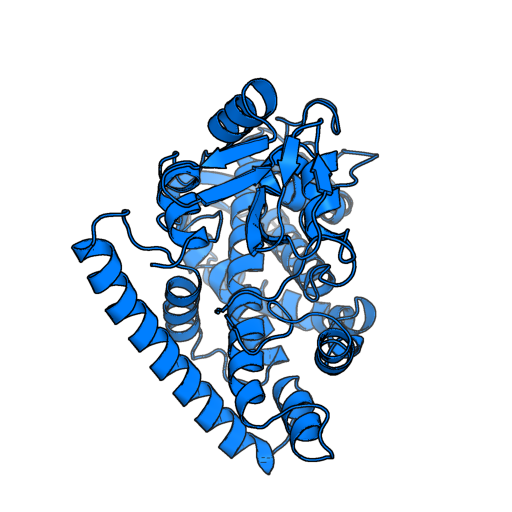 O 1
ATOM 2842 N N . ILE A 1 364 ? -5.111 15.822 -11.419 1.00 22.44 363 ILE A N 1
ATOM 2843 C CA . ILE A 1 364 ? -3.843 16.430 -10.950 1.00 22.52 363 ILE A CA 1
ATOM 2844 C C . ILE A 1 364 ? -2.825 16.355 -12.077 1.00 25.75 363 ILE A C 1
ATOM 2845 O O . ILE A 1 364 ? -2.189 17.409 -12.303 1.00 26.75 363 ILE A O 1
ATOM 2850 N N . ALA A 1 365 ? -2.686 15.178 -12.729 1.00 22.16 364 ALA A N 1
ATOM 2851 C CA . ALA A 1 365 ? -1.803 14.953 -13.890 1.00 23.94 364 ALA A CA 1
ATOM 2852 C C . ALA A 1 365 ? -2.026 16.074 -14.924 1.00 24.39 364 ALA A C 1
ATOM 2853 O O . ALA A 1 365 ? -1.016 16.672 -15.416 1.00 25.85 364 ALA A O 1
ATOM 2855 N N . LEU A 1 366 ? -3.289 16.309 -15.282 1.00 25.72 365 LEU A N 1
ATOM 2856 C CA . LEU A 1 366 ? -3.671 17.229 -16.394 1.00 24.31 365 LEU A CA 1
ATOM 2857 C C . LEU A 1 366 ? -3.492 18.694 -15.977 1.00 25.19 365 LEU A C 1
ATOM 2858 O O . LEU A 1 366 ? -3.086 19.469 -16.863 1.00 23.29 365 LEU A O 1
ATOM 2863 N N . GLU A 1 367 ? -3.834 19.044 -14.732 1.00 25.99 366 GLU A N 1
ATOM 2864 C CA . GLU A 1 367 ? -3.587 20.386 -14.131 1.00 26.67 366 GLU A CA 1
ATOM 2865 C C . GLU A 1 367 ? -2.102 20.692 -14.274 1.00 31.04 366 GLU A C 1
ATOM 2866 O O . GLU A 1 367 ? -1.763 21.786 -14.801 1.00 26.68 366 GLU A O 1
ATOM 2872 N N . ALA A 1 368 ? -1.239 19.737 -13.898 1.00 30.36 367 ALA A N 1
ATOM 2873 C CA . ALA A 1 368 ? 0.234 19.880 -13.996 1.00 27.69 367 ALA A CA 1
ATOM 2874 C C . ALA A 1 368 ? 0.663 20.106 -15.445 1.00 30.30 367 ALA A C 1
ATOM 2875 O O . ALA A 1 368 ? 1.498 21.049 -15.651 1.00 29.88 367 ALA A O 1
ATOM 2877 N N . LEU A 1 369 ? 0.193 19.282 -16.400 1.00 24.68 368 LEU A N 1
ATOM 2878 C CA . LEU A 1 369 ? 0.650 19.353 -17.801 1.00 25.05 368 LEU A CA 1
ATOM 2879 C C . LEU A 1 369 ? 0.224 20.697 -18.414 1.00 26.60 368 LEU A C 1
ATOM 2880 O O . LEU A 1 369 ? 1.005 21.247 -19.166 1.00 23.80 368 LEU A O 1
ATOM 2885 N N . LEU A 1 370 ? -0.957 21.207 -18.057 1.00 28.86 369 LEU A N 1
ATOM 2886 C CA . LEU A 1 370 ? -1.572 22.400 -18.699 1.00 29.22 369 LEU A CA 1
ATOM 2887 C C . LEU A 1 370 ? -0.911 23.668 -18.124 1.00 32.35 369 LEU A C 1
ATOM 2888 O O . LEU A 1 370 ? -0.910 24.677 -18.828 1.00 32.90 369 LEU A O 1
ATOM 2893 N N . LYS A 1 371 ? -0.365 23.609 -16.898 1.00 34.53 370 LYS A N 1
ATOM 2894 C CA . LYS A 1 371 ? 0.457 24.694 -16.284 1.00 38.28 370 LYS A CA 1
ATOM 2895 C C . LYS A 1 371 ? 1.906 24.602 -16.783 1.00 37.70 370 LYS A C 1
ATOM 2896 O O . LYS A 1 371 ? 2.519 25.653 -17.021 1.00 38.47 370 LYS A O 1
ATOM 2902 N N . GLN A 1 372 ? 2.457 23.403 -16.946 1.00 36.27 371 GLN A N 1
ATOM 2903 C CA . GLN A 1 372 ? 3.885 23.232 -17.326 1.00 32.52 371 GLN A CA 1
ATOM 2904 C C . GLN A 1 372 ? 4.112 23.608 -18.795 1.00 34.43 371 GLN A C 1
ATOM 2905 O O . GLN A 1 372 ? 5.196 24.123 -19.108 1.00 30.50 371 GLN A O 1
ATOM 2911 N N . TYR A 1 373 ? 3.172 23.311 -19.691 1.00 32.19 372 TYR A N 1
ATOM 2912 C CA . TYR A 1 373 ? 3.426 23.360 -21.157 1.00 33.29 372 TYR A CA 1
ATOM 2913 C C . TYR A 1 373 ? 2.443 24.292 -21.864 1.00 31.88 372 TYR A C 1
ATOM 2914 O O . TYR A 1 373 ? 1.242 24.088 -21.755 1.00 30.85 372 TYR A O 1
ATOM 2923 N N . SER A 1 374 ? 2.960 25.285 -22.602 1.00 31.70 373 SER A N 1
ATOM 2924 C CA . SER A 1 374 ? 2.116 26.244 -23.355 1.00 32.59 373 SER A CA 1
ATOM 2925 C C . SER A 1 374 ? 1.803 25.613 -24.709 1.00 30.52 373 SER A C 1
ATOM 2926 O O . SER A 1 374 ? 0.765 25.934 -25.263 1.00 33.92 373 SER A O 1
ATOM 2929 N N . ALA A 1 375 ? 2.595 24.642 -25.165 1.00 31.11 374 ALA A N 1
ATOM 2930 C CA . ALA A 1 375 ? 2.196 23.831 -26.339 1.00 33.00 374 ALA A CA 1
ATOM 2931 C C . ALA A 1 375 ? 2.681 22.388 -26.170 1.00 30.54 374 ALA A C 1
ATOM 2932 O O . ALA A 1 375 ? 3.744 22.176 -25.589 1.00 31.12 374 ALA A O 1
ATOM 2934 N N . MET A 1 376 ? 1.936 21.442 -26.729 1.00 30.28 375 MET A N 1
ATOM 2935 C CA . MET A 1 376 ? 2.369 20.039 -26.892 1.00 27.78 375 MET A CA 1
ATOM 2936 C C . MET A 1 376 ? 1.915 19.548 -28.262 1.00 27.69 375 MET A C 1
ATOM 2937 O O . MET A 1 376 ? 0.731 19.749 -28.613 1.00 28.19 375 MET A O 1
ATOM 2942 N N . GLU A 1 377 ? 2.789 18.866 -28.984 1.00 27.80 376 GLU A N 1
ATOM 2943 C CA . GLU A 1 377 ? 2.436 18.361 -30.330 1.00 29.83 376 GLU A CA 1
ATOM 2944 C C . GLU A 1 377 ? 2.931 16.921 -30.439 1.00 27.91 376 GLU A C 1
ATOM 2945 O O . GLU A 1 377 ? 4.110 16.665 -30.112 1.00 27.36 376 GLU A O 1
ATOM 2951 N N . THR A 1 378 ? 2.074 16.038 -30.948 1.00 28.69 377 THR A N 1
ATOM 2952 C CA . THR A 1 378 ? 2.409 14.616 -31.173 1.00 27.55 377 THR A CA 1
ATOM 2953 C C . THR A 1 378 ? 3.524 14.493 -32.203 1.00 29.78 377 THR A C 1
ATOM 2954 O O . THR A 1 378 ? 3.409 15.098 -33.302 1.00 30.43 377 THR A O 1
ATOM 2958 N N . ILE A 1 379 ? 4.537 13.697 -31.877 1.00 25.70 378 ILE A N 1
ATOM 2959 C CA . ILE A 1 379 ? 5.576 13.265 -32.852 1.00 25.77 378 ILE A CA 1
ATOM 2960 C C . ILE A 1 379 ? 5.234 11.845 -33.308 1.00 28.47 378 ILE A C 1
ATOM 2961 O O . ILE A 1 379 ? 5.155 11.588 -34.527 1.00 26.49 378 ILE A O 1
ATOM 2966 N N . SER A 1 380 ? 5.096 10.932 -32.350 1.00 25.21 379 SER A N 1
ATOM 2967 C CA . SER A 1 380 ? 4.785 9.525 -32.640 1.00 24.21 379 SER A CA 1
ATOM 2968 C C . SER A 1 380 ? 4.004 8.948 -31.464 1.00 25.96 379 SER A C 1
ATOM 2969 O O . SER A 1 380 ? 3.910 9.599 -30.404 1.00 24.47 379 SER A O 1
ATOM 2972 N N . THR A 1 381 ? 3.410 7.787 -31.704 1.00 26.15 380 THR A N 1
ATOM 2973 C CA . THR A 1 381 ? 2.837 6.937 -30.654 1.00 24.17 380 THR A CA 1
ATOM 2974 C C . THR A 1 381 ? 3.185 5.508 -31.017 1.00 25.51 380 THR A C 1
ATOM 2975 O O . THR A 1 381 ? 3.477 5.223 -32.198 1.00 21.60 380 THR A O 1
ATOM 2979 N N . GLU A 1 382 ? 3.218 4.651 -30.012 1.00 23.82 381 GLU A N 1
ATOM 2980 C CA . GLU A 1 382 ? 3.179 3.190 -30.227 1.00 26.34 381 GLU A CA 1
ATOM 2981 C C . GLU A 1 382 ? 2.030 2.697 -29.359 1.00 27.12 381 GLU A C 1
ATOM 2982 O O . GLU A 1 382 ? 2.075 2.845 -28.143 1.00 24.24 381 GLU A O 1
ATOM 2988 N N . PRO A 1 383 ? 0.957 2.150 -29.946 1.00 29.19 382 PRO A N 1
ATOM 2989 C CA . PRO A 1 383 ? -0.194 1.733 -29.153 1.00 30.04 382 PRO A CA 1
ATOM 2990 C C . PRO A 1 383 ? 0.100 0.509 -28.297 1.00 28.79 382 PRO A C 1
ATOM 2991 O O . PRO A 1 383 ? 1.004 -0.248 -28.595 1.00 27.66 382 PRO A O 1
ATOM 2995 N N . MET A 1 384 ? -0.715 0.331 -27.273 1.00 27.09 383 MET A N 1
ATOM 2996 C CA . MET A 1 384 ? -0.780 -0.965 -26.589 1.00 28.45 383 MET A CA 1
ATOM 2997 C C . MET A 1 384 ? -1.488 -1.939 -27.525 1.00 26.99 383 MET A C 1
ATOM 2998 O O . MET A 1 384 ? -2.709 -1.844 -27.750 1.00 30.20 383 MET A O 1
ATOM 3003 N N . ALA A 1 385 ? -0.720 -2.776 -28.186 1.00 27.19 384 ALA A N 1
ATOM 3004 C CA . ALA A 1 385 ? -1.298 -3.782 -29.091 1.00 26.28 384 ALA A CA 1
ATOM 3005 C C . ALA A 1 385 ? -1.465 -5.061 -28.272 1.00 26.12 384 ALA A C 1
ATOM 3006 O O . ALA A 1 385 ? -0.776 -5.184 -27.254 1.00 26.23 384 ALA A O 1
ATOM 3008 N N . ASN A 1 386 ? -2.364 -5.957 -28.671 1.00 27.13 385 ASN A N 1
ATOM 3009 C CA . ASN A 1 386 ? -2.425 -7.295 -28.047 1.00 24.34 385 ASN A CA 1
ATOM 3010 C C . ASN A 1 386 ? -2.651 -7.150 -26.535 1.00 23.52 385 ASN A C 1
ATOM 3011 O O . ASN A 1 386 ? -1.812 -7.675 -25.777 1.00 19.83 385 ASN A O 1
ATOM 3016 N N . SER A 1 387 ? -3.661 -6.361 -26.132 1.00 21.15 386 SER A N 1
ATOM 3017 C CA . SER A 1 387 ? -3.908 -6.000 -24.724 1.00 20.83 386 SER A CA 1
ATOM 3018 C C . SER A 1 387 ? -5.418 -6.000 -24.446 1.00 21.19 386 SER A C 1
ATOM 3019 O O . SER A 1 387 ? -6.199 -5.727 -25.371 1.00 20.35 386 SER A O 1
ATOM 3022 N N . PHE A 1 388 ? -5.787 -6.279 -23.196 1.00 19.73 387 PHE A N 1
ATOM 3023 C CA . PHE A 1 388 ? -7.126 -6.042 -22.629 1.00 21.46 387 PHE A CA 1
ATOM 3024 C C . PHE A 1 388 ? -7.300 -4.528 -22.557 1.00 21.36 387 PHE A C 1
ATOM 3025 O O . PHE A 1 388 ? -8.437 -4.094 -22.507 1.00 22.16 387 PHE A O 1
ATOM 3033 N N . MET A 1 389 ? -6.201 -3.765 -22.498 1.00 18.08 388 MET A N 1
ATOM 3034 C CA . MET A 1 389 ? -6.278 -2.314 -22.220 1.00 19.51 388 MET A CA 1
ATOM 3035 C C . MET A 1 389 ? -6.308 -1.587 -23.562 1.00 18.31 388 MET A C 1
ATOM 3036 O O . MET A 1 389 ? -5.916 -2.178 -24.560 1.00 17.76 388 MET A O 1
ATOM 3041 N N . TYR A 1 390 ? -6.815 -0.373 -23.526 1.00 17.15 389 TYR A N 1
ATOM 3042 C CA . TYR A 1 390 ? -6.834 0.557 -24.663 1.00 17.85 389 TYR A CA 1
ATOM 3043 C C . TYR A 1 390 ? -5.897 1.690 -24.269 1.00 17.16 389 TYR A C 1
ATOM 3044 O O . TYR A 1 390 ? -6.175 2.435 -23.308 1.00 17.50 389 TYR A O 1
ATOM 3053 N N . GLY A 1 391 ? -4.793 1.835 -24.980 1.00 19.78 390 GLY A N 1
ATOM 3054 C CA . GLY A 1 391 ? -3.912 2.976 -24.679 1.00 18.74 390 GLY A CA 1
ATOM 3055 C C . GLY A 1 391 ? -2.580 2.936 -25.422 1.00 19.46 390 GLY A C 1
ATOM 3056 O O . GLY A 1 391 ? -2.485 2.326 -26.486 1.00 19.48 390 GLY A O 1
ATOM 3057 N N . LEU A 1 392 ? -1.580 3.614 -24.879 1.00 21.86 391 LEU A N 1
ATOM 3058 C CA . LEU A 1 392 ? -0.302 3.898 -25.580 1.00 21.68 391 LEU A CA 1
ATOM 3059 C C . LEU A 1 392 ? 0.904 3.318 -24.810 1.00 22.20 391 LEU A C 1
ATOM 3060 O O . LEU A 1 392 ? 1.033 3.558 -23.591 1.00 17.59 391 LEU A O 1
ATOM 3065 N N . LYS A 1 393 ? 1.737 2.517 -25.481 1.00 23.42 392 LYS A N 1
ATOM 3066 C CA . LYS A 1 393 ? 3.044 2.070 -24.900 1.00 25.40 392 LYS A CA 1
ATOM 3067 C C . LYS A 1 393 ? 4.027 3.254 -24.937 1.00 24.86 392 LYS A C 1
ATOM 3068 O O . LYS A 1 393 ? 4.824 3.403 -24.001 1.00 21.16 392 LYS A O 1
ATOM 3074 N N . HIS A 1 394 ? 3.971 4.069 -25.984 1.00 22.36 393 HIS A N 1
ATOM 3075 C CA . HIS A 1 394 ? 4.808 5.295 -26.125 1.00 23.99 393 HIS A CA 1
ATOM 3076 C C . HIS A 1 394 ? 3.996 6.439 -26.725 1.00 21.98 393 HIS A C 1
ATOM 3077 O O . HIS A 1 394 ? 3.102 6.181 -27.572 1.00 20.82 393 HIS A O 1
ATOM 3084 N N . PHE A 1 395 ? 4.331 7.657 -26.316 1.00 19.46 394 PHE A N 1
ATOM 3085 C CA . PHE A 1 395 ? 3.639 8.889 -26.735 1.00 20.82 394 PHE A CA 1
ATOM 3086 C C . PHE A 1 395 ? 4.676 9.995 -26.742 1.00 21.10 394 PHE A C 1
ATOM 3087 O O . PHE A 1 395 ? 4.803 10.697 -25.770 1.00 24.50 394 PHE A O 1
ATOM 3095 N N . ARG A 1 396 ? 5.436 10.061 -27.833 1.00 24.81 395 ARG A N 1
ATOM 3096 C CA . ARG A 1 396 ? 6.465 11.119 -28.073 1.00 24.62 395 ARG A CA 1
ATOM 3097 C C . ARG A 1 396 ? 5.789 12.435 -28.465 1.00 24.75 395 ARG A C 1
ATOM 3098 O O . ARG A 1 396 ? 5.038 12.456 -29.464 1.00 25.74 395 ARG A O 1
ATOM 3106 N N . LEU A 1 397 ? 6.110 13.521 -27.768 1.00 23.96 396 LEU A N 1
ATOM 3107 C CA . LEU A 1 397 ? 5.547 14.868 -28.016 1.00 24.28 396 LEU A CA 1
ATOM 3108 C C . LEU A 1 397 ? 6.679 15.892 -28.081 1.00 27.00 396 LEU A C 1
ATOM 3109 O O . LEU A 1 397 ? 7.617 15.800 -27.262 1.00 25.21 396 LEU A O 1
ATOM 3114 N N . HIS A 1 398 ? 6.560 16.851 -29.003 1.00 27.66 397 HIS A N 1
ATOM 3115 C CA . HIS A 1 398 ? 7.352 18.097 -28.978 1.00 28.02 397 HIS A CA 1
ATOM 3116 C C . HIS A 1 398 ? 6.640 19.036 -28.016 1.00 24.76 397 HIS A C 1
ATOM 3117 O O . HIS A 1 398 ? 5.407 19.142 -28.109 1.00 29.93 397 HIS A O 1
ATOM 3124 N N . VAL A 1 399 ? 7.357 19.613 -27.061 1.00 27.11 398 VAL A N 1
ATOM 3125 C CA . VAL A 1 399 ? 6.738 20.438 -25.982 1.00 28.12 398 VAL A CA 1
ATOM 3126 C C . VAL A 1 399 ? 7.428 21.792 -25.909 1.00 30.44 398 VAL A C 1
ATOM 3127 O O . VAL A 1 399 ? 8.643 21.841 -26.096 1.00 31.30 398 VAL A O 1
ATOM 3131 N N . LYS A 1 400 ? 6.662 22.814 -25.573 1.00 30.16 399 LYS A N 1
ATOM 3132 C CA . LYS A 1 400 ? 7.190 24.163 -25.297 1.00 37.13 399 LYS A CA 1
ATOM 3133 C C . LYS A 1 400 ? 6.776 24.479 -23.863 1.00 37.22 399 LYS A C 1
ATOM 3134 O O . LYS A 1 400 ? 5.565 24.427 -23.579 1.00 40.77 399 LYS A O 1
ATOM 3140 N N . GLU A 1 401 ? 7.736 24.721 -22.975 1.00 36.92 400 GLU A N 1
ATOM 3141 C CA . GLU A 1 401 ? 7.439 25.031 -21.558 1.00 38.61 400 GLU A CA 1
ATOM 3142 C C . GLU A 1 401 ? 6.853 26.437 -21.488 1.00 39.40 400 GLU A C 1
ATOM 3143 O O . GLU A 1 401 ? 7.39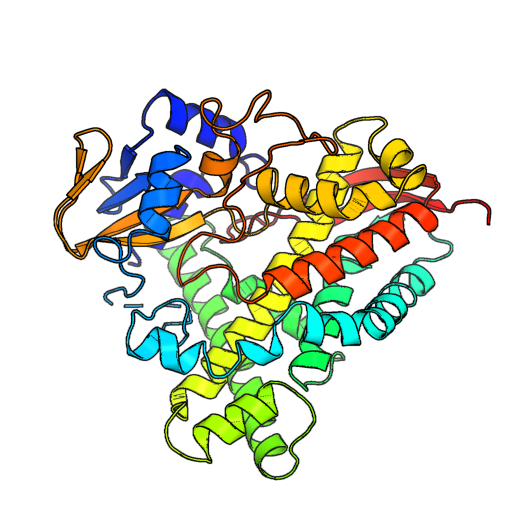7 27.345 -22.142 1.00 38.14 400 GLU A O 1
ATOM 3149 N N . ALA A 1 402 ? 5.786 26.620 -20.718 1.00 39.78 401 ALA A N 1
ATOM 3150 C CA . ALA A 1 402 ? 5.153 27.940 -20.500 1.00 39.60 401 ALA A CA 1
ATOM 3151 C C . ALA A 1 402 ? 6.163 28.880 -19.818 1.00 45.74 401 ALA A C 1
ATOM 3152 O O . ALA A 1 402 ? 7.033 28.397 -19.048 1.00 40.36 401 ALA A O 1
ATOM 3154 N N . LEU A 1 403 ? 6.067 30.175 -20.132 1.00 59.18 402 LEU A N 1
ATOM 3155 C CA . LEU A 1 403 ? 6.650 31.308 -19.357 1.00 71.24 402 LEU A CA 1
ATOM 3156 C C . LEU A 1 403 ? 5.919 31.449 -18.014 1.00 75.00 402 LEU A C 1
ATOM 3157 O O . LEU A 1 403 ? 4.674 31.555 -18.030 1.00 86.74 402 LEU A O 1
ATOM 3162 N N . LEU A 1 404 ? 6.652 31.505 -16.899 1.00 75.96 403 LEU A N 1
ATOM 3163 C CA . LEU A 1 404 ? 6.064 31.468 -15.533 1.00 75.42 403 LEU A CA 1
ATOM 3164 C C . LEU A 1 404 ? 6.116 32.867 -14.909 1.00 72.45 403 LEU A C 1
ATOM 3165 O O . LEU A 1 404 ? 5.086 33.534 -14.826 1.00 70.52 403 LEU A O 1
#

B-factor: mean 27.98, std 11.39, range [11.98, 93.95]

Nearest PDB structures (foldseek):
  7y9o-assembly1_A  TM=1.003E+00  e=8.515E-63  Bacillus sonorensis L12
  7y98-assembly2_B  TM=9.286E-01  e=1.793E-50  Bacillus sonorensis L12
  7y98-assembly1_A  TM=9.299E-01  e=9.362E-50  Bacillus sonorensis L12
  7y97-assembly1_A  TM=9.316E-01  e=3.089E-49  Bacillus sonorensis L12
  5l94-assembly1_A  TM=9.712E-01  e=1.056E-33  Priestia megaterium DSM 319

Radius of gyration: 20.62 Å; Cα contacts (8 Å, |Δi|>4): 668; chains: 1; bounding box: 50×54×50 Å

Foldseek 3Di:
DQLVLQVCLVAVQPDDLQDCQVVLVCCLVPPQWDQDPVSLATEHQAQVVLQCQQAVCVWWALAACLNLALSRDDPPLSVLRCVLCLVCQDLVNLVVCLVVLLVLLCVLVVVVPPPQKDWCLVSHLQLSLLCVLCVQAVHDSVCSVLLVVLLLLCFFHFNHPDVVSRVVSCVVNVVSLVVLLVVVVVVLVVCLVPPDNHSLSSQNCCCPVDNSDPPVNSSSHVNVSSNCSRLFLSFLLQQLVVLQQVDPPSLVVCLVPVVLVLLLSLLSLLAQGFQQKDKTATCDWDDDPNHIDHGGHMYIRGLNSNSLRVVPDPPSNHRDSVRPDRPRCSQHDHPVRNSNPSNSSSSSSSSSNSCSQFFPDKAWDDFAWSRRGSTRGTPTTMIRTHTDDD

Sequence (390 aa):
QNPIQKALLNGKNRQDPYDPFPWYEKMRKESPVYYDEDSKVWSVFLYDDVKRVISDKDFFSNQFPFAKTMLSMDPPKHTRIRSSIVSKAFTPRIMKEWEPRIRVLTDDELLGKARGRDEIDLVQDFSYPLPVMVISELLGVPSEHKEKFKEWSDLLVSLPKSAYEEDVMEWRTIRNKGEEDLSAFFENVIEEKRRNLGDDIISLLIQAEEDGDRLSPDELVPFCNLLLVAGNETTTNLISNMV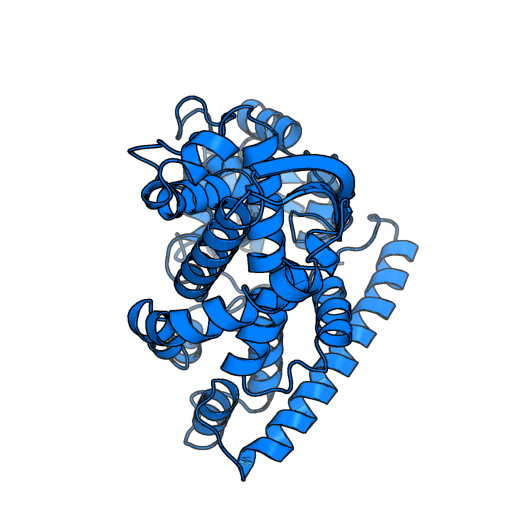YSILEKPGTFDELANQPDLIPQAVEEAVRFRAPAPFTSRIVQQDTAIRGVNLKKGEGVIAFLASANRDEAAFERAHEFDIHRHPNRHIGFGHGIHFCLGAPLARLETKIALEALLKQYSAMETISTEPMANSFMYGLKHFRLHVKEALL

Organism: NCBI:txid1274524